Protein AF-A0A378CB52-F1 (afdb_monomer)

Structure (mmCIF, N/CA/C/O backbone):
data_AF-A0A378CB52-F1
#
_entry.id   AF-A0A378CB52-F1
#
loop_
_atom_site.group_PDB
_atom_site.id
_atom_site.type_symbol
_atom_site.label_atom_id
_atom_site.label_alt_id
_atom_site.label_comp_id
_atom_site.label_asym_id
_atom_site.label_entity_id
_atom_site.label_seq_id
_atom_site.pdbx_PDB_ins_code
_atom_site.Cartn_x
_atom_site.Cartn_y
_atom_site.Cartn_z
_atom_site.occupancy
_atom_site.B_iso_or_equiv
_atom_site.auth_seq_id
_atom_site.auth_comp_id
_atom_site.auth_asym_id
_atom_site.auth_atom_id
_atom_site.pdbx_PDB_model_num
ATOM 1 N N . MET A 1 1 ? 10.240 -0.292 2.406 1.00 47.72 1 MET A N 1
ATOM 2 C CA . MET A 1 1 ? 10.877 -1.269 1.489 1.00 47.72 1 MET A CA 1
ATOM 3 C C . MET A 1 1 ? 12.136 -1.738 2.215 1.00 47.72 1 MET A C 1
ATOM 5 O O . MET A 1 1 ? 12.039 -1.888 3.430 1.00 47.72 1 MET A O 1
ATOM 9 N N . ARG A 1 2 ? 13.296 -1.933 1.574 1.00 61.25 2 ARG A N 1
ATOM 10 C CA . ARG A 1 2 ? 14.575 -1.733 2.277 1.00 61.25 2 ARG A CA 1
ATOM 11 C C . ARG A 1 2 ? 15.089 -0.360 1.873 1.00 61.25 2 ARG A C 1
ATOM 13 O O . ARG A 1 2 ? 15.517 -0.188 0.741 1.00 61.25 2 ARG A O 1
ATOM 20 N N . ASP A 1 3 ? 15.018 0.596 2.788 1.00 58.22 3 ASP A N 1
ATOM 21 C CA . ASP A 1 3 ? 15.181 2.008 2.423 1.00 58.22 3 ASP A CA 1
ATOM 22 C C . ASP A 1 3 ? 16.666 2.425 2.326 1.00 58.22 3 ASP A C 1
ATOM 24 O O . ASP A 1 3 ? 16.984 3.457 1.744 1.00 58.22 3 ASP A O 1
ATOM 28 N N . TYR A 1 4 ? 17.590 1.604 2.851 1.00 75.38 4 TYR A N 1
ATOM 29 C CA . TYR A 1 4 ? 19.036 1.743 2.639 1.00 75.38 4 TYR A CA 1
ATOM 30 C C . TYR A 1 4 ? 19.802 0.410 2.763 1.00 75.38 4 TYR A C 1
ATOM 32 O O . TYR A 1 4 ? 19.459 -0.487 3.547 1.00 75.38 4 TYR A O 1
ATOM 40 N N . GLY A 1 5 ? 20.897 0.292 2.009 1.00 76.50 5 GLY A N 1
ATOM 41 C CA . GLY A 1 5 ? 21.925 -0.738 2.192 1.00 76.50 5 GLY A CA 1
ATOM 42 C C . GLY A 1 5 ? 23.061 -0.269 3.101 1.00 76.50 5 GLY A C 1
ATOM 43 O O . GLY A 1 5 ? 23.322 0.927 3.207 1.00 76.50 5 GLY A O 1
ATOM 44 N N . LYS A 1 6 ? 23.767 -1.209 3.741 1.00 79.88 6 LYS A N 1
ATOM 45 C CA . LYS A 1 6 ? 25.009 -0.921 4.476 1.00 79.88 6 LYS A CA 1
ATOM 46 C C . LYS A 1 6 ? 26.202 -1.354 3.625 1.00 79.88 6 LYS A C 1
ATOM 48 O O . LYS A 1 6 ? 26.304 -2.525 3.275 1.00 79.88 6 LYS A O 1
ATOM 53 N N . VAL A 1 7 ? 27.121 -0.430 3.353 1.00 86.94 7 VAL A N 1
ATOM 54 C CA . VAL A 1 7 ? 28.435 -0.717 2.759 1.00 86.94 7 VAL A CA 1
ATOM 55 C C . VAL A 1 7 ? 29.490 -0.241 3.751 1.00 86.94 7 VAL A C 1
ATOM 57 O O . VAL A 1 7 ? 29.526 0.937 4.101 1.00 86.94 7 VAL A O 1
ATOM 60 N N . HIS A 1 8 ? 30.331 -1.151 4.243 1.00 82.44 8 HIS A N 1
ATOM 61 C CA . HIS A 1 8 ? 31.413 -0.782 5.157 1.00 82.44 8 HIS A CA 1
ATOM 62 C C . HIS A 1 8 ? 32.528 -0.049 4.404 1.00 82.44 8 HIS A C 1
ATOM 64 O O . HIS A 1 8 ? 32.861 -0.398 3.273 1.00 82.44 8 HIS A O 1
ATOM 70 N N . THR A 1 9 ? 33.171 0.923 5.054 1.00 81.69 9 THR A N 1
ATOM 71 C CA . THR A 1 9 ? 34.324 1.661 4.500 1.00 81.69 9 THR A CA 1
ATOM 72 C C . THR A 1 9 ? 35.492 0.747 4.113 1.00 81.69 9 THR A C 1
ATOM 74 O O . THR A 1 9 ? 36.250 1.075 3.200 1.00 81.69 9 THR A O 1
ATOM 77 N N . SER A 1 10 ? 35.587 -0.435 4.735 1.00 82.62 10 SER A N 1
ATOM 78 C CA . SER A 1 10 ? 36.520 -1.508 4.378 1.00 82.62 10 SER A CA 1
ATOM 79 C C . SER A 1 10 ? 36.405 -1.973 2.919 1.00 82.62 10 SER A C 1
ATOM 81 O O . SER A 1 10 ? 37.401 -2.425 2.362 1.00 82.62 10 SER A O 1
ATOM 83 N N . PHE A 1 11 ? 35.245 -1.810 2.268 1.00 88.25 11 PHE A N 1
ATOM 84 C CA . PHE A 1 11 ? 35.021 -2.140 0.855 1.00 88.25 11 PHE A CA 1
ATOM 85 C C . PHE A 1 11 ? 36.086 -1.505 -0.058 1.00 88.25 11 PHE A C 1
ATOM 87 O O . PHE A 1 11 ? 36.771 -2.212 -0.798 1.00 88.25 11 PHE A O 1
ATOM 94 N N . TRP A 1 12 ? 36.308 -0.193 0.077 1.00 86.31 12 TRP A N 1
ATOM 95 C CA . TRP A 1 12 ? 37.224 0.607 -0.754 1.00 86.31 12 TRP A CA 1
ATOM 96 C C . TRP A 1 12 ? 38.717 0.325 -0.516 1.00 86.31 12 TRP A C 1
ATOM 98 O O . TRP A 1 12 ? 39.564 0.627 -1.362 1.00 86.31 12 TRP A O 1
ATOM 108 N N . ILE A 1 13 ? 39.053 -0.237 0.647 1.00 84.75 13 ILE A N 1
ATOM 109 C CA . ILE A 1 13 ? 40.426 -0.618 1.008 1.00 84.75 13 ILE A CA 1
ATOM 110 C C . ILE A 1 13 ? 40.688 -2.121 0.862 1.00 84.75 13 ILE A C 1
ATOM 112 O O . ILE A 1 13 ? 41.837 -2.538 0.967 1.00 84.75 13 ILE A O 1
ATOM 116 N N . SER A 1 14 ? 39.658 -2.929 0.591 1.00 85.06 14 SER A N 1
ATOM 117 C CA . SER A 1 14 ? 39.797 -4.377 0.447 1.00 85.06 14 SER A CA 1
ATOM 118 C C . SER A 1 14 ? 40.542 -4.756 -0.834 1.00 85.06 14 SER A C 1
ATOM 120 O O . SER A 1 14 ? 40.199 -4.324 -1.937 1.00 85.06 14 SER A O 1
ATOM 122 N N . ASP A 1 15 ? 41.548 -5.618 -0.693 1.00 82.81 15 ASP A N 1
ATOM 123 C CA . ASP A 1 15 ? 42.374 -6.083 -1.811 1.00 82.81 15 ASP A CA 1
ATOM 124 C C . ASP A 1 15 ? 41.573 -6.839 -2.881 1.00 82.81 15 ASP A C 1
ATOM 126 O O . ASP A 1 15 ? 41.928 -6.784 -4.055 1.00 82.81 15 ASP A O 1
ATOM 130 N N . GLY A 1 16 ? 40.467 -7.490 -2.502 1.00 86.25 16 GLY A N 1
ATOM 131 C CA . GLY A 1 16 ? 39.531 -8.105 -3.445 1.00 86.25 16 GLY A CA 1
ATOM 132 C C . GLY A 1 16 ? 38.896 -7.068 -4.374 1.00 86.25 16 GLY A C 1
ATOM 133 O O . GLY A 1 16 ? 39.087 -7.134 -5.588 1.00 86.25 16 GLY A O 1
ATOM 134 N N . MET A 1 17 ? 38.212 -6.064 -3.812 1.00 90.06 17 MET A N 1
ATOM 135 C CA . MET A 1 17 ? 37.501 -5.043 -4.597 1.00 90.06 17 MET A CA 1
ATOM 136 C C . MET A 1 17 ? 38.441 -4.083 -5.331 1.00 90.06 17 MET A C 1
ATOM 138 O O . MET A 1 17 ? 38.109 -3.614 -6.417 1.00 90.06 17 MET A O 1
ATOM 142 N N . ARG A 1 18 ? 39.642 -3.827 -4.803 1.00 88.88 18 ARG A N 1
ATOM 143 C CA . ARG A 1 18 ? 40.673 -3.030 -5.494 1.00 88.88 18 ARG A CA 1
ATOM 144 C C . ARG A 1 18 ? 41.211 -3.679 -6.770 1.00 88.88 18 ARG A C 1
ATOM 146 O O . ARG A 1 18 ? 41.764 -2.971 -7.605 1.00 88.88 18 ARG A O 1
ATOM 153 N N . ARG A 1 19 ? 41.074 -5.001 -6.915 1.00 90.56 19 ARG A N 1
ATOM 154 C CA . ARG A 1 19 ? 41.586 -5.772 -8.060 1.00 90.56 19 ARG A CA 1
ATOM 155 C C . ARG A 1 19 ? 40.529 -6.076 -9.128 1.00 90.56 19 ARG A C 1
ATOM 157 O O . ARG A 1 19 ? 40.901 -6.617 -10.163 1.00 90.56 19 ARG A O 1
ATOM 164 N N . VAL A 1 20 ? 39.256 -5.740 -8.896 1.00 93.69 20 VAL A N 1
ATOM 165 C CA . VAL A 1 20 ? 38.187 -5.880 -9.904 1.00 93.69 20 VAL A CA 1
ATOM 166 C C . VAL A 1 20 ? 37.892 -4.558 -10.614 1.00 93.69 20 VAL A C 1
ATOM 168 O O . VAL A 1 20 ? 38.163 -3.469 -10.090 1.00 93.69 20 VAL A O 1
ATOM 171 N N . SER A 1 21 ? 37.315 -4.661 -11.808 1.00 96.38 21 SER A N 1
ATOM 172 C CA . SER A 1 21 ? 36.863 -3.549 -12.641 1.00 96.38 21 SER A CA 1
ATOM 173 C C . SER A 1 21 ? 35.875 -2.617 -11.928 1.00 96.38 21 SER A C 1
ATOM 175 O O . SER A 1 21 ? 35.232 -2.984 -10.940 1.00 96.38 21 SER A O 1
ATOM 177 N N . ASP A 1 22 ? 35.735 -1.389 -12.438 1.00 95.56 22 ASP A N 1
ATOM 178 C CA . ASP A 1 22 ? 34.739 -0.438 -11.928 1.00 95.56 22 ASP A CA 1
ATOM 179 C C . ASP A 1 22 ? 33.308 -0.974 -12.107 1.00 95.56 22 ASP A C 1
ATOM 181 O O . ASP A 1 22 ? 32.466 -0.760 -11.238 1.00 95.56 22 ASP A O 1
ATOM 185 N N . ASP A 1 23 ? 33.066 -1.757 -13.168 1.00 96.31 23 ASP A N 1
ATOM 186 C CA . ASP A 1 23 ? 31.822 -2.501 -13.386 1.00 96.31 23 ASP A CA 1
ATOM 187 C C . ASP A 1 23 ? 31.575 -3.487 -12.239 1.00 96.31 23 ASP A C 1
ATOM 189 O O . ASP A 1 23 ? 30.568 -3.387 -11.541 1.00 96.31 23 ASP A O 1
ATOM 193 N N . ALA A 1 24 ? 32.504 -4.409 -11.982 1.00 95.75 24 ALA A N 1
ATOM 194 C CA . ALA A 1 24 ? 32.363 -5.378 -10.899 1.00 95.75 24 ALA A CA 1
ATOM 195 C C . ALA A 1 24 ? 32.203 -4.696 -9.527 1.00 95.75 24 ALA A C 1
ATOM 197 O O . ALA A 1 24 ? 31.367 -5.123 -8.731 1.00 95.75 24 ALA A O 1
ATOM 198 N N . ARG A 1 25 ? 32.910 -3.588 -9.259 1.00 96.31 25 ARG A N 1
ATOM 199 C CA . ARG A 1 25 ? 32.699 -2.779 -8.042 1.00 96.31 25 ARG A CA 1
ATOM 200 C C . ARG A 1 25 ? 31.306 -2.141 -7.984 1.00 96.31 25 ARG A C 1
ATOM 202 O O . ARG A 1 25 ? 30.688 -2.182 -6.922 1.00 9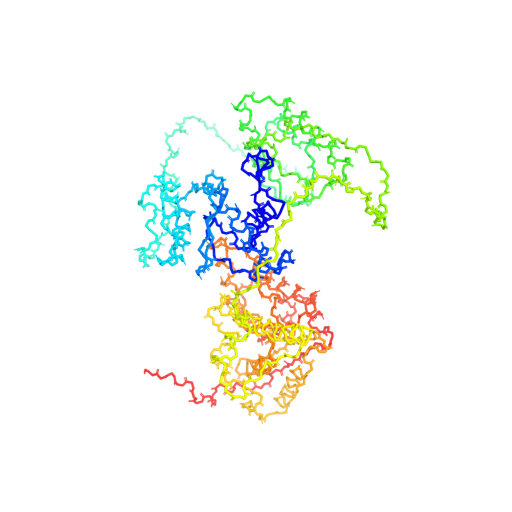6.31 25 ARG A O 1
ATOM 209 N N . LEU A 1 26 ? 30.781 -1.601 -9.085 1.00 97.31 26 LEU A N 1
ATOM 210 C CA . LEU A 1 26 ? 29.424 -1.044 -9.139 1.00 97.31 26 LEU A CA 1
ATOM 211 C C . LEU A 1 26 ? 28.355 -2.130 -8.949 1.00 97.31 26 LEU A C 1
ATOM 213 O O . LEU A 1 26 ? 27.409 -1.931 -8.188 1.00 97.31 26 LEU A O 1
ATOM 217 N N . LEU A 1 27 ? 28.537 -3.305 -9.555 1.00 97.50 27 LEU A N 1
ATOM 218 C CA . LEU A 1 27 ? 27.655 -4.453 -9.352 1.00 97.50 27 LEU A CA 1
ATOM 219 C C . LEU A 1 27 ? 27.722 -4.971 -7.907 1.00 97.50 27 LEU A C 1
ATOM 221 O O . LEU A 1 27 ? 26.690 -5.296 -7.331 1.00 97.50 27 LEU A O 1
ATOM 225 N N . ALA A 1 28 ? 28.902 -4.996 -7.282 1.00 96.38 28 ALA A N 1
ATOM 226 C CA . ALA A 1 28 ? 29.050 -5.363 -5.874 1.00 96.38 28 ALA A CA 1
ATOM 227 C C . ALA A 1 28 ? 28.328 -4.379 -4.937 1.00 96.38 28 ALA A C 1
ATOM 229 O O . ALA A 1 28 ? 27.687 -4.809 -3.979 1.00 96.38 28 ALA A O 1
ATOM 230 N N . LEU A 1 29 ? 28.367 -3.074 -5.236 1.00 95.25 29 LEU A N 1
ATOM 231 C CA . LEU A 1 29 ? 27.571 -2.069 -4.526 1.00 95.25 29 LEU A CA 1
ATOM 232 C C . LEU A 1 29 ? 26.069 -2.308 -4.730 1.00 95.25 29 LEU A C 1
ATOM 234 O O . LEU A 1 29 ? 25.340 -2.381 -3.744 1.00 95.25 29 LEU A O 1
ATOM 238 N N . TYR A 1 30 ? 25.620 -2.515 -5.973 1.00 95.88 30 TYR A N 1
ATOM 239 C CA . TYR A 1 30 ? 24.224 -2.836 -6.295 1.00 95.88 30 TYR A CA 1
ATOM 240 C C . TYR A 1 30 ? 23.732 -4.106 -5.578 1.00 95.88 30 TYR A C 1
ATOM 242 O O . TYR A 1 30 ? 22.613 -4.135 -5.076 1.00 95.88 30 TYR A O 1
ATOM 250 N N . LEU A 1 31 ? 24.572 -5.135 -5.440 1.00 95.38 31 LEU A N 1
ATOM 251 C CA . LEU A 1 31 ? 24.246 -6.333 -4.660 1.00 95.38 31 LEU A CA 1
ATOM 252 C C . LEU A 1 31 ? 24.157 -6.068 -3.147 1.00 95.38 31 LEU A C 1
ATOM 254 O O . LEU A 1 31 ? 23.445 -6.786 -2.459 1.00 95.38 31 LEU A O 1
ATOM 258 N N . LEU A 1 32 ? 24.850 -5.063 -2.603 1.00 92.94 32 LEU A N 1
ATOM 259 C CA . LEU A 1 32 ? 24.780 -4.713 -1.176 1.00 92.94 32 LEU A CA 1
ATOM 260 C C . LEU A 1 32 ? 23.637 -3.739 -0.839 1.00 92.94 32 LEU A C 1
ATOM 262 O O . LEU A 1 32 ? 23.172 -3.715 0.307 1.00 92.94 32 LEU A O 1
ATOM 266 N N . THR A 1 33 ? 23.205 -2.916 -1.800 1.00 91.06 33 THR A N 1
ATOM 267 C CA . THR A 1 33 ? 22.234 -1.827 -1.583 1.00 91.06 33 THR A CA 1
ATOM 268 C C . THR A 1 33 ? 20.918 -1.974 -2.340 1.00 91.06 33 THR A C 1
ATOM 270 O O . THR A 1 33 ? 19.941 -1.333 -1.958 1.00 91.06 33 THR A O 1
ATOM 273 N N . GLY A 1 34 ? 20.864 -2.817 -3.370 1.00 87.31 34 GLY A N 1
ATOM 274 C CA . GLY A 1 34 ? 19.716 -2.961 -4.257 1.00 87.31 34 GLY A CA 1
ATOM 275 C C . GLY A 1 34 ? 18.487 -3.574 -3.586 1.00 87.31 34 GLY A C 1
ATOM 276 O O . GLY A 1 34 ? 18.581 -4.348 -2.629 1.00 87.31 34 GLY A O 1
ATOM 277 N N . GLN A 1 35 ? 17.321 -3.263 -4.151 1.00 85.69 35 GLN A N 1
ATOM 278 C CA . GLN A 1 35 ? 15.984 -3.615 -3.652 1.00 85.69 35 GLN A CA 1
ATOM 279 C C . GLN A 1 35 ? 15.746 -5.112 -3.367 1.00 85.69 35 GLN A C 1
ATOM 281 O O . GLN A 1 35 ? 14.911 -5.455 -2.532 1.00 85.69 35 GLN A O 1
ATOM 286 N N . HIS A 1 36 ? 16.497 -6.007 -4.014 1.00 88.88 36 HIS A N 1
ATOM 287 C CA . HIS A 1 36 ? 16.389 -7.462 -3.846 1.00 88.88 36 HIS A CA 1
ATOM 288 C C . HIS A 1 36 ? 17.135 -8.011 -2.608 1.00 88.88 36 HIS A C 1
ATOM 290 O O . HIS A 1 36 ? 16.965 -9.178 -2.249 1.00 88.88 36 HIS A O 1
ATOM 296 N N . THR A 1 37 ? 17.957 -7.190 -1.946 1.00 90.62 37 THR A N 1
ATOM 297 C CA . THR A 1 37 ? 18.955 -7.626 -0.952 1.00 90.62 37 THR A CA 1
ATOM 298 C C . THR A 1 37 ? 18.348 -7.898 0.428 1.00 90.62 37 THR A C 1
ATOM 300 O O . THR A 1 37 ? 18.246 -7.003 1.278 1.00 90.62 37 THR A O 1
ATOM 303 N N . ASN A 1 38 ? 17.977 -9.158 0.666 1.00 91.56 38 ASN A N 1
ATOM 304 C CA . ASN A 1 38 ? 17.419 -9.637 1.935 1.00 91.56 38 ASN A CA 1
ATOM 305 C C . ASN A 1 38 ? 18.475 -9.827 3.052 1.00 91.56 38 ASN A C 1
ATOM 307 O O . ASN A 1 38 ? 19.677 -9.649 2.854 1.00 91.56 38 ASN A O 1
ATOM 311 N N . MET A 1 39 ? 18.012 -10.205 4.249 1.00 89.94 39 MET A N 1
ATOM 312 C CA . MET A 1 39 ? 18.848 -10.335 5.454 1.00 89.94 39 MET A CA 1
ATOM 313 C C . MET A 1 39 ? 19.836 -11.514 5.458 1.00 89.94 39 MET A C 1
ATOM 315 O O . MET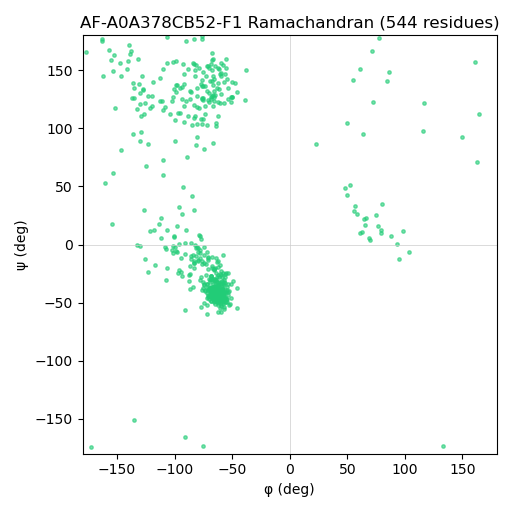 A 1 39 ? 20.706 -11.543 6.320 1.00 89.94 39 MET A O 1
ATOM 319 N N . ILE A 1 40 ? 19.731 -12.469 4.525 1.00 92.56 40 ILE A N 1
ATOM 320 C CA . ILE A 1 40 ? 20.691 -13.583 4.401 1.00 92.56 40 ILE A CA 1
ATOM 321 C C . ILE A 1 40 ? 21.712 -13.373 3.275 1.00 92.56 40 ILE A C 1
ATOM 323 O O . ILE A 1 40 ? 22.578 -14.219 3.069 1.00 92.56 40 ILE A O 1
ATOM 327 N N . GLY A 1 41 ? 21.615 -12.266 2.529 1.00 93.56 41 GLY A N 1
ATOM 328 C CA . GLY A 1 41 ? 22.490 -11.985 1.389 1.00 93.56 41 GLY A CA 1
ATOM 329 C C . GLY A 1 41 ? 22.318 -12.959 0.222 1.00 93.56 41 GLY A C 1
ATOM 330 O O . GLY A 1 41 ? 23.206 -13.040 -0.625 1.00 93.56 41 GLY A O 1
ATOM 331 N N . CYS A 1 42 ? 21.211 -13.711 0.178 1.00 96.00 42 CYS A N 1
ATOM 332 C CA . CYS A 1 42 ? 20.938 -14.690 -0.868 1.00 96.00 42 CYS A CA 1
ATOM 333 C C . CYS A 1 42 ? 19.520 -14.543 -1.416 1.00 96.00 42 CYS A C 1
ATOM 335 O O . CYS A 1 42 ? 18.544 -14.697 -0.683 1.00 96.00 42 CYS A O 1
ATOM 337 N N . PHE A 1 43 ? 19.410 -14.203 -2.698 1.00 96.12 43 PHE A N 1
ATOM 338 C CA . PHE A 1 43 ? 18.165 -13.779 -3.337 1.00 96.12 43 PHE A CA 1
ATOM 339 C C . PHE A 1 43 ? 18.192 -14.046 -4.845 1.00 96.12 43 PHE A C 1
ATOM 341 O O . PHE A 1 43 ? 19.253 -14.175 -5.459 1.00 96.12 43 PHE A O 1
ATOM 348 N N . ARG A 1 44 ? 17.010 -14.118 -5.464 1.00 95.06 44 ARG A N 1
ATOM 349 C CA . ARG A 1 44 ? 16.874 -14.279 -6.913 1.00 95.06 44 ARG A CA 1
ATOM 350 C C . ARG A 1 44 ? 16.978 -12.930 -7.623 1.00 95.06 44 ARG A C 1
ATOM 352 O O . ARG A 1 44 ? 16.137 -12.063 -7.413 1.00 95.06 44 ARG A O 1
ATOM 359 N N . LEU A 1 45 ? 17.964 -12.795 -8.507 1.00 95.12 45 LEU A N 1
ATOM 360 C CA . LEU A 1 45 ? 18.237 -11.592 -9.294 1.00 95.12 45 LEU A CA 1
ATOM 361 C C . LEU A 1 45 ? 18.403 -11.943 -10.788 1.00 95.12 45 LEU A C 1
ATOM 363 O O . LEU A 1 45 ? 19.513 -12.244 -11.246 1.00 95.12 45 LEU A O 1
ATOM 367 N N . PRO A 1 46 ? 17.301 -11.942 -11.564 1.00 93.69 46 PRO A N 1
ATOM 368 C CA . PRO A 1 46 ? 17.337 -12.028 -13.024 1.00 93.69 46 PRO A CA 1
ATOM 369 C C . PRO A 1 46 ? 18.115 -10.869 -13.658 1.00 93.69 46 PRO A C 1
ATOM 371 O O . PRO A 1 46 ? 18.073 -9.748 -13.160 1.00 93.69 46 PRO A O 1
ATOM 374 N N . ASP A 1 47 ? 18.772 -11.129 -14.792 1.00 91.94 47 ASP A N 1
ATOM 375 C CA . ASP A 1 47 ? 19.655 -10.159 -15.464 1.00 91.94 47 ASP A CA 1
ATOM 376 C C . ASP A 1 47 ? 18.958 -8.839 -15.825 1.00 91.94 47 ASP A C 1
ATOM 378 O O . ASP A 1 47 ? 19.563 -7.780 -15.705 1.00 91.94 47 ASP A O 1
ATOM 382 N N . GLY A 1 48 ? 17.670 -8.895 -16.187 1.00 91.25 48 GLY A N 1
ATOM 383 C CA . GLY A 1 48 ? 16.879 -7.727 -16.584 1.00 91.25 48 GLY A CA 1
ATOM 384 C C . GLY A 1 48 ? 16.799 -6.615 -15.532 1.00 91.25 48 GLY A C 1
ATOM 385 O O . GLY A 1 48 ? 16.822 -5.453 -15.911 1.00 91.25 48 GLY A O 1
ATOM 386 N N . TYR A 1 49 ? 16.780 -6.943 -14.234 1.00 93.75 49 TYR A N 1
ATOM 387 C CA . TYR A 1 49 ? 16.783 -5.923 -13.173 1.00 93.75 49 TYR A CA 1
ATOM 388 C C . TYR A 1 49 ? 18.115 -5.170 -13.121 1.00 93.75 49 TYR A C 1
ATOM 390 O O . TYR A 1 49 ? 18.131 -3.954 -13.005 1.00 93.75 49 TYR A O 1
ATOM 398 N N . VAL A 1 50 ? 19.234 -5.882 -13.277 1.00 95.25 50 VAL A N 1
ATOM 399 C CA . VAL A 1 50 ? 20.574 -5.274 -13.311 1.00 95.25 50 VAL A CA 1
ATOM 400 C C . VAL A 1 50 ? 20.774 -4.470 -14.599 1.00 95.25 50 VAL A C 1
ATOM 402 O O . VAL A 1 50 ? 21.390 -3.408 -14.577 1.00 95.25 50 VAL A O 1
ATOM 405 N N . SER A 1 51 ? 20.240 -4.963 -15.721 1.00 95.00 51 SER A N 1
ATOM 406 C CA . SER A 1 51 ? 20.250 -4.257 -17.002 1.00 95.00 51 SER A CA 1
ATOM 407 C C . SER A 1 51 ? 19.469 -2.945 -16.961 1.00 95.00 51 SER A C 1
ATOM 409 O O . SER A 1 51 ? 19.975 -1.953 -17.480 1.00 95.00 51 SER A O 1
ATOM 411 N N . GLU A 1 52 ? 18.290 -2.925 -16.338 1.00 95.19 52 GLU A N 1
ATOM 412 C CA . GLU A 1 52 ? 17.477 -1.713 -16.180 1.00 95.19 52 GLU A CA 1
ATOM 413 C C . GLU A 1 52 ? 18.109 -0.759 -15.151 1.00 95.19 52 GLU A C 1
ATOM 415 O O . GLU A 1 52 ? 18.524 0.342 -15.507 1.00 95.19 52 GLU A O 1
ATOM 420 N N . ASP A 1 53 ? 18.282 -1.210 -13.899 1.00 94.88 53 ASP A N 1
ATOM 421 C CA . ASP A 1 53 ? 18.700 -0.369 -12.766 1.00 94.88 53 ASP A CA 1
ATOM 422 C C . ASP A 1 53 ? 20.102 0.256 -12.954 1.00 94.88 53 ASP A C 1
ATOM 424 O O . ASP A 1 53 ? 20.387 1.309 -12.379 1.00 94.88 53 ASP A O 1
ATOM 428 N N . LEU A 1 54 ? 20.993 -0.373 -13.739 1.00 95.06 54 LEU A N 1
ATOM 429 C CA . LEU A 1 54 ? 22.339 0.145 -14.042 1.00 95.06 54 LEU A CA 1
ATOM 430 C C . LEU A 1 54 ? 22.509 0.654 -15.488 1.00 95.06 54 LEU A C 1
ATOM 432 O O . LEU A 1 54 ? 23.599 1.120 -15.827 1.00 95.06 54 LEU A O 1
ATOM 436 N N . ALA A 1 55 ? 21.484 0.558 -16.345 1.00 95.81 55 ALA A N 1
ATOM 437 C CA . ALA A 1 55 ? 21.569 0.788 -17.796 1.00 95.81 55 ALA A CA 1
ATOM 438 C C . ALA A 1 55 ? 22.683 -0.043 -18.484 1.00 95.81 55 ALA A C 1
ATOM 440 O O . ALA A 1 55 ? 23.555 0.474 -19.191 1.00 95.81 55 ALA A O 1
ATOM 441 N N . TRP A 1 56 ? 22.695 -1.357 -18.241 1.00 97.00 56 TRP A N 1
ATOM 442 C CA . TRP A 1 56 ? 23.729 -2.295 -18.703 1.00 97.00 56 TRP A CA 1
ATOM 443 C C . TRP A 1 56 ? 23.217 -3.299 -19.741 1.00 97.00 56 TRP A C 1
ATOM 445 O O . TRP A 1 56 ? 22.129 -3.854 -19.611 1.00 97.00 56 TRP A O 1
ATOM 455 N N . THR A 1 57 ? 24.047 -3.641 -20.733 1.00 96.75 57 THR A N 1
ATOM 456 C CA . THR A 1 57 ? 23.734 -4.760 -21.639 1.00 96.75 57 THR A CA 1
ATOM 457 C C . THR A 1 57 ? 23.857 -6.110 -20.908 1.00 96.75 57 THR A C 1
ATOM 459 O O . THR A 1 57 ? 24.643 -6.214 -19.957 1.00 96.75 57 THR A O 1
ATOM 462 N N . PRO A 1 58 ? 23.137 -7.168 -21.332 1.00 91.88 58 PRO A N 1
ATOM 463 C CA . PRO A 1 58 ? 23.203 -8.484 -20.687 1.00 91.88 58 PRO A CA 1
ATOM 464 C C . PRO A 1 58 ? 24.619 -9.079 -20.623 1.00 91.88 58 PRO A C 1
ATOM 466 O O . PRO A 1 58 ? 24.957 -9.785 -19.675 1.00 91.88 58 PRO A O 1
ATOM 469 N N . GLU A 1 59 ? 25.474 -8.763 -21.596 1.00 94.12 59 GLU A N 1
ATOM 470 C CA . GLU A 1 59 ? 26.872 -9.203 -21.649 1.00 94.12 59 GLU A CA 1
ATOM 471 C C . GLU A 1 59 ? 27.714 -8.515 -20.565 1.00 94.12 59 GLU A C 1
ATOM 473 O O . GLU A 1 59 ? 28.552 -9.160 -19.932 1.00 94.12 59 GLU A O 1
ATOM 478 N N . ARG A 1 60 ? 27.461 -7.223 -20.305 1.00 97.06 60 ARG A N 1
ATOM 479 C CA . ARG A 1 60 ? 28.094 -6.461 -19.216 1.00 97.06 60 ARG A CA 1
ATOM 480 C C . ARG A 1 60 ? 27.645 -6.986 -17.850 1.00 97.06 60 ARG A C 1
ATOM 482 O O . ARG A 1 60 ? 28.482 -7.184 -16.973 1.00 97.06 60 ARG A O 1
ATOM 489 N N . VAL A 1 61 ? 26.352 -7.300 -17.707 1.00 95.88 61 VAL A N 1
ATOM 490 C CA . VAL A 1 61 ? 25.793 -7.956 -16.510 1.00 95.88 61 VAL A CA 1
ATOM 491 C C . VAL A 1 61 ? 26.451 -9.317 -16.270 1.00 95.88 61 VAL A C 1
ATOM 493 O O . VAL A 1 61 ? 26.932 -9.554 -15.162 1.00 95.88 61 VAL A O 1
ATOM 496 N N . SER A 1 62 ? 26.539 -10.186 -17.288 1.00 94.06 62 SER A N 1
ATOM 497 C CA . SER A 1 62 ? 27.221 -11.486 -17.159 1.00 94.06 62 SER A CA 1
ATOM 498 C C . SER A 1 62 ? 28.667 -11.299 -16.719 1.00 94.06 62 SER A C 1
ATOM 500 O O . SER A 1 62 ? 29.038 -11.788 -15.657 1.00 94.06 62 SER A O 1
ATOM 502 N N . LYS A 1 63 ? 29.446 -10.500 -17.461 1.00 95.94 63 LYS A N 1
ATOM 503 C CA . LYS A 1 63 ? 30.868 -10.267 -17.184 1.00 95.94 63 LYS A CA 1
ATOM 504 C C . LYS A 1 63 ? 31.111 -9.755 -15.759 1.00 95.94 63 LYS A C 1
ATOM 506 O O . LYS A 1 63 ? 32.052 -10.205 -15.111 1.00 95.94 63 LYS A O 1
ATOM 511 N N . GLY A 1 64 ? 30.264 -8.852 -15.257 1.00 97.00 64 GLY A N 1
ATOM 512 C CA . GLY A 1 64 ? 30.340 -8.377 -13.874 1.00 97.00 64 GLY A CA 1
ATOM 513 C C . GLY A 1 64 ? 30.110 -9.494 -12.848 1.00 97.00 64 GLY A C 1
ATOM 514 O O . GLY A 1 64 ? 30.842 -9.584 -11.864 1.00 97.00 64 GLY A O 1
ATOM 515 N N . PHE A 1 65 ? 29.135 -10.379 -13.078 1.00 96.50 65 PHE A N 1
ATOM 516 C CA . PHE A 1 65 ? 28.911 -11.545 -12.215 1.00 96.50 65 PHE A CA 1
ATOM 517 C C . PHE A 1 65 ? 30.026 -12.591 -12.320 1.00 96.50 65 PHE A C 1
ATOM 519 O O . PHE A 1 65 ? 30.397 -13.172 -11.299 1.00 96.50 65 PHE A O 1
ATOM 526 N N . ASP A 1 66 ? 30.575 -12.812 -13.513 1.00 95.19 66 ASP A N 1
ATOM 527 C CA . ASP A 1 66 ? 31.700 -13.719 -13.748 1.00 95.19 66 ASP A CA 1
ATOM 528 C C . ASP A 1 66 ? 32.952 -13.226 -12.990 1.00 95.19 66 ASP A C 1
ATOM 530 O O . ASP A 1 66 ? 33.612 -13.997 -12.291 1.00 95.19 66 ASP A O 1
ATOM 534 N N . GLU A 1 67 ? 33.225 -11.916 -13.025 1.00 97.25 67 GLU A N 1
ATOM 535 C CA . GLU A 1 67 ? 34.335 -11.278 -12.307 1.00 97.25 67 GLU A CA 1
ATOM 536 C C . GLU A 1 67 ? 34.147 -11.298 -10.776 1.00 97.25 67 GLU A C 1
ATOM 538 O O . GLU A 1 67 ? 35.082 -11.636 -10.046 1.00 97.25 67 GLU A O 1
ATOM 543 N N . LEU A 1 68 ? 32.938 -11.026 -10.265 1.00 96.31 68 LEU A N 1
ATOM 544 C CA . LEU A 1 68 ? 32.641 -11.142 -8.827 1.00 96.31 68 LEU A CA 1
ATOM 545 C C . LEU A 1 68 ? 32.649 -12.591 -8.318 1.00 96.31 68 LEU A C 1
ATOM 547 O O . LEU A 1 68 ? 32.975 -12.819 -7.148 1.00 96.31 68 LEU A O 1
ATOM 551 N N . SER A 1 69 ? 32.353 -13.561 -9.188 1.00 93.81 69 SER A N 1
ATOM 552 C CA . SER A 1 69 ? 32.494 -14.991 -8.894 1.00 93.81 69 SER A CA 1
ATOM 553 C C . SER A 1 69 ? 33.965 -15.398 -8.828 1.00 93.81 69 SER A C 1
ATOM 555 O O . SER A 1 69 ? 34.378 -16.047 -7.866 1.00 93.81 69 SER A O 1
ATOM 557 N N . ALA A 1 70 ? 34.783 -14.950 -9.787 1.00 94.06 70 ALA A N 1
ATOM 558 C CA . ALA A 1 70 ? 36.224 -15.201 -9.812 1.00 94.06 70 ALA A CA 1
ATOM 559 C C . ALA A 1 70 ? 36.973 -14.534 -8.641 1.00 94.06 70 ALA A C 1
ATOM 561 O O . ALA A 1 70 ? 37.900 -15.123 -8.089 1.00 94.06 70 ALA A O 1
ATOM 562 N N . ASN A 1 71 ? 36.554 -13.336 -8.218 1.00 93.56 71 ASN A N 1
ATOM 563 C CA . ASN A 1 71 ? 37.098 -12.652 -7.037 1.00 93.56 71 ASN A CA 1
ATOM 564 C C . ASN A 1 71 ? 36.622 -13.273 -5.708 1.00 93.56 71 ASN A C 1
ATOM 566 O O . ASN A 1 71 ? 37.198 -13.003 -4.657 1.00 93.56 71 ASN A O 1
ATOM 570 N N . GLY A 1 72 ? 35.571 -14.102 -5.736 1.00 91.75 72 GLY A N 1
ATOM 571 C CA . GLY A 1 72 ? 34.987 -14.705 -4.540 1.00 91.75 72 GLY A CA 1
ATOM 572 C C . GLY A 1 72 ? 34.142 -13.744 -3.697 1.00 91.75 72 GLY A C 1
ATOM 573 O O . GLY A 1 72 ? 33.976 -13.989 -2.504 1.00 91.75 72 GLY A O 1
ATOM 574 N N . PHE A 1 73 ? 33.584 -12.687 -4.297 1.00 94.19 73 PHE A N 1
ATOM 575 C CA . PHE A 1 73 ? 32.660 -11.760 -3.631 1.00 94.19 73 PHE A CA 1
ATOM 576 C C . PHE A 1 73 ? 31.210 -12.263 -3.641 1.00 94.19 73 PHE A C 1
ATOM 578 O O . PHE A 1 73 ? 30.485 -12.088 -2.663 1.00 94.19 73 PHE A O 1
ATOM 585 N N . ALA A 1 74 ? 30.773 -12.920 -4.717 1.00 95.31 74 ALA A N 1
ATOM 586 C CA . ALA A 1 74 ? 29.434 -13.496 -4.810 1.00 95.31 74 ALA A CA 1
ATOM 587 C C . ALA A 1 74 ? 29.441 -14.789 -5.634 1.00 95.31 74 ALA A C 1
ATOM 589 O O . ALA A 1 74 ? 30.169 -14.887 -6.612 1.00 95.31 74 ALA A O 1
ATOM 590 N N . THR A 1 75 ? 28.607 -15.760 -5.269 1.00 94.44 75 THR A N 1
ATOM 591 C CA . THR A 1 75 ? 28.309 -16.937 -6.101 1.00 94.44 75 THR A CA 1
ATOM 592 C C . THR A 1 75 ? 27.002 -16.688 -6.842 1.00 94.44 75 TH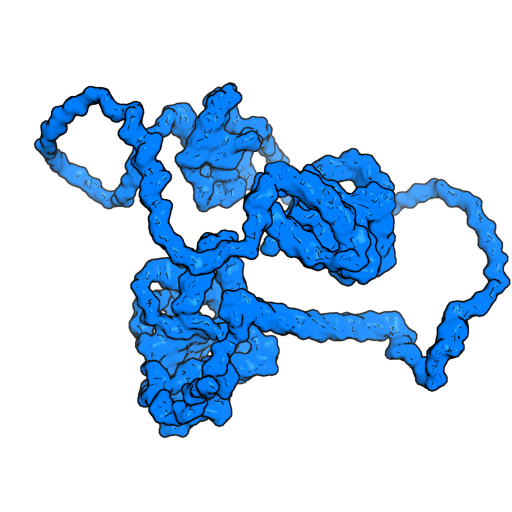R A C 1
ATOM 594 O O . THR A 1 75 ? 26.039 -16.219 -6.232 1.00 94.44 75 THR A O 1
ATOM 597 N N . ARG A 1 76 ? 26.920 -17.036 -8.130 1.00 93.69 76 ARG A N 1
ATOM 598 C CA . ARG A 1 76 ? 25.667 -16.969 -8.894 1.00 93.69 76 ARG A CA 1
ATOM 599 C C . ARG A 1 76 ? 25.350 -18.281 -9.592 1.00 93.69 76 ARG A C 1
ATOM 601 O O . ARG A 1 76 ? 26.181 -18.852 -10.289 1.00 93.69 76 ARG A O 1
ATOM 608 N N . ASP A 1 77 ? 24.103 -18.707 -9.455 1.00 92.00 77 ASP A N 1
ATOM 609 C CA . ASP A 1 77 ? 23.511 -19.756 -10.268 1.00 92.00 77 ASP A CA 1
ATOM 610 C C . ASP A 1 77 ? 23.025 -19.151 -11.592 1.00 92.00 77 ASP A C 1
ATOM 612 O O . ASP A 1 77 ? 22.063 -18.377 -11.637 1.00 92.00 77 ASP A O 1
ATOM 616 N N . SER A 1 78 ? 23.703 -19.495 -12.687 1.00 86.19 78 SER A N 1
ATOM 617 C CA . SER A 1 78 ? 23.385 -18.999 -14.029 1.00 86.19 78 SER A CA 1
ATOM 618 C C . SER A 1 78 ? 22.026 -19.483 -14.552 1.00 86.19 78 SER A C 1
ATOM 620 O O . SER A 1 78 ? 21.461 -18.826 -15.431 1.00 86.19 78 SER A O 1
ATOM 622 N N . SER A 1 79 ? 21.484 -20.576 -13.999 1.00 86.81 79 SER A N 1
ATOM 623 C CA . SER A 1 79 ? 20.233 -21.210 -14.426 1.00 86.81 79 SER A CA 1
ATOM 624 C C . SER A 1 79 ? 19.013 -20.662 -13.677 1.00 86.81 79 SER A C 1
ATOM 626 O O . SER A 1 79 ? 18.097 -20.120 -14.296 1.00 86.81 79 SER A O 1
ATOM 628 N N . SER A 1 80 ? 19.012 -20.720 -12.342 1.00 87.38 80 SER A N 1
ATOM 629 C CA . SER A 1 80 ? 17.888 -20.264 -11.509 1.00 87.38 80 SER A CA 1
ATOM 630 C C . SER A 1 80 ? 17.898 -18.748 -11.249 1.00 87.38 80 SER A C 1
ATOM 632 O O . SER A 1 80 ? 16.869 -18.174 -10.866 1.00 87.38 80 SER A O 1
ATOM 634 N N . LYS A 1 81 ? 19.047 -18.100 -11.507 1.00 92.56 81 LYS A N 1
ATOM 635 C CA . LYS A 1 81 ? 19.357 -16.682 -11.256 1.00 92.56 81 LYS A CA 1
ATOM 636 C C . LYS A 1 81 ? 19.405 -16.300 -9.772 1.00 92.56 81 LYS A C 1
ATOM 638 O O . LYS A 1 81 ? 19.247 -15.126 -9.440 1.00 92.56 81 LYS A O 1
ATOM 643 N N . TRP A 1 82 ? 19.636 -17.258 -8.875 1.00 95.75 82 TRP A N 1
ATOM 644 C CA . TRP A 1 82 ? 19.953 -16.967 -7.474 1.00 95.75 82 TRP A CA 1
ATOM 645 C C . TRP A 1 82 ? 21.404 -16.500 -7.310 1.00 95.75 82 TRP A C 1
ATOM 647 O O . TRP A 1 82 ? 22.323 -17.038 -7.928 1.00 95.75 82 TRP A O 1
ATOM 657 N N . VAL A 1 83 ? 21.594 -15.481 -6.475 1.00 97.06 83 VAL A N 1
ATOM 658 C CA . VAL A 1 83 ? 22.888 -14.895 -6.106 1.00 97.06 83 VAL A CA 1
ATOM 659 C C . VAL A 1 83 ? 23.074 -15.066 -4.602 1.00 97.06 83 VAL A C 1
ATOM 661 O O . VAL A 1 83 ? 22.123 -14.884 -3.846 1.00 97.06 83 VAL A O 1
ATOM 664 N N . LEU A 1 84 ? 24.286 -15.402 -4.169 1.00 97.00 84 LEU A N 1
ATOM 665 C CA . LEU A 1 84 ? 24.725 -15.442 -2.775 1.00 97.00 84 LEU A CA 1
ATOM 666 C C . LEU A 1 84 ? 25.918 -14.499 -2.612 1.00 97.00 84 LEU A C 1
ATOM 668 O O . LEU A 1 84 ? 26.972 -14.739 -3.197 1.00 97.00 84 LEU A O 1
ATOM 672 N N . ILE A 1 85 ? 25.781 -13.456 -1.799 1.00 95.56 85 ILE A N 1
ATOM 673 C CA . ILE A 1 85 ? 26.893 -12.565 -1.453 1.00 95.56 85 ILE A CA 1
ATOM 674 C C . ILE A 1 85 ? 27.740 -13.257 -0.385 1.00 95.56 85 ILE A C 1
ATOM 676 O O . ILE A 1 85 ? 27.275 -13.557 0.719 1.00 95.56 85 ILE A O 1
ATOM 680 N N . ARG A 1 86 ? 28.999 -13.538 -0.717 1.00 89.44 86 ARG A N 1
ATOM 681 C CA . ARG A 1 86 ? 29.916 -14.253 0.171 1.00 89.44 86 ARG A CA 1
ATOM 682 C C . ARG A 1 86 ? 30.277 -13.363 1.355 1.00 89.44 86 ARG A C 1
ATOM 684 O O . ARG A 1 86 ? 30.445 -12.157 1.219 1.00 89.44 86 ARG A O 1
ATOM 691 N N . ASN A 1 87 ? 30.370 -13.976 2.534 1.00 87.94 87 ASN A N 1
ATOM 692 C CA . ASN A 1 87 ? 30.613 -13.306 3.819 1.00 87.94 87 ASN A CA 1
ATOM 693 C C . ASN A 1 87 ? 29.539 -12.275 4.243 1.00 87.94 87 ASN A C 1
ATOM 695 O O . ASN A 1 87 ? 29.726 -11.594 5.248 1.00 87.94 87 ASN A O 1
ATOM 699 N N . PHE A 1 88 ? 28.383 -12.188 3.565 1.00 91.69 88 PHE A N 1
ATOM 700 C CA . PHE A 1 88 ? 27.321 -11.236 3.928 1.00 91.69 88 PHE A CA 1
ATOM 701 C C . PHE A 1 88 ? 26.861 -11.385 5.385 1.00 91.69 88 PHE A C 1
ATOM 703 O O . PHE A 1 88 ? 26.770 -10.391 6.102 1.00 91.69 88 PHE A O 1
ATOM 710 N N . LEU A 1 89 ? 26.642 -12.627 5.833 1.00 89.06 89 LEU A N 1
ATOM 711 C CA . LEU A 1 89 ? 26.278 -12.978 7.214 1.00 89.06 89 LEU A CA 1
ATOM 712 C C . LEU A 1 89 ? 27.434 -12.824 8.225 1.00 89.06 89 LEU A C 1
ATOM 714 O O . LEU A 1 89 ? 27.218 -12.965 9.421 1.00 89.06 89 LEU A O 1
ATOM 718 N N . THR A 1 90 ? 28.654 -12.520 7.768 1.00 86.12 90 THR A N 1
ATOM 719 C CA . THR A 1 90 ? 29.793 -12.130 8.622 1.00 86.12 90 THR A CA 1
ATOM 720 C C . THR A 1 90 ? 29.794 -10.622 8.902 1.00 86.12 90 THR A C 1
ATOM 722 O O . THR A 1 90 ? 30.333 -10.185 9.913 1.00 86.12 90 THR A O 1
ATOM 725 N N . TRP A 1 91 ? 29.187 -9.819 8.020 1.00 84.56 91 TRP A N 1
ATOM 726 C CA . TRP A 1 91 ? 28.994 -8.371 8.207 1.00 84.56 91 TRP A CA 1
ATOM 727 C C . TRP A 1 91 ? 27.597 -8.028 8.751 1.00 84.56 91 TRP A C 1
ATOM 729 O O . TRP A 1 91 ? 27.403 -6.986 9.370 1.00 84.56 91 TRP A O 1
ATOM 739 N N . ASN A 1 92 ? 26.625 -8.910 8.515 1.00 85.69 92 ASN A N 1
ATOM 740 C CA . ASN A 1 92 ? 25.233 -8.808 8.943 1.00 85.69 92 ASN A CA 1
ATOM 741 C C . ASN A 1 92 ? 24.888 -10.074 9.743 1.00 85.69 92 ASN A C 1
ATOM 743 O O . ASN A 1 92 ? 24.154 -10.939 9.265 1.00 85.69 92 ASN A O 1
ATOM 747 N N . SER A 1 93 ? 25.493 -10.218 10.923 1.00 85.38 93 SER A N 1
ATOM 748 C CA . SER A 1 93 ? 25.249 -11.351 11.820 1.00 85.38 93 SER A CA 1
ATOM 749 C C . SER A 1 93 ? 23.767 -11.482 12.172 1.00 85.38 93 SER A C 1
ATOM 751 O O . SER A 1 93 ? 23.064 -10.486 12.327 1.00 85.38 93 SER A O 1
ATOM 753 N N . VAL A 1 94 ? 23.308 -12.719 12.358 1.00 85.81 94 VAL A N 1
ATOM 754 C CA . VAL A 1 94 ? 22.033 -12.989 13.031 1.00 85.81 94 VAL A CA 1
ATOM 755 C C . VAL A 1 94 ? 22.264 -12.790 14.531 1.00 85.81 94 VAL A C 1
ATOM 757 O O . VAL A 1 94 ? 23.191 -13.374 15.075 1.00 85.81 94 VAL A O 1
ATOM 760 N N . GLU A 1 95 ? 21.464 -11.959 15.193 1.00 84.69 95 GLU A N 1
ATOM 761 C CA . GLU A 1 95 ? 21.669 -11.546 16.594 1.00 84.69 95 GLU A CA 1
ATOM 762 C C . GLU A 1 95 ? 20.673 -12.195 17.570 1.00 84.69 95 GLU A C 1
ATOM 764 O O . GLU A 1 95 ? 20.892 -12.194 18.780 1.00 84.69 95 GLU A O 1
ATOM 769 N N . ASN A 1 96 ? 19.533 -12.697 17.079 1.00 84.75 96 ASN A N 1
ATOM 770 C CA . ASN A 1 96 ? 18.455 -13.208 17.931 1.00 84.75 96 ASN A CA 1
ATOM 771 C C . ASN A 1 96 ? 17.597 -14.300 17.249 1.00 84.75 96 ASN A C 1
ATOM 773 O O . ASN A 1 96 ? 17.612 -14.423 16.020 1.00 84.75 96 ASN A O 1
ATOM 777 N N . PRO A 1 97 ? 16.806 -15.083 18.017 1.00 79.06 97 PRO A N 1
ATOM 778 C CA . PRO A 1 97 ? 16.032 -16.200 17.472 1.00 79.06 97 PRO A CA 1
ATOM 779 C C . PRO A 1 97 ? 15.014 -15.814 16.395 1.00 79.06 97 PRO A C 1
ATOM 781 O O . PRO A 1 97 ? 14.834 -16.569 15.444 1.00 79.06 97 PRO A O 1
ATOM 784 N N . ASN A 1 98 ? 14.392 -14.634 16.489 1.00 77.88 98 ASN A N 1
ATOM 785 C CA . ASN A 1 98 ? 13.400 -14.186 15.507 1.00 77.88 98 ASN A CA 1
ATOM 786 C C . ASN A 1 98 ? 14.061 -13.891 14.153 1.00 77.88 98 ASN A C 1
ATOM 788 O O . ASN A 1 98 ? 13.535 -14.285 13.110 1.00 77.88 98 ASN A O 1
ATOM 792 N N . GLN A 1 99 ? 15.251 -13.278 14.164 1.00 85.12 99 GLN A N 1
ATOM 793 C CA . GLN A 1 99 ? 16.078 -13.144 12.965 1.00 85.12 99 GLN A CA 1
ATOM 794 C C . GLN A 1 99 ? 16.517 -14.520 12.425 1.00 85.12 99 GLN A C 1
ATOM 796 O O . GLN A 1 99 ? 16.509 -14.721 11.214 1.00 85.12 99 GLN A O 1
ATOM 801 N N . GLY A 1 100 ? 16.836 -15.487 13.295 1.00 84.19 100 GLY A N 1
ATOM 802 C CA . GLY A 1 100 ? 17.169 -16.862 12.897 1.00 84.19 100 GLY A CA 1
ATOM 803 C C . GLY A 1 100 ? 16.012 -17.591 12.203 1.00 84.19 100 GLY A C 1
ATOM 804 O O . GLY A 1 100 ? 16.200 -18.170 11.135 1.00 84.19 100 GLY A O 1
ATOM 805 N N . ILE A 1 101 ? 14.795 -17.497 12.746 1.00 79.94 101 ILE A N 1
ATOM 806 C CA . ILE A 1 101 ? 13.573 -18.047 12.134 1.00 79.94 101 ILE A CA 1
ATOM 807 C C . ILE A 1 101 ? 13.290 -17.374 10.780 1.00 79.94 101 ILE A C 1
ATOM 809 O O . ILE A 1 101 ? 12.948 -18.053 9.812 1.00 79.94 101 ILE A O 1
ATOM 813 N N . ALA A 1 102 ? 13.463 -16.052 10.677 1.00 82.00 102 ALA A N 1
ATOM 814 C CA . ALA A 1 102 ? 13.315 -15.332 9.412 1.00 82.00 102 ALA A CA 1
ATOM 815 C C . ALA A 1 102 ? 14.376 -15.744 8.372 1.00 82.00 102 ALA A C 1
ATOM 817 O O . ALA A 1 102 ? 14.052 -15.904 7.196 1.00 82.00 102 ALA A O 1
ATOM 818 N N . ALA A 1 103 ? 15.619 -15.981 8.801 1.00 85.94 103 ALA A N 1
ATOM 819 C CA . ALA A 1 103 ? 16.699 -16.451 7.941 1.00 85.94 103 ALA A CA 1
ATOM 820 C C . ALA A 1 103 ? 16.455 -17.876 7.410 1.00 85.94 103 ALA A C 1
ATOM 822 O O . ALA A 1 103 ? 16.676 -18.123 6.225 1.00 85.94 103 ALA A O 1
ATOM 823 N N . LEU A 1 104 ? 15.931 -18.787 8.240 1.00 85.56 104 LEU A N 1
ATOM 824 C CA . LEU A 1 104 ? 15.518 -20.131 7.811 1.00 85.56 104 LEU A CA 1
ATOM 825 C C . LEU A 1 104 ? 14.378 -20.066 6.778 1.00 85.56 104 LEU A C 1
ATOM 827 O O . LEU A 1 104 ? 14.506 -20.622 5.693 1.00 85.56 104 LEU A O 1
ATOM 831 N N . ARG A 1 105 ? 13.336 -19.258 7.025 1.00 85.88 105 ARG A N 1
ATOM 832 C CA . ARG A 1 105 ? 12.239 -19.038 6.056 1.00 85.88 105 ARG A CA 1
ATOM 833 C C . ARG A 1 105 ? 12.696 -18.454 4.712 1.00 85.88 105 ARG A C 1
ATOM 835 O O . ARG A 1 105 ? 11.971 -18.578 3.727 1.00 85.88 105 ARG A O 1
ATOM 842 N N . LEU A 1 106 ? 13.850 -17.783 4.659 1.00 89.88 106 LEU A N 1
ATOM 843 C CA . LEU A 1 106 ? 14.471 -17.300 3.418 1.00 89.88 106 LEU A CA 1
ATOM 844 C C . LEU A 1 106 ? 15.371 -18.362 2.764 1.00 89.88 106 LEU A C 1
ATOM 846 O O . LEU A 1 106 ? 15.440 -18.417 1.540 1.00 89.88 106 LEU A O 1
ATOM 850 N N . PHE A 1 107 ? 16.011 -19.230 3.551 1.00 90.12 107 PHE A N 1
ATOM 851 C CA . PHE A 1 107 ? 16.731 -20.407 3.055 1.00 90.12 107 PHE A CA 1
ATOM 852 C C . PHE A 1 107 ? 15.794 -21.401 2.351 1.00 90.12 107 PHE A C 1
ATOM 854 O O . PHE A 1 107 ? 16.128 -21.909 1.280 1.00 90.12 107 PHE A O 1
ATOM 861 N N . ASP A 1 108 ? 14.598 -21.618 2.901 1.00 87.44 108 ASP A N 1
ATOM 862 C CA . ASP A 1 108 ? 13.587 -22.520 2.332 1.00 87.44 108 ASP A CA 1
ATOM 863 C C . ASP A 1 108 ? 13.070 -22.053 0.957 1.00 87.44 108 ASP A C 1
ATOM 865 O O . ASP A 1 108 ? 12.650 -22.869 0.140 1.00 87.44 108 ASP A O 1
ATOM 869 N N . GLN A 1 109 ? 13.150 -20.749 0.661 1.00 89.69 109 GLN A N 1
ATOM 870 C CA . GLN A 1 109 ? 12.773 -20.179 -0.641 1.00 89.69 109 GLN A CA 1
ATOM 871 C C . GLN A 1 109 ? 13.814 -20.439 -1.741 1.00 89.69 109 GLN A C 1
ATOM 873 O O . GLN A 1 109 ? 13.497 -20.295 -2.924 1.00 89.69 109 GLN A O 1
ATOM 878 N N . VAL A 1 110 ? 15.047 -20.817 -1.383 1.00 89.50 110 VAL A N 1
ATOM 879 C CA . VAL A 1 110 ? 16.082 -21.188 -2.355 1.00 89.50 110 VAL A CA 1
ATOM 880 C C . VAL A 1 110 ? 15.771 -22.593 -2.894 1.00 89.50 110 VAL A C 1
ATOM 882 O O . VAL A 1 110 ? 15.638 -23.520 -2.093 1.00 89.50 110 VAL A O 1
ATOM 885 N N . PRO A 1 111 ? 15.684 -22.813 -4.220 1.00 90.00 111 PRO A N 1
ATOM 886 C CA . PRO A 1 111 ? 15.460 -24.147 -4.777 1.00 90.00 111 PRO A CA 1
ATOM 887 C C . PRO A 1 111 ? 16.599 -25.114 -4.432 1.00 90.00 111 PRO A C 1
ATOM 889 O O . PRO A 1 111 ? 17.768 -24.750 -4.547 1.00 90.00 111 PRO A O 1
ATOM 892 N N . ASP A 1 112 ? 16.282 -26.365 -4.089 1.00 88.12 112 ASP A N 1
ATOM 893 C CA . ASP A 1 112 ? 17.296 -27.401 -3.804 1.00 88.12 112 ASP A CA 1
ATOM 894 C C . ASP A 1 112 ? 18.146 -27.775 -5.026 1.00 88.12 112 ASP A C 1
ATOM 896 O O . ASP A 1 112 ? 19.266 -28.259 -4.892 1.00 88.12 112 ASP A O 1
ATOM 900 N N . THR A 1 113 ? 17.643 -27.488 -6.228 1.00 89.94 113 THR A N 1
ATOM 901 C CA . THR A 1 113 ? 18.389 -27.592 -7.488 1.00 89.94 113 THR A CA 1
ATOM 902 C C . THR A 1 113 ? 19.411 -26.470 -7.691 1.00 89.94 113 THR A C 1
ATOM 904 O O . THR A 1 113 ? 20.187 -26.537 -8.642 1.00 89.94 113 THR A O 1
ATOM 907 N N . SER A 1 114 ? 19.420 -25.431 -6.846 1.00 91.50 114 SER A N 1
ATOM 908 C CA . SER A 1 114 ? 20.279 -24.265 -7.041 1.00 91.50 114 SER A CA 1
ATOM 909 C C . SER A 1 114 ? 21.678 -24.450 -6.462 1.00 91.50 114 SER A C 1
ATOM 911 O O . SER A 1 114 ? 21.857 -24.774 -5.285 1.00 91.50 114 SER A O 1
ATOM 913 N N . THR A 1 115 ? 22.690 -24.139 -7.273 1.00 92.44 115 THR A N 1
ATOM 914 C CA . THR A 1 115 ? 24.109 -24.312 -6.921 1.00 92.44 115 THR A CA 1
ATOM 915 C C . THR A 1 115 ? 24.564 -23.470 -5.724 1.00 92.44 115 THR A C 1
ATOM 917 O O . THR A 1 115 ? 25.561 -23.816 -5.093 1.00 92.44 115 THR A O 1
ATOM 920 N N . VAL A 1 116 ? 23.836 -22.405 -5.363 1.00 93.75 116 VAL A N 1
ATOM 921 C CA . VAL A 1 116 ? 24.157 -21.574 -4.187 1.00 93.75 116 VAL A CA 1
ATOM 922 C C . VAL A 1 116 ? 23.625 -22.140 -2.866 1.00 93.75 116 VAL A C 1
ATOM 924 O O . VAL A 1 116 ? 24.148 -21.775 -1.811 1.00 93.75 116 VAL A O 1
ATOM 927 N N . LYS A 1 117 ? 22.619 -23.034 -2.875 1.00 92.62 117 LYS A N 1
ATOM 928 C CA . LYS A 1 117 ? 21.962 -23.495 -1.636 1.00 92.62 117 LYS A CA 1
ATOM 929 C C . LYS A 1 117 ? 22.907 -24.253 -0.685 1.00 92.62 117 LYS A C 1
ATOM 931 O O . LYS A 1 117 ? 22.864 -23.954 0.508 1.00 92.62 117 LYS A O 1
ATOM 936 N N . PRO A 1 118 ? 23.810 -25.148 -1.144 1.00 91.56 118 PRO A N 1
ATOM 937 C CA . PRO A 1 118 ? 24.769 -25.815 -0.256 1.00 91.56 118 PRO A CA 1
ATOM 938 C C . PRO A 1 118 ? 25.785 -24.853 0.382 1.00 91.56 118 PRO A C 1
ATOM 940 O O . PRO A 1 118 ? 26.149 -25.017 1.548 1.00 91.56 118 PRO A O 1
ATOM 943 N N . GLU A 1 119 ? 26.227 -23.823 -0.351 1.00 90.88 119 GLU A N 1
ATOM 944 C CA . GLU A 1 119 ? 27.142 -22.810 0.188 1.00 90.88 119 GLU A CA 1
ATOM 945 C C . GLU A 1 119 ? 26.433 -21.926 1.226 1.00 90.88 119 GLU A C 1
ATOM 947 O O . GLU A 1 119 ? 26.966 -21.717 2.319 1.00 90.88 119 GLU A O 1
ATOM 952 N N . LEU A 1 120 ? 25.203 -21.491 0.928 1.00 93.00 120 LEU A N 1
ATOM 953 C CA . LEU A 1 120 ? 24.351 -20.764 1.867 1.00 93.00 120 LEU A CA 1
ATOM 954 C C . LEU A 1 120 ? 24.075 -21.587 3.132 1.00 93.00 120 LEU A C 1
ATOM 956 O O . LEU A 1 120 ? 24.211 -21.046 4.224 1.00 93.00 120 LEU A O 1
ATOM 960 N N . ALA A 1 121 ? 23.738 -22.877 3.012 1.00 89.25 121 ALA A N 1
ATOM 961 C CA . ALA A 1 121 ? 23.459 -23.753 4.154 1.00 89.25 121 ALA A CA 1
ATOM 962 C C . ALA A 1 121 ? 24.628 -23.768 5.153 1.00 89.25 121 ALA A C 1
ATOM 964 O O . ALA A 1 121 ? 24.432 -23.571 6.351 1.00 89.25 121 ALA A O 1
ATOM 965 N N . ARG A 1 122 ? 25.860 -23.923 4.648 1.00 87.88 122 ARG A N 1
ATOM 966 C CA . ARG A 1 122 ? 27.090 -23.908 5.454 1.00 87.88 122 ARG A CA 1
ATOM 967 C C . ARG A 1 122 ? 27.307 -22.566 6.163 1.00 87.88 122 ARG A C 1
ATOM 969 O O . ARG A 1 122 ? 27.685 -22.547 7.333 1.00 87.88 122 ARG A O 1
ATOM 976 N N . VAL A 1 123 ? 27.102 -21.446 5.465 1.00 87.69 123 VAL A N 1
ATOM 977 C CA . VAL A 1 123 ? 27.301 -20.101 6.036 1.00 87.69 123 VAL A CA 1
ATOM 978 C C . VAL A 1 123 ? 26.205 -19.768 7.054 1.00 87.69 123 VAL A C 1
ATOM 980 O O . VAL A 1 123 ? 26.515 -19.281 8.139 1.00 87.69 123 VAL A O 1
ATOM 983 N N . LEU A 1 124 ? 24.943 -20.083 6.749 1.00 86.44 124 LEU A N 1
ATOM 984 C CA . LEU A 1 124 ? 23.804 -19.827 7.628 1.00 86.44 124 LEU A CA 1
ATOM 985 C C . LEU A 1 124 ? 23.861 -20.675 8.903 1.00 86.44 124 LEU A C 1
ATOM 987 O O . LEU A 1 124 ? 23.680 -20.128 9.987 1.00 86.44 124 LEU A O 1
ATOM 991 N N . ALA A 1 125 ? 24.183 -21.970 8.799 1.00 84.19 125 ALA A N 1
ATOM 992 C CA . ALA A 1 125 ? 24.354 -22.846 9.961 1.00 84.19 125 ALA A CA 1
ATOM 993 C C . ALA A 1 125 ? 25.457 -22.341 10.910 1.00 84.19 125 ALA A C 1
ATOM 995 O O . ALA A 1 125 ? 25.286 -22.378 12.126 1.00 84.19 125 ALA A O 1
ATOM 996 N N . SER A 1 126 ? 26.555 -21.806 10.361 1.00 83.88 126 SER A N 1
ATOM 997 C CA . SER A 1 126 ? 27.595 -21.136 11.152 1.00 83.88 126 SER A CA 1
ATOM 998 C C . SER A 1 126 ? 27.061 -19.865 11.827 1.00 83.88 126 SER A C 1
ATOM 1000 O O . SER A 1 126 ? 27.210 -19.703 13.038 1.00 83.88 126 SER A O 1
ATOM 1002 N N . ALA A 1 127 ? 26.361 -19.001 11.083 1.00 83.06 127 ALA A N 1
ATOM 1003 C CA . ALA A 1 127 ? 25.828 -17.737 11.595 1.00 83.06 127 ALA A CA 1
ATOM 1004 C C . ALA A 1 127 ? 24.814 -17.918 12.742 1.00 83.06 127 ALA A C 1
ATOM 1006 O O . ALA A 1 127 ? 24.865 -17.174 13.719 1.00 83.06 127 ALA A O 1
ATOM 1007 N N . ILE A 1 128 ? 23.931 -18.922 12.667 1.00 85.00 128 ILE A N 1
ATOM 1008 C CA . ILE A 1 128 ? 22.917 -19.197 13.705 1.00 85.00 128 ILE A CA 1
ATOM 1009 C C . ILE A 1 128 ? 23.387 -20.171 14.797 1.00 85.00 128 ILE A C 1
ATOM 1011 O O . ILE A 1 128 ? 22.614 -20.469 15.700 1.00 85.00 128 ILE A O 1
ATOM 1015 N N . SER A 1 129 ? 24.632 -20.661 14.754 1.00 82.94 129 SER A N 1
ATOM 1016 C CA . SER A 1 129 ? 25.142 -21.704 15.669 1.00 82.94 129 SER A CA 1
ATOM 1017 C C . SER A 1 129 ? 25.079 -21.343 17.162 1.00 82.94 129 SER A C 1
ATOM 1019 O O . SER A 1 129 ? 24.923 -22.222 18.006 1.00 82.94 129 SER A O 1
ATOM 1021 N N . HIS A 1 130 ? 25.149 -20.051 17.492 1.00 80.12 130 HIS A N 1
ATOM 1022 C CA . HIS A 1 130 ? 25.009 -19.526 18.854 1.00 80.12 130 HIS A CA 1
ATOM 1023 C C . HIS A 1 130 ? 23.542 -19.468 19.340 1.00 80.12 130 HIS A C 1
ATOM 1025 O O . HIS A 1 130 ? 23.283 -19.249 20.525 1.00 80.12 130 HIS A O 1
ATOM 1031 N N . ILE A 1 131 ? 22.566 -19.659 18.445 1.00 79.69 131 ILE A N 1
ATOM 1032 C CA . ILE A 1 131 ? 21.136 -19.656 18.755 1.00 79.69 131 ILE A CA 1
ATOM 1033 C C . ILE A 1 131 ? 20.703 -21.092 19.055 1.00 79.69 131 ILE A C 1
ATOM 1035 O O . ILE A 1 131 ? 20.545 -21.916 18.157 1.00 79.69 131 ILE A O 1
ATOM 1039 N N . GLY A 1 132 ? 20.475 -21.393 20.336 1.00 70.31 132 GLY A N 1
ATOM 1040 C CA . GLY A 1 132 ? 20.057 -22.728 20.772 1.00 70.31 132 GLY A CA 1
ATOM 1041 C C . GLY A 1 132 ? 18.818 -23.234 20.020 1.00 70.31 132 GLY A C 1
ATOM 1042 O O . GLY A 1 132 ? 17.778 -22.577 20.027 1.00 70.31 132 GLY A O 1
ATOM 1043 N N . ILE A 1 133 ? 18.928 -24.423 19.416 1.00 64.00 133 ILE A N 1
ATOM 1044 C CA . ILE A 1 133 ? 17.989 -24.999 18.428 1.00 64.00 133 ILE A CA 1
ATOM 1045 C C . ILE A 1 133 ? 16.520 -24.979 18.889 1.00 64.00 133 ILE A C 1
ATOM 1047 O O . ILE A 1 133 ? 15.621 -24.748 18.083 1.00 64.00 133 ILE A O 1
ATOM 1051 N N . ALA A 1 134 ? 16.254 -25.152 20.188 1.00 59.50 134 ALA A N 1
ATOM 1052 C CA . ALA A 1 134 ? 14.903 -25.063 20.749 1.00 59.50 134 ALA A CA 1
ATOM 1053 C C . ALA A 1 134 ? 14.214 -23.707 20.477 1.00 59.50 134 ALA A C 1
ATOM 1055 O O . ALA A 1 134 ? 13.007 -23.672 20.261 1.00 59.50 134 ALA A O 1
ATOM 1056 N N . LYS A 1 135 ? 14.977 -22.605 20.412 1.00 63.94 135 LYS A N 1
ATOM 1057 C CA . LYS A 1 135 ? 14.481 -21.252 20.105 1.00 63.94 135 LYS A CA 1
ATOM 1058 C C . LYS A 1 135 ? 14.224 -21.020 18.606 1.00 63.94 135 LYS A C 1
ATOM 1060 O O . LYS A 1 135 ? 13.692 -19.976 18.250 1.00 63.94 135 LYS A O 1
ATOM 1065 N N . LEU A 1 136 ? 14.593 -21.968 17.738 1.00 57.97 136 LEU A N 1
ATOM 1066 C CA . LEU A 1 136 ? 14.380 -21.913 16.284 1.00 57.97 136 LEU A CA 1
ATOM 1067 C C . LEU A 1 136 ? 13.195 -22.785 15.811 1.00 57.97 136 LEU A C 1
ATOM 1069 O O . LEU A 1 136 ? 12.833 -22.735 14.636 1.00 57.97 136 LEU A O 1
ATOM 1073 N N . LYS A 1 137 ? 12.553 -23.559 16.702 1.00 55.22 137 LYS A N 1
ATOM 1074 C CA . LYS A 1 137 ? 11.362 -24.374 16.387 1.00 55.22 137 LYS A CA 1
ATOM 1075 C C . LYS A 1 137 ? 10.096 -23.511 16.241 1.00 55.22 137 LYS A C 1
ATOM 1077 O O . LYS A 1 137 ? 9.302 -23.381 17.166 1.00 55.22 137 LYS A O 1
ATOM 1082 N N . GLY A 1 138 ? 9.913 -22.921 15.062 1.00 50.66 138 GLY A N 1
ATOM 1083 C CA . GLY A 1 138 ? 8.870 -21.928 14.775 1.00 50.66 138 GLY A CA 1
ATOM 1084 C C . GLY A 1 138 ? 7.568 -22.430 14.130 1.00 50.66 138 GLY A C 1
ATOM 1085 O O . GLY A 1 138 ? 7.010 -21.676 13.331 1.00 50.66 138 GLY A O 1
ATOM 1086 N N . SER A 1 139 ? 7.095 -23.656 14.408 1.00 42.34 139 SER A N 1
ATOM 1087 C CA . SER A 1 139 ? 5.876 -24.200 13.765 1.00 42.34 139 SER A CA 1
ATOM 1088 C C . SER A 1 139 ? 5.182 -25.380 14.483 1.00 42.34 139 SER A C 1
ATOM 1090 O O . SER A 1 139 ? 4.938 -26.403 13.850 1.00 42.34 139 SER A O 1
ATOM 1092 N N . GLU A 1 140 ? 4.844 -25.280 15.777 1.00 36.47 140 GLU A N 1
ATOM 1093 C CA . GLU A 1 140 ? 3.931 -26.276 16.401 1.00 36.47 140 GLU A CA 1
ATOM 1094 C C . GLU A 1 140 ? 3.128 -25.778 17.626 1.00 36.47 140 GLU A C 1
ATOM 1096 O O . GLU A 1 140 ? 2.591 -26.575 18.391 1.00 36.47 140 GLU A O 1
ATOM 1101 N N . ARG A 1 141 ? 3.003 -24.455 17.838 1.00 33.53 141 ARG A N 1
ATOM 1102 C CA . ARG A 1 141 ? 2.098 -23.931 18.878 1.00 33.53 141 ARG A CA 1
ATOM 1103 C C . ARG A 1 141 ? 0.657 -23.916 18.368 1.00 33.53 141 ARG A C 1
ATOM 1105 O O . ARG A 1 141 ? 0.284 -23.061 17.568 1.00 33.53 141 ARG A O 1
ATOM 1112 N N . VAL A 1 142 ? -0.116 -24.892 18.842 1.00 28.34 142 VAL A N 1
ATOM 1113 C CA . VAL A 1 142 ? -1.577 -24.976 18.709 1.00 28.34 142 VAL A CA 1
ATOM 1114 C C . VAL A 1 142 ? -2.241 -23.735 19.324 1.00 28.34 142 VAL A C 1
ATOM 1116 O O . VAL A 1 142 ? -1.684 -23.092 20.213 1.00 28.34 142 VAL A O 1
ATOM 1119 N N . LEU A 1 143 ? -3.438 -23.400 18.836 1.00 33.66 143 LEU A N 1
ATOM 1120 C CA . LEU A 1 143 ? -4.311 -22.374 19.407 1.00 33.66 143 LEU A CA 1
ATOM 1121 C C . LEU A 1 143 ? -4.827 -22.801 20.792 1.00 33.66 143 LEU A C 1
ATOM 1123 O O . LEU A 1 143 ? -5.916 -23.360 20.904 1.00 33.66 143 LEU A O 1
ATOM 1127 N N . GLU A 1 144 ? -4.066 -22.500 21.839 1.00 27.30 144 GLU A N 1
ATOM 1128 C CA . GLU A 1 144 ? -4.581 -22.438 23.209 1.00 27.30 144 GLU A CA 1
ATOM 1129 C C . GLU A 1 144 ? -4.864 -20.973 23.589 1.00 27.30 144 GLU A C 1
ATOM 1131 O O . GLU A 1 144 ? -4.072 -20.085 23.250 1.00 27.30 144 GLU A O 1
ATOM 1136 N N . PRO A 1 145 ? -5.998 -20.677 24.252 1.00 28.33 145 PRO A N 1
ATOM 1137 C CA . PRO A 1 145 ? -6.320 -19.322 24.675 1.00 28.33 145 PRO A CA 1
ATOM 1138 C C . PRO A 1 145 ? -5.433 -18.935 25.861 1.00 28.33 145 PRO A C 1
ATOM 1140 O O . PRO A 1 145 ? -5.584 -19.471 26.958 1.00 28.33 145 PRO A O 1
ATOM 1143 N N . PHE A 1 146 ? -4.521 -17.985 25.652 1.00 28.78 146 PHE A N 1
ATOM 1144 C CA . PHE A 1 146 ? -3.710 -17.432 26.734 1.00 28.78 146 PHE A CA 1
ATOM 1145 C C . PHE A 1 146 ? -4.609 -16.740 27.767 1.00 28.78 146 PHE A C 1
ATOM 1147 O O . PHE A 1 146 ? -5.188 -15.689 27.492 1.00 28.78 146 PHE A O 1
ATOM 1154 N N . LEU A 1 147 ? -4.708 -17.334 28.960 1.00 30.61 147 LEU A N 1
ATOM 1155 C CA . LEU A 1 147 ? -5.131 -16.613 30.158 1.00 30.61 147 LEU A CA 1
ATOM 1156 C C . LEU A 1 147 ? -4.085 -15.541 30.503 1.00 30.61 147 LEU A C 1
ATOM 1158 O O . LEU A 1 147 ? -2.906 -15.677 30.173 1.00 30.61 147 LEU A O 1
ATOM 1162 N N . ASN A 1 148 ? -4.539 -14.486 31.178 1.00 34.88 148 ASN A N 1
ATOM 1163 C CA . ASN A 1 148 ? -3.732 -13.330 31.560 1.00 34.88 148 ASN A CA 1
ATOM 1164 C C . ASN A 1 148 ? -2.434 -13.745 32.280 1.00 34.88 148 ASN A C 1
ATOM 1166 O O . ASN A 1 148 ? -2.492 -14.358 33.343 1.00 34.88 148 ASN A O 1
ATOM 1170 N N . GLN A 1 149 ? -1.280 -13.331 31.751 1.00 32.47 149 GLN A N 1
ATOM 1171 C CA . GLN A 1 149 ? 0.014 -13.398 32.443 1.00 32.47 149 GLN A CA 1
ATOM 1172 C C . GLN A 1 149 ? 0.500 -11.986 32.806 1.00 32.47 149 GLN A C 1
ATOM 1174 O O . GLN A 1 149 ? 1.554 -11.541 32.365 1.00 32.47 149 GLN A O 1
ATOM 1179 N N . GLU A 1 150 ? -0.299 -11.283 33.612 1.00 35.03 150 GLU A N 1
ATOM 1180 C CA . GLU A 1 150 ? 0.037 -9.976 34.209 1.00 35.03 150 GLU A CA 1
ATOM 1181 C C . GLU A 1 150 ? 0.224 -10.070 35.741 1.00 35.03 150 GLU A C 1
ATOM 1183 O O . GLU A 1 150 ? 0.047 -9.081 36.439 1.00 35.03 150 GLU A O 1
ATOM 1188 N N . GLN A 1 151 ? 0.539 -11.256 36.291 1.00 33.31 151 GLN A N 1
ATOM 1189 C CA . GLN A 1 151 ? 0.696 -11.454 37.750 1.00 33.31 151 GLN A CA 1
ATOM 1190 C C . GLN A 1 151 ? 2.032 -12.081 38.200 1.00 33.31 151 GLN A C 1
ATOM 1192 O O . GLN A 1 151 ? 2.370 -11.988 39.376 1.00 33.31 151 GLN A O 1
ATOM 1197 N N . ASP A 1 152 ? 2.845 -12.630 37.289 1.00 32.88 152 ASP A N 1
ATOM 1198 C CA . ASP A 1 152 ? 4.088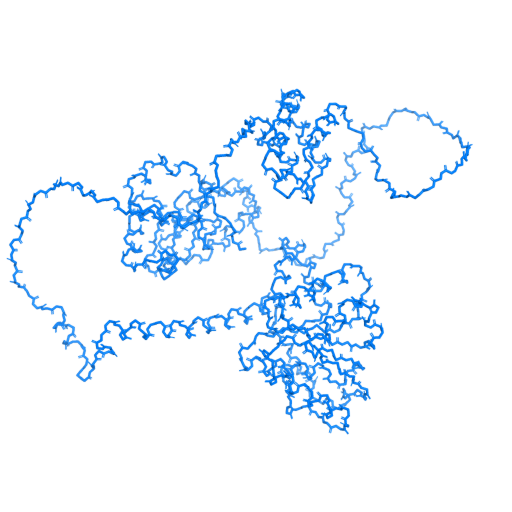 -13.351 37.634 1.00 32.88 152 ASP A CA 1
ATOM 1199 C C . ASP A 1 152 ? 5.363 -12.465 37.607 1.00 32.88 152 ASP A C 1
ATOM 1201 O O . ASP A 1 152 ? 6.461 -12.962 37.355 1.00 32.88 152 ASP A O 1
ATOM 1205 N N . GLN A 1 153 ? 5.248 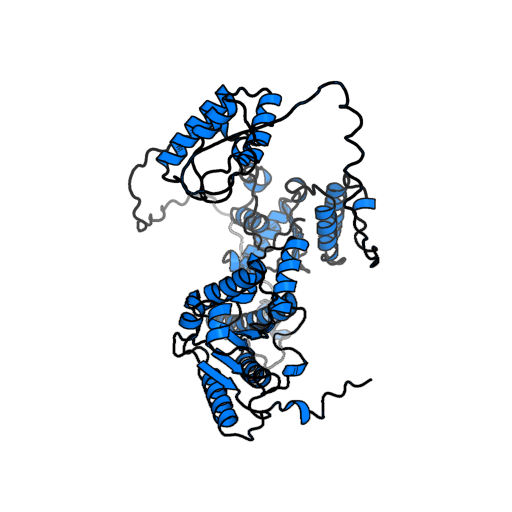-11.144 37.820 1.00 33.78 153 GLN A N 1
ATOM 1206 C CA . GLN A 1 153 ? 6.408 -10.229 37.944 1.00 33.78 153 GLN A CA 1
ATOM 1207 C C . GLN A 1 153 ? 6.384 -9.295 39.169 1.00 33.78 153 GLN A C 1
ATOM 1209 O O . GLN A 1 153 ? 7.358 -8.579 39.385 1.00 33.78 153 GLN A O 1
ATOM 1214 N N . GLU A 1 154 ? 5.345 -9.332 40.009 1.00 32.78 154 GLU A N 1
ATOM 1215 C CA . GLU A 1 154 ? 5.241 -8.478 41.211 1.00 32.78 154 GLU A CA 1
ATOM 1216 C C . GLU A 1 154 ? 5.601 -9.204 42.529 1.00 32.78 154 GLU A C 1
ATOM 1218 O O . GLU A 1 154 ? 5.437 -8.637 43.600 1.00 32.78 154 GLU A O 1
ATOM 1223 N N . GLN A 1 155 ? 6.113 -10.447 42.492 1.00 32.97 155 GLN A N 1
ATOM 1224 C CA . GLN A 1 155 ? 6.422 -11.238 43.707 1.00 32.97 155 GLN A CA 1
ATOM 1225 C C . GLN A 1 155 ? 7.918 -11.498 43.988 1.00 32.97 155 GLN A C 1
ATOM 1227 O O . GLN A 1 155 ? 8.232 -12.197 44.947 1.00 32.97 155 GLN A O 1
ATOM 1232 N N . GLU A 1 156 ? 8.849 -10.916 43.220 1.00 35.50 156 GLU A N 1
ATOM 1233 C CA . GLU A 1 156 ? 10.308 -11.037 43.460 1.00 35.50 156 GLU A CA 1
ATOM 1234 C C . GLU A 1 156 ? 10.998 -9.712 43.872 1.00 35.50 156 GLU A C 1
ATOM 1236 O O . GLU A 1 156 ? 12.221 -9.613 43.797 1.00 35.50 156 GLU A O 1
ATOM 1241 N N . GLN A 1 157 ? 10.253 -8.687 44.319 1.00 34.88 157 GLN A N 1
ATOM 1242 C CA . GLN A 1 157 ? 10.843 -7.446 44.876 1.00 34.88 157 GLN A CA 1
ATOM 1243 C C . GLN A 1 157 ? 10.397 -7.099 46.313 1.00 34.88 157 GLN A C 1
ATOM 1245 O O . GLN A 1 157 ? 11.176 -6.492 47.047 1.00 34.88 157 GLN A O 1
ATOM 1250 N N . ASP A 1 158 ? 9.243 -7.580 46.782 1.00 31.22 158 ASP A N 1
ATOM 1251 C CA . ASP A 1 158 ? 8.688 -7.244 48.109 1.00 31.22 158 ASP A CA 1
ATOM 1252 C C . ASP A 1 158 ? 9.239 -8.112 49.274 1.00 31.22 158 ASP A C 1
ATOM 1254 O O . ASP A 1 158 ? 8.491 -8.548 50.150 1.00 31.22 158 ASP A O 1
ATOM 1258 N N . GLN A 1 159 ? 10.552 -8.396 49.306 1.00 33.03 159 GLN A N 1
ATOM 1259 C CA . GLN A 1 159 ? 11.207 -9.074 50.450 1.00 33.03 159 GLN A CA 1
ATOM 1260 C C . GLN A 1 159 ? 12.522 -8.442 50.954 1.00 33.03 159 GLN A C 1
ATOM 1262 O O . GLN A 1 159 ? 13.063 -8.931 51.945 1.00 33.03 159 GLN A O 1
ATOM 1267 N N . GLU A 1 160 ? 13.016 -7.344 50.366 1.00 35.22 160 GLU A N 1
ATOM 1268 C CA . GLU A 1 160 ? 14.260 -6.681 50.818 1.00 35.22 160 GLU A CA 1
ATOM 1269 C C . GLU A 1 160 ? 14.132 -5.168 51.121 1.00 35.22 160 GLU A C 1
ATOM 1271 O O . GLU A 1 160 ? 15.122 -4.450 51.027 1.00 35.22 160 GLU A O 1
ATOM 1276 N N . GLU A 1 161 ? 12.967 -4.654 51.555 1.00 32.59 161 GLU A N 1
ATOM 1277 C CA . GLU A 1 161 ? 12.913 -3.292 52.141 1.00 32.59 161 GLU A CA 1
ATOM 1278 C C . GLU A 1 161 ? 11.757 -3.044 53.145 1.00 32.59 161 GLU A C 1
ATOM 1280 O O . GLU A 1 161 ? 10.919 -2.168 52.956 1.00 32.59 161 GLU A O 1
ATOM 1285 N N . ASP A 1 162 ? 11.725 -3.781 54.268 1.00 27.28 162 ASP A N 1
ATOM 1286 C CA . ASP A 1 162 ? 10.841 -3.467 55.413 1.00 27.28 162 ASP A CA 1
ATOM 1287 C C . ASP A 1 162 ? 11.632 -3.270 56.723 1.00 27.28 162 ASP A C 1
ATOM 1289 O O . ASP A 1 162 ? 11.836 -4.193 57.516 1.00 27.28 162 ASP A O 1
ATOM 1293 N N . SER A 1 163 ? 12.110 -2.037 56.955 1.00 25.67 163 SER A N 1
ATOM 1294 C CA . SER A 1 163 ? 12.506 -1.599 58.301 1.00 25.67 163 SER A CA 1
ATOM 1295 C C . SER A 1 163 ? 12.360 -0.081 58.535 1.00 25.67 163 SER A C 1
ATOM 1297 O O . SER A 1 163 ? 13.082 0.741 57.978 1.00 25.67 163 SER A O 1
ATOM 1299 N N . SER A 1 164 ? 11.486 0.263 59.489 1.00 29.08 164 SER A N 1
ATOM 1300 C CA . SER A 1 164 ? 11.364 1.542 60.226 1.00 29.08 164 SER A CA 1
ATOM 1301 C C . SER A 1 164 ? 10.821 2.805 59.516 1.00 29.08 164 SER A C 1
ATOM 1303 O O . SER A 1 164 ? 11.433 3.346 58.604 1.00 29.08 164 SER A O 1
ATOM 1305 N N . GLY A 1 165 ? 9.736 3.381 60.074 1.00 27.78 165 GLY A N 1
ATOM 1306 C CA . GLY A 1 165 ? 9.398 4.810 59.896 1.00 27.78 165 GLY A CA 1
ATOM 1307 C C . GLY A 1 165 ? 7.910 5.222 59.930 1.00 27.78 165 GLY A C 1
ATOM 1308 O O . GLY A 1 165 ? 7.269 5.299 58.889 1.00 27.78 165 GLY A O 1
ATOM 1309 N N . HIS A 1 166 ? 7.362 5.606 61.094 1.00 27.72 166 HIS A N 1
ATOM 1310 C CA . HIS A 1 166 ? 6.127 6.426 61.165 1.00 27.72 166 HIS A CA 1
ATOM 1311 C C . HIS A 1 166 ? 6.434 7.882 60.712 1.00 27.72 166 HIS A C 1
ATOM 1313 O O . HIS A 1 166 ? 7.565 8.324 60.891 1.00 27.72 166 HIS A O 1
ATOM 1319 N N . GLY A 1 167 ? 5.544 8.733 60.173 1.00 25.03 167 GLY A N 1
ATOM 1320 C CA . GLY A 1 167 ? 4.091 8.662 59.925 1.00 25.03 167 GLY A CA 1
ATOM 1321 C C . GLY A 1 167 ? 3.306 9.730 60.725 1.00 25.03 167 GLY A C 1
ATOM 1322 O O . GLY A 1 167 ? 3.427 9.709 61.940 1.00 25.03 167 GLY A O 1
ATOM 1323 N N . PHE A 1 168 ? 2.525 10.635 60.090 1.00 23.81 168 PHE A N 1
ATOM 1324 C CA . PHE A 1 168 ? 1.425 11.461 60.681 1.00 23.81 168 PHE A CA 1
ATOM 1325 C C . PHE A 1 168 ? 0.699 12.346 59.617 1.00 23.81 168 PHE A C 1
ATOM 1327 O O . PHE A 1 168 ? 1.212 12.524 58.516 1.00 23.81 168 PHE A O 1
ATOM 1334 N N . ALA A 1 169 ? -0.484 12.905 59.942 1.00 23.75 169 ALA A N 1
ATOM 1335 C CA . ALA A 1 169 ? -1.274 13.880 59.140 1.00 23.75 169 ALA A CA 1
ATOM 1336 C C . ALA A 1 169 ? -1.208 15.317 59.759 1.00 23.75 169 ALA A C 1
ATOM 1338 O O . ALA A 1 169 ? -0.554 15.466 60.787 1.00 23.75 169 ALA A O 1
ATOM 1339 N N . THR A 1 170 ? -1.787 16.437 59.271 1.00 26.48 170 THR A N 1
ATOM 1340 C CA . THR A 1 170 ? -3.004 16.752 58.453 1.00 26.48 170 THR A CA 1
ATOM 1341 C C . THR A 1 170 ? -2.887 18.215 57.861 1.00 26.48 170 THR A C 1
ATOM 1343 O O . THR A 1 170 ? -1.908 18.880 58.193 1.00 26.48 170 THR A O 1
ATOM 1346 N N . PRO A 1 171 ? -3.808 18.739 57.000 1.00 36.75 171 PRO A N 1
ATOM 1347 C CA . PRO A 1 171 ? -3.721 20.047 56.268 1.00 36.75 171 PRO A CA 1
ATOM 1348 C C . PRO A 1 171 ? -4.365 21.239 57.056 1.00 36.75 171 PRO A C 1
ATOM 1350 O O . PRO A 1 171 ? -4.639 21.000 58.237 1.00 36.75 171 PRO A O 1
ATOM 1353 N N . PRO A 1 172 ? -4.682 22.468 56.522 1.00 40.94 172 PRO A N 1
ATOM 1354 C CA . PRO A 1 172 ? -4.697 23.047 55.140 1.00 40.94 172 PRO A CA 1
ATOM 1355 C C . PRO A 1 172 ? -4.068 24.494 55.064 1.00 40.94 172 PRO A C 1
ATOM 1357 O O . PRO A 1 172 ? -3.178 24.748 55.866 1.00 40.94 172 PRO A O 1
ATOM 1360 N N . ASP A 1 173 ? -4.356 25.502 54.198 1.00 25.69 173 ASP A N 1
ATOM 1361 C CA . ASP A 1 173 ? -5.263 25.759 53.036 1.00 25.69 173 ASP A CA 1
ATOM 1362 C C . ASP A 1 173 ? -4.813 27.009 52.196 1.00 25.69 173 ASP A C 1
ATOM 1364 O O . ASP A 1 173 ? -3.920 27.724 52.636 1.00 25.69 173 ASP A O 1
ATOM 1368 N N . HIS A 1 174 ? -5.522 27.304 51.082 1.00 26.38 174 HIS A N 1
ATOM 1369 C CA . HIS A 1 174 ? -5.772 28.597 50.369 1.00 26.38 174 HIS A CA 1
ATOM 1370 C C . HIS A 1 174 ? -4.575 29.495 49.909 1.00 26.38 174 HIS A C 1
ATOM 1372 O O . HIS A 1 174 ? -3.615 29.692 50.637 1.00 26.38 174 HIS A O 1
ATOM 1378 N N . GLN A 1 175 ? -4.564 30.172 48.737 1.00 24.27 175 GLN A N 1
ATOM 1379 C CA . GLN A 1 175 ? -5.608 30.485 47.729 1.00 24.27 175 GLN A CA 1
ATOM 1380 C C . GLN A 1 175 ? -4.996 30.915 46.353 1.00 24.27 175 GLN A C 1
ATOM 1382 O O . GLN A 1 175 ? -4.033 31.675 46.355 1.00 24.27 175 GLN A O 1
ATOM 1387 N N . THR A 1 176 ? -5.632 30.567 45.208 1.00 24.45 176 THR A N 1
ATOM 1388 C CA . THR A 1 176 ? -5.437 31.110 43.810 1.00 24.45 176 THR A CA 1
ATOM 1389 C C . THR A 1 176 ? -4.042 30.951 43.130 1.00 24.45 176 THR A C 1
ATOM 1391 O O . THR A 1 176 ? -3.039 30.884 43.823 1.00 24.45 176 THR A O 1
ATOM 1394 N N . GLN A 1 177 ? -3.858 30.854 41.793 1.00 24.73 177 GLN A N 1
ATOM 1395 C CA . GLN A 1 177 ? -4.713 31.107 40.604 1.00 24.73 177 GLN A CA 1
ATOM 1396 C C . GLN A 1 177 ? -4.235 30.317 39.334 1.00 24.73 177 GLN A C 1
ATOM 1398 O O . GLN A 1 177 ? -3.098 29.857 39.311 1.00 24.73 177 GLN A O 1
ATOM 1403 N N . ASP A 1 178 ? -5.074 30.271 38.281 1.00 24.69 178 ASP A N 1
ATOM 1404 C CA . ASP A 1 178 ? -4.806 29.950 36.845 1.00 24.69 178 ASP A CA 1
ATOM 1405 C C . ASP A 1 178 ? -4.464 28.519 36.332 1.00 24.69 178 ASP A C 1
ATOM 1407 O O . ASP A 1 178 ? -4.286 27.564 37.085 1.00 24.69 178 ASP A O 1
ATOM 1411 N N . GLU A 1 179 ? -4.541 28.372 34.994 1.00 34.06 179 GLU A N 1
ATOM 1412 C CA . GLU A 1 179 ? -4.653 27.120 34.212 1.00 34.06 179 GLU A CA 1
ATOM 1413 C C . GLU A 1 179 ? -3.324 26.392 33.901 1.00 34.06 179 GLU A C 1
ATOM 1415 O O . GLU A 1 179 ? -2.269 27.010 33.756 1.00 34.06 179 GLU A O 1
ATOM 1420 N N . GLY A 1 180 ? -3.392 25.073 33.653 1.00 28.28 180 GLY A N 1
ATOM 1421 C CA . GLY A 1 180 ? -2.305 24.309 33.018 1.00 28.28 180 GLY A CA 1
ATOM 1422 C C . GLY A 1 180 ? -2.364 22.790 33.240 1.00 28.28 180 GLY A C 1
ATOM 1423 O O . GLY A 1 180 ? -2.973 22.318 34.198 1.00 28.28 180 GLY A O 1
ATOM 1424 N N . ASP A 1 181 ? -1.726 22.024 32.345 1.00 32.03 181 ASP A N 1
ATOM 1425 C CA . ASP A 1 181 ? -1.621 20.554 32.395 1.00 32.03 181 ASP A CA 1
ATOM 1426 C C . ASP A 1 181 ? -1.213 20.004 33.775 1.00 32.03 181 ASP A C 1
ATOM 1428 O O . ASP A 1 181 ? -0.269 20.488 34.403 1.00 32.03 181 ASP A O 1
ATOM 1432 N N . LYS A 1 182 ? -1.848 18.902 34.203 1.00 27.50 182 LYS A N 1
ATOM 1433 C CA . LYS A 1 182 ? -1.368 18.113 35.350 1.00 27.50 182 LYS A CA 1
ATOM 1434 C C . LYS A 1 182 ? -0.022 17.460 34.997 1.00 27.50 182 LYS A C 1
ATOM 1436 O O . LYS A 1 182 ? 0.003 16.640 34.078 1.00 27.50 182 LYS A O 1
ATOM 1441 N N . PRO A 1 183 ? 1.078 17.752 35.714 1.00 33.75 183 PRO A N 1
ATOM 1442 C CA . PRO A 1 183 ? 2.368 17.149 35.417 1.00 33.75 183 PRO A CA 1
ATOM 1443 C C . PRO A 1 183 ? 2.449 15.694 35.903 1.00 33.75 183 PRO A C 1
ATOM 1445 O O . PRO A 1 183 ? 2.000 15.356 36.998 1.00 33.75 183 PRO A O 1
ATOM 1448 N N . ASP A 1 184 ? 3.101 14.862 35.093 1.00 37.22 184 ASP A N 1
ATOM 1449 C CA . ASP A 1 184 ? 3.655 13.556 35.478 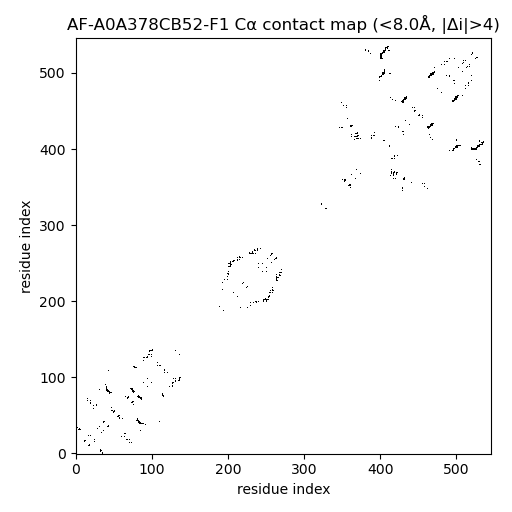1.00 37.22 184 ASP A CA 1
ATOM 1450 C C . ASP A 1 184 ? 4.599 13.745 36.695 1.00 37.22 184 ASP A C 1
ATOM 1452 O O . ASP A 1 184 ? 5.298 14.769 36.747 1.00 37.22 184 ASP A O 1
ATOM 1456 N N . PRO A 1 185 ? 4.650 12.833 37.692 1.00 40.84 185 PRO A N 1
ATOM 1457 C CA . PRO A 1 185 ? 5.439 13.041 38.907 1.00 40.84 185 PRO A CA 1
ATOM 1458 C C . PRO A 1 185 ? 6.910 13.299 38.569 1.00 40.84 185 PRO A C 1
ATOM 1460 O O . PRO A 1 185 ? 7.572 12.493 37.905 1.00 40.84 185 PRO A O 1
ATOM 1463 N N . GLN A 1 186 ? 7.415 14.455 39.010 1.00 46.38 186 GLN A N 1
ATOM 1464 C CA . GLN A 1 186 ? 8.714 14.974 38.594 1.00 46.38 186 GLN A CA 1
ATOM 1465 C C . GLN A 1 186 ? 9.852 14.053 39.045 1.00 46.38 186 GLN A C 1
ATOM 1467 O O . GLN A 1 186 ? 10.299 14.085 40.189 1.00 46.38 186 GLN A O 1
ATOM 1472 N N . LYS A 1 187 ? 10.362 13.254 38.104 1.00 63.22 187 LYS A N 1
ATOM 1473 C CA . LYS A 1 187 ? 11.609 12.501 38.267 1.00 63.22 187 LYS A CA 1
ATOM 1474 C C . LYS A 1 187 ? 12.750 13.502 38.414 1.00 63.22 187 LYS A C 1
ATOM 1476 O O . LYS A 1 187 ? 13.139 14.138 37.438 1.00 63.22 187 LYS A O 1
ATOM 1481 N N . ILE A 1 188 ? 13.237 13.653 39.642 1.00 82.31 188 ILE A N 1
ATOM 1482 C CA . ILE A 1 188 ? 14.381 14.500 39.979 1.00 82.31 188 ILE A CA 1
ATOM 1483 C C . ILE A 1 188 ? 15.631 13.862 39.365 1.00 82.31 188 ILE A C 1
ATOM 1485 O O . ILE A 1 188 ? 15.914 12.687 39.605 1.00 82.31 188 ILE A O 1
ATOM 1489 N N . TYR A 1 189 ? 16.373 14.628 38.567 1.00 89.75 189 TYR A N 1
ATOM 1490 C CA . TYR A 1 189 ? 17.655 14.208 38.003 1.00 89.75 189 TYR A CA 1
ATOM 1491 C C . TYR A 1 189 ? 18.814 14.929 38.718 1.00 89.75 189 TYR A C 1
ATOM 1493 O O . TYR A 1 189 ? 18.606 16.015 39.261 1.00 89.75 189 TYR A O 1
ATOM 1501 N N . PRO A 1 190 ? 20.042 14.375 38.714 1.00 90.38 190 PRO A N 1
ATOM 1502 C CA . PRO A 1 190 ? 21.216 15.059 39.256 1.00 90.38 190 PRO A CA 1
ATOM 1503 C C . PRO A 1 190 ? 21.495 16.390 38.545 1.00 90.38 190 PRO A C 1
ATOM 1505 O O . PRO A 1 190 ? 21.350 16.475 37.324 1.00 90.38 190 PRO A O 1
ATOM 1508 N N . ASN A 1 191 ? 21.977 17.394 39.287 1.00 88.69 191 ASN A N 1
ATOM 1509 C CA . ASN A 1 191 ? 22.313 18.722 38.749 1.00 88.69 191 ASN A CA 1
ATOM 1510 C C . ASN A 1 191 ? 23.275 18.649 37.548 1.00 88.69 191 ASN A C 1
ATOM 1512 O O . ASN A 1 191 ? 23.053 19.332 36.553 1.00 88.69 191 ASN A O 1
ATOM 1516 N N . ASP A 1 192 ? 24.281 17.770 37.601 1.00 90.06 192 ASP A N 1
ATOM 1517 C CA . ASP A 1 192 ? 25.186 17.440 36.491 1.00 90.06 192 ASP A CA 1
ATOM 1518 C C . ASP A 1 192 ? 24.448 17.088 35.189 1.00 90.06 192 ASP A C 1
ATOM 1520 O O . ASP A 1 192 ? 24.787 17.580 34.110 1.00 90.06 192 ASP A O 1
ATOM 1524 N N . PHE A 1 193 ? 23.411 16.248 35.280 1.00 94.75 193 PHE A N 1
ATOM 1525 C CA . PHE A 1 193 ? 22.611 15.867 34.121 1.00 94.75 193 PHE A CA 1
ATOM 1526 C C . PHE A 1 193 ? 21.672 16.994 33.688 1.00 94.75 193 PHE A C 1
ATOM 1528 O O . PHE A 1 193 ? 21.503 17.196 32.490 1.00 94.75 193 PHE A O 1
ATOM 1535 N N . GLU A 1 194 ? 21.089 17.752 34.620 1.00 93.56 194 GLU A N 1
ATOM 1536 C CA . GLU A 1 194 ? 20.268 18.923 34.281 1.00 93.56 194 GLU A CA 1
ATOM 1537 C C . GLU A 1 194 ? 21.079 20.001 33.548 1.00 93.56 194 GLU A C 1
ATOM 1539 O O . GLU A 1 194 ? 20.608 20.554 32.553 1.00 93.56 194 GLU A O 1
ATOM 1544 N N . GLN A 1 195 ? 22.329 20.236 33.956 1.00 92.00 195 GLN A N 1
ATOM 1545 C CA . GLN A 1 195 ? 23.257 21.120 33.254 1.00 92.00 195 GLN A CA 1
ATOM 1546 C C . GLN A 1 195 ? 23.517 20.615 31.827 1.00 92.00 195 GLN A C 1
ATOM 1548 O O . GLN A 1 195 ? 23.262 21.345 30.867 1.00 92.00 195 GLN A O 1
ATOM 1553 N N . VAL A 1 196 ? 23.937 19.353 31.668 1.00 94.56 196 VAL A N 1
ATOM 1554 C CA . VAL A 1 196 ? 24.184 18.722 30.353 1.00 94.56 196 VAL A CA 1
ATOM 1555 C C . VAL A 1 196 ? 22.925 18.716 29.471 1.00 94.56 196 VAL A C 1
ATOM 1557 O O . VAL A 1 196 ? 23.011 18.928 28.261 1.00 94.56 196 VAL A O 1
ATOM 1560 N N . TRP A 1 197 ? 21.746 18.517 30.063 1.00 95.31 197 TRP A N 1
ATOM 1561 C CA . TRP A 1 197 ? 20.456 18.541 29.374 1.00 95.31 197 TRP A CA 1
ATOM 1562 C C . TRP A 1 197 ? 20.056 19.955 28.935 1.00 95.31 197 TRP A C 1
ATOM 1564 O O . TRP A 1 197 ? 19.548 20.121 27.827 1.00 95.31 197 TRP A O 1
ATOM 1574 N N . SER A 1 198 ? 20.321 20.981 29.752 1.00 92.50 198 SER A N 1
ATOM 1575 C CA . SER A 1 198 ? 19.987 22.379 29.436 1.00 92.50 198 SER A CA 1
ATOM 1576 C C . SER A 1 198 ? 20.738 22.931 28.215 1.00 92.50 198 SER A C 1
ATOM 1578 O O . SER A 1 198 ? 20.189 23.748 27.476 1.00 92.50 198 SER A O 1
ATOM 1580 N N . VAL A 1 199 ? 21.962 22.445 27.971 1.00 94.12 199 VAL A N 1
ATOM 1581 C CA . VAL A 1 199 ? 22.794 22.812 26.808 1.00 94.12 199 VAL A CA 1
ATOM 1582 C C . VAL A 1 199 ? 22.431 21.989 25.561 1.00 94.12 199 VAL A C 1
ATOM 1584 O O . VAL A 1 199 ? 22.788 22.364 24.442 1.00 94.12 199 VAL A O 1
ATOM 1587 N N . TYR A 1 200 ? 21.695 20.880 25.709 1.00 95.81 200 TYR A N 1
ATOM 1588 C CA . TYR A 1 200 ? 21.393 19.990 24.590 1.00 95.81 200 TYR A CA 1
ATOM 1589 C C . TYR A 1 200 ? 20.473 20.658 23.548 1.00 95.81 200 TYR A C 1
ATOM 1591 O O . TYR A 1 200 ? 19.402 21.165 23.899 1.00 95.81 200 TYR A O 1
ATOM 1599 N N . PRO A 1 201 ? 20.831 20.653 22.247 1.00 93.81 201 PRO A N 1
ATOM 1600 C CA . PRO A 1 201 ? 20.046 21.338 21.228 1.00 93.81 201 PRO A CA 1
ATOM 1601 C C . PRO A 1 201 ? 18.631 20.757 21.089 1.00 93.81 201 PRO A C 1
ATOM 1603 O O . PRO A 1 201 ? 18.425 19.544 21.011 1.00 93.81 201 PRO A O 1
ATOM 1606 N N . LYS A 1 202 ? 17.635 21.648 21.015 1.00 89.94 202 LYS A N 1
ATOM 1607 C CA . LYS A 1 202 ? 16.223 21.284 20.836 1.00 89.94 202 LYS A CA 1
ATOM 1608 C C . LYS A 1 202 ? 15.977 20.633 19.467 1.00 89.94 202 LYS A C 1
ATOM 1610 O O . LYS A 1 202 ? 16.541 21.047 18.455 1.00 89.94 202 LYS A O 1
ATOM 1615 N N . ARG A 1 203 ? 15.097 19.627 19.452 1.00 90.12 203 ARG A N 1
ATOM 1616 C CA . ARG A 1 203 ? 14.781 18.735 18.322 1.00 90.12 203 ARG A CA 1
ATOM 1617 C C . ARG A 1 203 ? 13.268 18.691 18.077 1.00 90.12 203 ARG A C 1
ATOM 1619 O O . ARG A 1 203 ? 12.511 18.679 19.044 1.00 90.12 203 ARG A O 1
ATOM 1626 N N . ALA A 1 204 ? 12.829 18.582 16.820 1.00 78.00 204 ALA A N 1
ATOM 1627 C CA . ALA A 1 204 ? 11.432 18.268 16.496 1.00 78.00 204 ALA A CA 1
ATOM 1628 C C . ALA A 1 204 ? 11.131 16.762 16.616 1.00 78.00 204 ALA A C 1
ATOM 1630 O O . ALA A 1 204 ? 11.866 15.913 16.104 1.00 78.00 204 ALA A O 1
ATOM 1631 N N . GLY A 1 205 ? 10.002 16.434 17.249 1.00 76.56 205 GLY A N 1
ATOM 1632 C CA . GLY A 1 205 ? 9.590 15.057 17.531 1.00 76.56 205 GLY A CA 1
ATOM 1633 C C . GLY A 1 205 ? 10.334 14.428 18.717 1.00 76.56 205 GLY A C 1
ATOM 1634 O O . GLY A 1 205 ? 11.213 15.038 19.322 1.00 76.56 205 GLY A O 1
ATOM 1635 N N . GLY A 1 206 ? 9.976 13.185 19.055 1.00 77.50 206 GLY A N 1
ATOM 1636 C CA . GLY A 1 206 ? 10.358 12.536 20.316 1.00 77.50 206 GLY A CA 1
ATOM 1637 C C . GLY A 1 206 ? 11.853 12.593 20.666 1.00 77.50 206 GLY A C 1
ATOM 1638 O O . GLY A 1 206 ? 12.708 12.174 19.879 1.00 77.50 206 GLY A O 1
ATOM 1639 N N . ASN A 1 207 ? 12.148 13.079 21.876 1.00 85.12 207 ASN A N 1
ATOM 1640 C CA . ASN A 1 207 ? 13.476 13.112 22.493 1.00 85.12 207 ASN A CA 1
ATOM 1641 C C . ASN A 1 207 ? 13.339 12.921 24.019 1.00 85.12 207 ASN A C 1
ATOM 1643 O O . ASN A 1 207 ? 13.276 13.889 24.772 1.00 85.12 207 ASN A O 1
ATOM 1647 N N . SER A 1 208 ? 13.202 11.671 24.475 1.00 91.88 208 SER A N 1
ATOM 1648 C CA . SER A 1 208 ? 12.882 11.363 25.880 1.00 91.88 208 SER A CA 1
ATOM 1649 C C . SER A 1 208 ? 14.042 11.668 26.839 1.00 91.88 208 SER A C 1
ATOM 1651 O O . SER A 1 208 ? 15.126 11.092 26.716 1.00 91.88 208 SER A O 1
ATOM 1653 N N . LYS A 1 209 ? 13.781 12.524 27.838 1.00 92.56 209 LYS A N 1
ATOM 1654 C CA . LYS A 1 209 ? 14.733 12.884 28.903 1.00 92.56 209 LYS A CA 1
ATOM 1655 C C . LYS A 1 209 ? 15.107 11.693 29.790 1.00 92.56 209 LYS A C 1
ATOM 1657 O O . LYS A 1 209 ? 16.275 11.532 30.125 1.00 92.56 209 LYS A O 1
ATOM 1662 N N . SER A 1 210 ? 14.148 10.826 30.121 1.00 89.94 210 SER A N 1
ATOM 1663 C CA . SER A 1 210 ? 14.388 9.664 30.989 1.00 89.94 210 SER A CA 1
ATOM 1664 C C . SER A 1 210 ? 15.262 8.604 30.314 1.00 89.94 210 SER A C 1
ATOM 1666 O O . SER A 1 210 ? 16.134 8.018 30.951 1.00 89.94 210 SER A O 1
ATOM 1668 N N . ASP A 1 211 ? 15.100 8.400 29.007 1.00 90.00 211 ASP A N 1
ATOM 1669 C CA . ASP A 1 211 ? 15.966 7.509 28.231 1.00 90.00 211 ASP A CA 1
ATOM 1670 C C . ASP A 1 211 ? 17.344 8.125 27.941 1.00 90.00 211 ASP A C 1
ATOM 1672 O O . ASP A 1 211 ? 18.342 7.404 27.906 1.00 90.00 211 ASP A O 1
ATOM 1676 N N . ALA A 1 212 ? 17.422 9.449 27.780 1.00 93.94 212 ALA A N 1
ATOM 16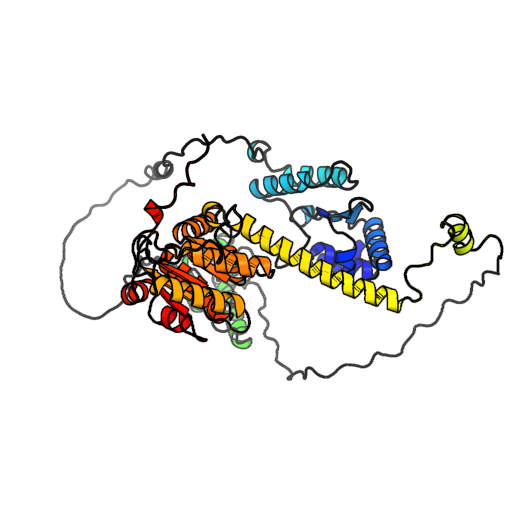77 C CA . ALA A 1 212 ? 18.695 10.160 27.713 1.00 93.94 212 ALA A CA 1
ATOM 1678 C C . ALA A 1 212 ? 19.473 10.061 29.036 1.00 93.94 212 ALA A C 1
ATOM 1680 O O . ALA A 1 212 ? 20.676 9.817 29.003 1.00 93.94 212 ALA A O 1
ATOM 1681 N N . PHE A 1 213 ? 18.791 10.155 30.183 1.00 95.12 213 PHE A N 1
ATOM 1682 C CA . PHE A 1 213 ? 19.396 9.953 31.500 1.00 95.12 213 PHE A CA 1
ATOM 1683 C C . PHE A 1 213 ? 19.922 8.525 31.685 1.00 95.12 213 PHE A C 1
ATOM 1685 O O . PHE A 1 213 ? 21.055 8.352 32.124 1.00 95.12 213 PHE A O 1
ATOM 1692 N N . LYS A 1 214 ? 19.159 7.493 31.287 1.00 93.00 214 LYS A N 1
ATOM 1693 C CA . LYS A 1 214 ? 19.637 6.094 31.306 1.00 93.00 214 LYS A CA 1
ATOM 1694 C C . LYS A 1 214 ? 20.918 5.906 30.484 1.00 93.00 214 LYS A C 1
ATOM 1696 O O . LYS A 1 214 ? 21.819 5.196 30.922 1.00 93.00 214 LYS A O 1
ATOM 1701 N N . ALA A 1 215 ? 21.001 6.535 29.308 1.00 91.69 215 ALA A N 1
ATOM 1702 C CA . ALA A 1 215 ? 22.188 6.483 28.456 1.00 91.69 215 ALA A CA 1
ATOM 1703 C C . ALA A 1 215 ? 23.376 7.238 29.084 1.00 91.69 215 ALA A C 1
ATOM 1705 O O . ALA A 1 215 ? 24.456 6.671 29.230 1.00 91.69 215 ALA A O 1
ATOM 1706 N N . TRP A 1 216 ? 23.158 8.472 29.549 1.00 95.81 216 TRP A N 1
ATOM 1707 C CA . TRP A 1 216 ? 24.157 9.283 30.254 1.00 95.81 216 TRP A CA 1
ATOM 1708 C C . TRP A 1 216 ? 24.720 8.564 31.490 1.00 95.81 216 TRP A C 1
ATOM 1710 O O . TRP A 1 216 ? 25.930 8.386 31.605 1.00 95.81 216 TRP A O 1
ATOM 1720 N N . ASN A 1 217 ? 23.851 8.034 32.355 1.00 94.50 217 ASN A N 1
ATOM 1721 C CA . ASN A 1 217 ? 24.234 7.306 33.567 1.00 94.50 217 ASN A CA 1
ATOM 1722 C C . ASN A 1 217 ? 24.857 5.920 33.279 1.00 94.50 217 ASN A C 1
ATOM 1724 O O . ASN A 1 217 ? 25.410 5.280 34.170 1.00 94.50 217 ASN A O 1
ATOM 1728 N N . ALA A 1 218 ? 24.795 5.413 32.042 1.00 91.56 218 ALA A N 1
ATOM 1729 C CA . ALA A 1 218 ? 25.678 4.323 31.630 1.00 91.56 218 ALA A CA 1
ATOM 1730 C C . ALA A 1 218 ? 27.110 4.845 31.459 1.00 91.56 218 ALA A C 1
ATOM 1732 O O . ALA A 1 218 ? 28.010 4.343 32.117 1.00 91.56 218 ALA A O 1
ATOM 1733 N N . ARG A 1 219 ? 27.308 5.923 30.686 1.00 94.75 219 ARG A N 1
ATOM 1734 C CA . ARG A 1 219 ? 28.637 6.511 30.428 1.00 94.75 219 ARG A CA 1
ATOM 1735 C C . ARG A 1 219 ? 29.369 6.950 31.699 1.00 94.75 219 ARG A C 1
ATOM 1737 O O . ARG A 1 219 ? 30.569 6.713 31.791 1.00 94.75 219 ARG A O 1
ATOM 1744 N N . ILE A 1 220 ? 28.657 7.511 32.682 1.00 94.50 220 ILE A N 1
ATOM 1745 C CA . ILE A 1 220 ? 29.239 7.853 33.994 1.00 94.50 220 ILE A CA 1
ATOM 1746 C C . ILE A 1 220 ? 29.757 6.599 34.723 1.00 94.50 220 ILE A C 1
ATOM 1748 O O . ILE A 1 220 ? 30.880 6.597 35.222 1.00 94.50 220 ILE A O 1
ATOM 1752 N N . ARG A 1 221 ? 28.989 5.499 34.734 1.00 91.38 221 ARG A N 1
ATOM 1753 C CA . ARG A 1 221 ? 29.428 4.213 35.319 1.00 91.38 221 ARG A CA 1
ATOM 1754 C C . ARG A 1 221 ? 30.554 3.546 34.528 1.00 91.38 221 ARG A C 1
ATOM 1756 O O . ARG A 1 221 ? 31.383 2.870 35.124 1.00 91.38 221 ARG A O 1
ATOM 1763 N N . ASP A 1 222 ? 30.610 3.779 33.219 1.00 88.88 222 ASP A N 1
ATOM 1764 C CA . ASP A 1 222 ? 31.698 3.339 32.339 1.00 88.88 222 ASP A CA 1
ATOM 1765 C C . ASP A 1 222 ? 32.958 4.236 32.445 1.00 88.88 222 ASP A C 1
ATOM 1767 O O . ASP A 1 222 ? 33.894 4.083 31.662 1.00 88.88 222 ASP A O 1
ATOM 1771 N N . GLY A 1 223 ? 32.997 5.182 33.395 1.00 89.25 223 GLY A N 1
ATOM 1772 C CA . GLY A 1 223 ? 34.166 6.015 33.702 1.00 89.25 223 GLY A CA 1
ATOM 1773 C C . GLY A 1 223 ? 34.303 7.307 32.888 1.00 89.25 223 GLY A C 1
ATOM 1774 O O . GLY A 1 223 ? 35.316 7.988 33.019 1.00 89.25 223 GLY A O 1
ATOM 1775 N N . THR A 1 224 ? 33.310 7.673 32.070 1.00 92.44 224 THR A N 1
ATOM 1776 C CA . THR A 1 224 ? 33.281 8.986 31.394 1.00 92.44 224 THR A CA 1
ATOM 1777 C C . THR A 1 224 ? 32.886 10.076 32.393 1.00 92.44 224 THR A C 1
ATOM 1779 O O . THR A 1 224 ? 31.927 9.901 33.141 1.00 92.44 224 THR A O 1
ATOM 1782 N N . THR A 1 225 ? 33.558 11.227 32.395 1.00 92.62 225 THR A N 1
ATOM 1783 C CA . THR A 1 225 ? 33.213 12.338 33.300 1.00 92.62 225 THR A CA 1
ATOM 1784 C C . THR A 1 225 ? 32.042 13.185 32.782 1.00 92.62 225 THR A C 1
ATOM 1786 O O . THR A 1 225 ? 31.835 13.321 31.573 1.00 92.62 225 THR A O 1
ATOM 1789 N N . THR A 1 226 ? 31.308 13.848 33.690 1.00 92.38 226 THR A N 1
ATOM 1790 C CA . THR A 1 226 ? 30.299 14.865 33.322 1.00 92.38 226 THR A CA 1
ATOM 1791 C C . THR A 1 226 ? 30.895 15.941 32.407 1.00 92.38 226 THR A C 1
ATOM 1793 O O . THR A 1 226 ? 30.252 16.349 31.441 1.00 92.38 226 THR A O 1
ATOM 1796 N N . ALA A 1 227 ? 32.132 16.374 32.681 1.00 91.38 227 ALA A N 1
ATOM 1797 C CA . ALA A 1 227 ? 32.814 17.435 31.943 1.00 91.38 227 ALA A CA 1
ATOM 1798 C C . ALA A 1 227 ? 33.057 17.070 30.468 1.00 91.38 227 ALA A C 1
ATOM 1800 O O . ALA A 1 227 ? 32.727 17.856 29.583 1.00 91.38 227 ALA A O 1
ATOM 1801 N N . GLU A 1 228 ? 33.559 15.865 30.181 1.00 90.19 228 GLU A N 1
ATOM 1802 C CA . GLU A 1 228 ? 33.782 15.400 28.802 1.00 90.19 228 GLU A CA 1
ATOM 1803 C C . GLU A 1 228 ? 32.477 15.333 27.998 1.00 90.19 228 GLU A C 1
ATOM 1805 O O . GLU A 1 228 ? 32.438 15.724 26.827 1.00 90.19 228 GLU A O 1
ATOM 1810 N N . ILE A 1 229 ? 31.392 14.877 28.636 1.00 94.31 229 ILE A N 1
ATOM 1811 C CA . ILE A 1 229 ? 30.066 14.830 28.013 1.00 94.31 229 ILE A CA 1
ATOM 1812 C C . ILE A 1 229 ? 29.540 16.251 27.770 1.00 94.31 229 ILE A C 1
ATOM 1814 O O . ILE A 1 229 ? 29.046 16.523 26.674 1.00 94.31 229 ILE A O 1
ATOM 1818 N N . LEU A 1 230 ? 29.674 17.160 28.743 1.00 94.19 230 LEU A N 1
ATOM 1819 C CA . LEU A 1 230 ? 29.244 18.556 28.628 1.00 94.19 230 LEU A CA 1
ATOM 1820 C C . LEU A 1 230 ? 29.956 19.262 27.469 1.00 94.19 230 LEU A C 1
ATOM 1822 O O . LEU A 1 230 ? 29.288 19.758 26.565 1.00 94.19 230 LEU A O 1
ATOM 1826 N N . THR A 1 231 ? 31.290 19.212 27.414 1.00 93.00 231 THR A N 1
ATOM 1827 C CA . THR A 1 231 ? 32.064 19.809 26.312 1.00 93.00 231 THR A CA 1
ATOM 1828 C C . THR A 1 231 ? 31.747 19.150 24.964 1.00 93.00 231 THR A C 1
ATOM 1830 O O . THR A 1 231 ? 31.820 19.793 23.915 1.00 93.00 231 THR A O 1
ATOM 1833 N N . GLY A 1 232 ? 31.348 17.875 24.953 1.00 93.88 232 GLY A N 1
ATOM 1834 C CA . GLY A 1 232 ? 30.799 17.209 23.771 1.00 93.88 232 GLY A CA 1
ATOM 1835 C C . GLY A 1 232 ? 29.446 17.757 23.311 1.00 93.88 232 GLY A C 1
ATOM 1836 O O . GLY A 1 232 ? 29.246 17.975 22.114 1.00 93.88 232 GLY A O 1
ATOM 1837 N N . VAL A 1 233 ? 28.529 18.021 24.248 1.00 96.75 233 VAL A N 1
ATOM 1838 C CA . VAL A 1 233 ? 27.236 18.668 23.970 1.00 96.75 233 VAL A CA 1
ATOM 1839 C C . VAL A 1 233 ? 27.430 20.111 23.506 1.00 96.75 233 VAL A C 1
ATOM 1841 O O . VAL A 1 233 ? 26.777 20.513 22.549 1.00 96.75 233 VAL A O 1
ATOM 1844 N N . GLU A 1 234 ? 28.356 20.868 24.098 1.00 95.38 234 GLU A N 1
ATOM 1845 C CA . GLU A 1 234 ? 28.677 22.246 23.696 1.00 95.38 234 GLU A CA 1
ATOM 1846 C C . GLU A 1 234 ? 29.159 22.325 22.239 1.00 95.38 234 GLU A C 1
ATOM 1848 O O . GLU A 1 234 ? 28.622 23.114 21.454 1.00 95.38 234 GLU A O 1
ATOM 1853 N N . ARG A 1 235 ? 30.103 21.456 21.833 1.00 96.06 235 ARG A N 1
ATOM 1854 C CA . ARG A 1 235 ? 30.533 21.364 20.423 1.00 96.06 235 ARG A CA 1
ATOM 1855 C C . ARG A 1 235 ? 29.366 20.999 19.501 1.00 96.06 235 ARG A C 1
ATOM 1857 O O . ARG A 1 235 ? 29.210 21.605 18.442 1.00 96.06 235 ARG A O 1
ATOM 1864 N N . TYR A 1 236 ? 28.516 20.053 19.908 1.00 96.38 236 TYR A N 1
ATOM 1865 C CA . TYR A 1 236 ? 27.364 19.650 19.100 1.00 96.38 236 TYR A CA 1
ATOM 1866 C C . TYR A 1 236 ? 26.295 20.749 18.980 1.00 96.38 236 TYR A C 1
ATOM 1868 O O . TYR A 1 236 ? 25.746 20.956 17.899 1.00 96.38 236 TYR A O 1
ATOM 1876 N N . ALA A 1 237 ? 26.030 21.500 20.050 1.00 94.50 237 ALA A N 1
ATOM 1877 C CA . ALA A 1 237 ? 25.113 22.636 20.043 1.00 94.50 237 ALA A CA 1
ATOM 1878 C C . ALA A 1 237 ? 25.618 23.767 19.129 1.00 94.50 237 ALA A C 1
ATOM 1880 O O . ALA A 1 237 ? 24.830 24.348 18.378 1.00 94.50 237 ALA A O 1
ATOM 1881 N N . ALA A 1 238 ? 26.929 24.040 19.132 1.00 91.12 238 ALA A N 1
ATOM 1882 C CA . ALA A 1 238 ? 27.554 24.991 18.214 1.00 91.12 238 ALA A CA 1
ATOM 1883 C C . ALA A 1 238 ? 27.409 24.552 16.744 1.00 91.12 238 ALA A C 1
ATOM 1885 O O . ALA A 1 238 ? 26.982 25.351 15.910 1.00 91.12 238 ALA A O 1
ATOM 1886 N N . PHE A 1 239 ? 27.672 23.276 16.442 1.00 92.56 239 PHE A N 1
ATOM 1887 C CA . PHE A 1 239 ? 27.477 22.690 15.111 1.00 92.56 239 PHE A CA 1
ATOM 1888 C C . PHE A 1 239 ? 26.015 22.775 14.641 1.00 92.56 239 PHE A C 1
ATOM 1890 O O . PHE A 1 239 ? 25.736 23.324 13.579 1.00 92.56 239 PHE A O 1
ATOM 1897 N N . VAL A 1 240 ? 25.059 22.333 15.466 1.00 92.38 240 VAL A N 1
ATOM 1898 C CA . VAL A 1 240 ? 23.613 22.388 15.165 1.00 92.38 240 VAL A CA 1
ATOM 1899 C C . VAL A 1 240 ? 23.113 23.816 14.912 1.00 92.38 240 VAL A C 1
ATOM 1901 O O . VAL A 1 240 ? 22.187 24.016 14.120 1.00 92.38 240 VAL A O 1
ATOM 1904 N N . LYS A 1 241 ? 23.718 24.814 15.568 1.00 91.00 241 LYS A N 1
ATOM 1905 C CA . LYS A 1 241 ? 23.420 26.234 15.354 1.00 91.00 241 LYS A CA 1
ATOM 1906 C C . LYS A 1 241 ? 24.038 26.773 14.059 1.00 91.00 241 LYS A C 1
ATOM 1908 O O . LYS A 1 241 ? 23.384 27.565 13.387 1.00 91.00 241 LYS A O 1
ATOM 1913 N N . ALA A 1 242 ? 25.258 26.361 13.711 1.00 85.56 242 ALA A N 1
ATOM 1914 C CA . ALA A 1 242 ? 25.952 26.811 12.502 1.00 85.56 242 ALA A CA 1
ATOM 1915 C C . ALA A 1 242 ? 25.348 26.223 11.215 1.00 85.56 242 ALA A C 1
ATOM 1917 O O . ALA A 1 242 ? 25.117 26.959 10.262 1.00 85.56 242 ALA A O 1
ATOM 1918 N N . GLU A 1 243 ? 24.999 24.934 11.223 1.00 84.50 243 GLU A N 1
ATOM 1919 C CA . GLU A 1 243 ? 24.327 24.244 10.108 1.00 84.50 243 GLU A CA 1
ATOM 1920 C C . GLU A 1 243 ? 22.833 24.622 9.972 1.00 84.50 243 GLU A C 1
ATOM 1922 O O . GLU A 1 243 ? 22.128 24.112 9.104 1.00 84.50 243 GLU A O 1
ATOM 1927 N N . GLY A 1 244 ? 22.297 25.465 10.864 1.00 86.62 244 GLY A N 1
ATOM 1928 C CA . GLY A 1 244 ? 20.892 25.893 10.853 1.00 86.62 244 GLY A CA 1
ATOM 1929 C C . GLY A 1 244 ? 19.863 24.814 11.228 1.00 86.62 244 GLY A C 1
ATOM 1930 O O . GLY A 1 244 ? 18.665 25.086 11.204 1.00 86.62 244 GLY A O 1
ATOM 1931 N N . ILE A 1 245 ? 20.292 23.604 11.614 1.00 86.12 245 ILE A N 1
ATOM 1932 C CA . ILE A 1 245 ? 19.402 22.453 11.868 1.00 86.12 245 ILE A CA 1
ATOM 1933 C C . ILE A 1 245 ? 18.697 22.468 13.243 1.00 86.12 245 ILE A C 1
ATOM 1935 O O . ILE A 1 245 ? 17.851 21.611 13.504 1.00 86.12 245 ILE A O 1
ATOM 1939 N N . LEU A 1 246 ? 18.983 23.455 14.100 1.00 89.12 246 LEU A N 1
ATOM 1940 C CA . LEU A 1 246 ? 17.966 24.309 14.745 1.00 89.12 246 LEU A CA 1
ATOM 1941 C C . LEU A 1 246 ? 16.509 23.779 14.877 1.00 89.12 246 LEU A C 1
ATOM 1943 O O . LEU A 1 246 ? 15.697 24.106 14.019 1.00 89.12 246 LEU A O 1
ATOM 1947 N N . ASN A 1 247 ? 16.120 23.016 15.910 1.00 83.50 247 ASN A N 1
ATOM 1948 C CA . ASN A 1 247 ? 14.741 22.515 16.113 1.00 83.50 247 ASN A CA 1
ATOM 1949 C C . ASN A 1 247 ? 14.206 21.565 15.019 1.00 83.50 247 ASN A C 1
ATOM 1951 O O . ASN A 1 247 ? 13.020 21.252 15.024 1.00 83.50 247 ASN A O 1
ATOM 1955 N N . THR A 1 248 ? 15.030 21.067 14.095 1.00 87.31 248 THR A N 1
ATOM 1956 C CA . THR A 1 248 ? 14.584 20.105 13.070 1.00 87.31 248 THR A CA 1
ATOM 1957 C C . THR A 1 248 ? 14.575 18.663 13.596 1.00 87.31 248 THR A C 1
ATOM 1959 O O . THR A 1 248 ? 15.003 18.373 14.716 1.00 87.31 248 THR A O 1
ATOM 1962 N N . GLN A 1 249 ? 14.122 17.723 12.761 1.00 83.38 249 GLN A N 1
ATOM 1963 C CA . GLN A 1 249 ? 14.266 16.284 13.010 1.00 83.38 249 GLN A CA 1
ATOM 1964 C C . GLN A 1 249 ? 15.715 15.768 12.868 1.00 83.38 249 GLN A C 1
ATOM 1966 O O . GLN A 1 249 ? 15.990 14.639 13.278 1.00 83.38 249 GLN A O 1
ATOM 1971 N N . TYR A 1 250 ? 16.627 16.564 12.295 1.00 82.38 250 TYR A N 1
ATOM 1972 C CA . TYR A 1 250 ? 18.016 16.173 12.010 1.00 82.38 250 TYR A CA 1
ATOM 1973 C C . TYR A 1 250 ? 18.965 16.370 13.197 1.00 82.38 250 TYR A C 1
ATOM 1975 O O . TYR A 1 250 ? 20.065 15.818 13.208 1.00 82.38 250 TYR A O 1
ATOM 1983 N N . VAL A 1 251 ? 18.528 17.090 14.234 1.00 90.00 251 VAL A N 1
ATOM 1984 C CA . VAL A 1 251 ? 19.187 17.047 15.544 1.00 90.00 251 VAL A CA 1
ATOM 1985 C C . VAL A 1 251 ? 19.101 15.608 16.074 1.00 90.00 251 VAL A C 1
ATOM 1987 O O . VAL A 1 251 ? 18.046 14.971 15.995 1.00 90.00 251 VAL A O 1
ATOM 1990 N N . LYS A 1 252 ? 20.209 15.065 16.589 1.00 91.81 252 LYS A N 1
ATOM 1991 C CA . LYS A 1 252 ? 20.275 13.711 17.158 1.00 91.81 252 LYS A CA 1
ATOM 1992 C C . LYS A 1 252 ? 19.336 13.598 18.364 1.00 91.81 252 LYS A C 1
ATOM 1994 O O . LYS A 1 252 ? 19.083 14.563 19.080 1.00 91.81 252 LYS A O 1
ATOM 1999 N N . GLN A 1 253 ? 18.829 12.392 18.610 1.00 94.69 253 GLN A N 1
ATOM 2000 C CA . GLN A 1 253 ? 18.173 12.083 19.879 1.00 94.69 253 GLN A CA 1
ATOM 2001 C C . GLN A 1 253 ? 19.233 11.955 20.977 1.00 94.69 253 GLN A C 1
ATOM 2003 O O . GLN A 1 253 ? 20.256 11.293 20.786 1.00 94.69 253 GLN A O 1
ATOM 2008 N N . ALA A 1 254 ? 18.970 12.531 22.148 1.00 94.31 254 ALA A N 1
ATOM 2009 C CA . ALA A 1 254 ? 19.908 12.547 23.267 1.00 94.31 254 ALA A CA 1
ATOM 2010 C C . ALA A 1 254 ? 20.234 11.128 23.779 1.00 94.31 254 ALA A C 1
ATOM 2012 O O . ALA A 1 254 ? 21.389 10.837 24.080 1.00 94.31 254 ALA A O 1
ATOM 2013 N N . LYS A 1 255 ? 19.260 10.201 23.750 1.00 95.06 255 LYS A N 1
ATOM 2014 C CA . LYS A 1 255 ? 19.467 8.756 23.997 1.00 95.06 255 LYS A CA 1
ATOM 2015 C C . LYS A 1 255 ? 20.553 8.154 23.095 1.00 95.06 255 LYS A C 1
ATOM 2017 O O . LYS A 1 255 ? 21.378 7.374 23.557 1.00 95.06 255 LYS A O 1
ATOM 2022 N N . THR A 1 256 ? 20.556 8.509 21.810 1.00 92.31 256 THR A N 1
ATOM 2023 C CA . THR A 1 256 ? 21.573 8.063 20.845 1.00 92.31 256 THR A CA 1
ATOM 2024 C C . THR A 1 256 ? 22.900 8.775 21.090 1.00 92.31 256 THR A C 1
ATOM 2026 O O . THR A 1 256 ? 23.953 8.154 21.005 1.00 92.31 256 THR A O 1
ATOM 2029 N N . PHE A 1 257 ? 22.858 10.070 21.416 1.00 95.38 257 PHE A N 1
ATOM 2030 C CA . PHE A 1 257 ? 24.043 10.905 21.612 1.00 95.38 257 PHE A CA 1
ATOM 2031 C C . PHE A 1 257 ? 24.885 10.489 22.825 1.00 95.38 257 PHE A C 1
ATOM 2033 O O . PHE A 1 257 ? 26.097 10.329 22.697 1.00 95.38 257 PHE A O 1
ATOM 2040 N N . PHE A 1 258 ? 24.236 10.239 23.966 1.00 93.88 258 PHE A N 1
ATOM 2041 C CA . PHE A 1 258 ? 24.859 9.678 25.171 1.00 93.88 258 PHE A CA 1
ATOM 2042 C C . PHE A 1 258 ? 24.982 8.144 25.133 1.00 93.88 258 PHE A C 1
ATOM 2044 O O . PHE A 1 258 ? 25.444 7.541 26.096 1.00 93.88 258 PHE A O 1
ATOM 2051 N N . GLY A 1 259 ? 24.528 7.495 24.058 1.00 89.31 259 GLY A N 1
ATOM 2052 C CA . GLY A 1 259 ? 24.490 6.039 23.942 1.00 89.31 259 GLY A CA 1
ATOM 2053 C C . GLY A 1 259 ? 25.861 5.392 23.689 1.00 89.31 259 GLY A C 1
ATOM 2054 O O . GLY A 1 259 ? 26.888 6.075 23.667 1.00 89.31 259 GLY A O 1
ATOM 2055 N N . PRO A 1 260 ? 25.894 4.070 23.426 1.00 86.56 260 PRO A N 1
ATOM 2056 C CA . PRO A 1 260 ? 27.133 3.310 23.235 1.00 86.56 260 PRO A CA 1
ATOM 2057 C C . PRO A 1 260 ? 28.086 3.841 22.155 1.00 86.56 260 PRO A C 1
ATOM 2059 O O . PRO A 1 260 ? 29.283 3.596 22.244 1.00 86.56 260 PRO A O 1
ATOM 2062 N N . GLY A 1 261 ? 27.577 4.583 21.163 1.00 85.06 261 GLY A N 1
ATOM 2063 C CA . GLY A 1 261 ? 28.382 5.219 20.112 1.00 85.06 261 GLY A CA 1
ATOM 2064 C C . GLY A 1 261 ? 29.112 6.505 20.524 1.00 85.06 261 GLY A C 1
ATOM 2065 O O . GLY A 1 261 ? 29.856 7.035 19.709 1.00 85.06 261 GLY A O 1
ATOM 2066 N N . MET A 1 262 ? 28.897 7.014 21.746 1.00 91.44 262 MET A N 1
ATOM 2067 C CA . MET A 1 262 ? 29.631 8.142 22.348 1.00 91.44 262 MET A CA 1
ATOM 2068 C C . MET A 1 262 ? 29.773 9.371 21.428 1.00 91.44 262 MET A C 1
ATOM 2070 O O . MET A 1 262 ? 30.848 9.948 21.290 1.00 91.44 262 MET A O 1
ATOM 2074 N N . HIS A 1 263 ? 28.672 9.821 20.813 1.00 89.38 263 HIS A N 1
ATOM 2075 C CA . HIS A 1 263 ? 28.687 10.953 19.870 1.00 89.38 263 HIS A CA 1
ATOM 2076 C C . HIS A 1 263 ? 29.128 12.293 20.504 1.00 89.38 263 HIS A C 1
ATOM 2078 O O . HIS A 1 263 ? 29.459 13.232 19.782 1.00 89.38 263 HIS A O 1
ATOM 2084 N N . PHE A 1 264 ? 29.179 12.398 21.836 1.00 93.12 264 PHE A N 1
ATOM 2085 C CA . PHE A 1 264 ? 29.807 13.520 22.548 1.00 93.12 264 PHE A CA 1
ATOM 2086 C C . PHE A 1 264 ? 31.340 13.571 22.377 1.00 93.12 264 PHE A C 1
ATOM 2088 O O . PHE A 1 264 ? 31.938 14.632 22.541 1.00 93.12 264 PHE A O 1
ATOM 2095 N N . SER A 1 265 ? 31.988 12.468 21.995 1.00 91.31 265 SER A N 1
ATOM 2096 C CA . SER A 1 265 ? 33.423 12.412 21.682 1.00 91.31 265 SER A CA 1
ATOM 2097 C C . SER A 1 265 ? 33.750 12.830 20.239 1.00 91.31 265 SER A C 1
ATOM 2099 O O . SER A 1 265 ? 34.919 13.017 19.913 1.00 91.31 265 SER A O 1
ATOM 2101 N N . GLU A 1 266 ? 32.754 13.018 19.364 1.00 91.31 266 GLU A N 1
ATOM 2102 C CA . GLU A 1 266 ? 32.973 13.467 17.979 1.00 91.31 266 GLU A CA 1
ATOM 2103 C C . GLU A 1 266 ? 33.430 14.944 17.911 1.00 91.31 266 GLU A C 1
ATOM 2105 O O . GLU A 1 266 ? 33.102 15.749 18.792 1.00 91.31 266 GLU A O 1
ATOM 2110 N N . PRO A 1 267 ? 34.200 15.346 16.879 1.00 87.12 267 PRO A N 1
ATOM 2111 C CA . PRO A 1 267 ? 34.790 16.685 16.817 1.00 87.12 267 PRO A CA 1
ATOM 2112 C C . PRO A 1 267 ? 33.779 17.804 16.524 1.00 87.12 267 PRO A C 1
ATOM 2114 O O . PRO A 1 267 ? 34.028 18.936 16.927 1.00 87.12 267 PRO A O 1
ATOM 2117 N N . TRP A 1 268 ? 32.659 17.505 15.849 1.00 89.56 268 TRP A N 1
ATOM 2118 C CA . TRP A 1 268 ? 31.600 18.469 15.490 1.00 89.56 268 TRP A CA 1
ATOM 2119 C C . TRP A 1 268 ? 32.114 19.754 14.810 1.00 89.56 268 TRP A C 1
ATOM 2121 O O . TRP A 1 268 ? 31.682 20.865 15.109 1.00 89.56 268 TRP A O 1
ATOM 2131 N N . ALA A 1 269 ? 33.065 19.593 13.886 1.00 83.12 269 ALA A N 1
ATOM 2132 C CA . ALA A 1 269 ? 33.703 20.703 13.186 1.00 83.12 269 ALA A CA 1
ATOM 2133 C C . ALA A 1 269 ? 32.732 21.418 12.227 1.00 83.12 269 ALA A C 1
ATOM 2135 O O . ALA A 1 269 ? 32.141 20.796 11.346 1.00 83.12 269 ALA A O 1
ATOM 2136 N N . ILE A 1 270 ? 32.622 22.738 12.382 1.00 81.00 270 ILE A N 1
ATOM 2137 C CA . ILE A 1 270 ? 31.839 23.627 11.514 1.00 81.00 270 ILE A CA 1
ATOM 2138 C C . ILE A 1 270 ? 32.658 23.930 10.254 1.00 81.00 270 ILE A C 1
ATOM 2140 O O . ILE A 1 270 ? 33.801 24.381 10.360 1.00 81.00 270 ILE A O 1
ATOM 2144 N N . GLN A 1 271 ? 32.090 23.720 9.064 1.00 65.12 271 GLN A N 1
ATOM 2145 C CA . GLN A 1 271 ? 32.748 24.099 7.809 1.00 65.12 271 GLN A CA 1
ATOM 2146 C C . GLN A 1 271 ? 32.441 25.562 7.464 1.00 65.12 271 GLN A C 1
ATOM 2148 O O . GLN A 1 271 ? 31.291 25.991 7.497 1.00 65.12 271 GLN A O 1
ATOM 2153 N N . GLN A 1 272 ? 33.463 26.350 7.114 1.00 49.22 272 GLN A N 1
ATOM 2154 C CA . GLN A 1 272 ? 33.246 27.721 6.643 1.00 49.22 272 GLN A CA 1
ATOM 2155 C C . GLN A 1 272 ? 32.684 27.706 5.214 1.00 49.22 272 GLN A C 1
ATOM 2157 O O . GLN A 1 272 ? 33.324 27.212 4.288 1.00 49.22 272 GLN A O 1
ATOM 2162 N N . THR A 1 273 ? 31.485 28.262 5.033 1.00 40.22 273 THR A N 1
ATOM 2163 C CA . THR A 1 273 ? 30.744 28.251 3.765 1.00 40.22 273 THR A CA 1
ATOM 2164 C C . THR A 1 273 ? 31.367 29.181 2.718 1.00 40.22 273 THR A C 1
ATOM 2166 O O . THR A 1 273 ? 31.155 30.395 2.749 1.00 40.22 273 THR A O 1
ATOM 2169 N N . SER A 1 274 ? 32.095 28.620 1.750 1.00 31.80 274 SER A N 1
ATOM 2170 C CA . SER A 1 274 ? 32.679 29.357 0.623 1.00 31.80 274 SER A CA 1
ATOM 2171 C C . SER A 1 274 ? 31.844 29.238 -0.661 1.00 31.80 274 SER A C 1
ATOM 2173 O O . SER A 1 274 ? 32.091 28.398 -1.521 1.00 31.80 274 SER A O 1
ATOM 2175 N N . GLY A 1 275 ? 30.895 30.167 -0.820 1.00 35.06 275 GLY A N 1
ATOM 2176 C CA . GLY A 1 275 ? 30.240 30.467 -2.099 1.00 35.06 275 GLY A CA 1
ATOM 2177 C C . GLY A 1 275 ? 29.048 29.579 -2.478 1.00 35.06 275 GLY A C 1
ATOM 2178 O O . GLY A 1 275 ? 29.049 28.363 -2.302 1.00 35.06 275 GLY A O 1
ATOM 2179 N N . SER A 1 276 ? 28.025 30.210 -3.061 1.00 38.19 276 SER A N 1
ATOM 2180 C CA . SER A 1 276 ? 26.937 29.500 -3.741 1.00 38.19 276 SER A CA 1
ATOM 2181 C C . SER A 1 276 ? 27.479 28.778 -4.978 1.00 38.19 276 SER A C 1
ATOM 2183 O O . SER A 1 276 ? 28.189 29.389 -5.779 1.00 38.19 276 SER A O 1
ATOM 2185 N N . ARG A 1 277 ? 27.138 27.497 -5.156 1.00 34.50 277 ARG A N 1
ATOM 2186 C CA . ARG A 1 277 ? 27.416 26.758 -6.395 1.00 34.50 277 ARG A CA 1
ATOM 2187 C C . ARG A 1 277 ? 26.223 26.864 -7.339 1.00 34.50 277 ARG A C 1
ATOM 2189 O O . ARG A 1 277 ? 25.138 26.393 -7.011 1.00 34.50 277 ARG A O 1
ATOM 2196 N N . ASP A 1 278 ? 26.453 27.442 -8.512 1.00 38.53 278 ASP A N 1
ATOM 2197 C CA . ASP A 1 278 ? 25.505 27.417 -9.628 1.00 38.53 278 ASP A CA 1
ATOM 2198 C C . ASP A 1 278 ? 25.341 25.966 -10.139 1.00 38.53 278 ASP A C 1
ATOM 2200 O O . ASP A 1 278 ? 26.354 25.324 -10.441 1.00 38.53 278 ASP A O 1
ATOM 2204 N N . PRO A 1 279 ? 24.112 25.420 -10.240 1.00 37.53 279 PRO A N 1
ATOM 2205 C CA . PRO A 1 279 ? 23.886 24.058 -10.728 1.00 37.53 279 PRO A CA 1
ATOM 2206 C C . PRO A 1 279 ? 24.293 23.791 -12.189 1.00 37.53 279 PRO A C 1
ATOM 2208 O O . PRO A 1 279 ? 24.366 22.625 -12.570 1.00 37.53 279 PRO A O 1
ATOM 2211 N N . ASN A 1 280 ? 24.524 24.819 -13.017 1.00 32.94 280 ASN A N 1
ATOM 2212 C CA . ASN A 1 280 ? 24.605 24.672 -14.478 1.00 32.94 280 ASN A CA 1
ATOM 2213 C C . ASN A 1 280 ? 26.024 24.630 -15.087 1.00 32.94 280 ASN A C 1
ATOM 2215 O O . ASN A 1 280 ? 26.148 24.603 -16.313 1.00 32.94 280 ASN A O 1
ATOM 2219 N N . GLN A 1 281 ? 27.104 24.592 -14.296 1.00 30.77 281 GLN A N 1
ATOM 2220 C CA . GLN A 1 281 ? 28.451 24.373 -14.853 1.00 30.77 281 GLN A CA 1
ATOM 2221 C C . GLN A 1 281 ? 28.777 22.882 -15.027 1.00 30.77 281 GLN A C 1
ATOM 2223 O O . GLN A 1 281 ? 29.155 22.189 -14.083 1.00 30.77 281 GLN A O 1
ATOM 2228 N N . ILE A 1 282 ? 28.690 22.411 -16.273 1.00 31.83 282 ILE A N 1
ATOM 2229 C CA . ILE A 1 282 ? 29.220 21.114 -16.715 1.00 31.83 282 ILE A CA 1
ATOM 2230 C C . ILE A 1 282 ? 30.669 21.312 -17.182 1.00 31.83 282 ILE A C 1
ATOM 2232 O O . ILE A 1 282 ? 30.924 22.099 -18.091 1.00 31.83 282 ILE A O 1
ATOM 2236 N N . SER A 1 283 ? 31.615 20.580 -16.592 1.00 28.05 283 SER A N 1
ATOM 2237 C CA . SER A 1 283 ? 33.014 20.560 -17.045 1.00 28.05 283 SER A CA 1
ATOM 2238 C C . SER A 1 283 ? 33.186 19.716 -18.312 1.00 28.05 283 SER A C 1
ATOM 2240 O O . SER A 1 283 ? 32.672 18.599 -18.387 1.00 28.05 283 SER A O 1
ATOM 2242 N N . GLU A 1 284 ? 33.957 20.205 -19.286 1.00 31.16 284 GLU A N 1
ATOM 2243 C CA . GLU A 1 284 ? 34.309 19.433 -20.487 1.00 31.16 284 GLU A CA 1
ATOM 2244 C C . GLU A 1 284 ? 35.234 18.231 -20.173 1.00 31.16 284 GLU A C 1
ATOM 2246 O O . GLU A 1 284 ? 36.041 18.296 -19.241 1.00 31.16 284 GLU A O 1
ATOM 2251 N N . PRO A 1 285 ? 35.166 17.128 -20.949 1.00 30.91 285 PRO A N 1
ATOM 2252 C CA . PRO A 1 285 ? 36.013 15.951 -20.741 1.00 30.91 285 PRO A CA 1
ATOM 2253 C C . PRO A 1 285 ? 37.465 16.170 -21.219 1.00 30.91 285 PRO A C 1
ATOM 2255 O O . PRO A 1 285 ? 37.707 16.461 -22.393 1.00 30.91 285 PRO A O 1
ATOM 2258 N N . ASP A 1 286 ? 38.445 15.972 -20.325 1.00 29.39 286 ASP A N 1
ATOM 2259 C CA . ASP A 1 286 ? 39.879 16.178 -20.612 1.00 29.39 286 ASP A CA 1
ATOM 2260 C C . ASP A 1 286 ? 40.431 15.146 -21.622 1.00 29.39 286 ASP A C 1
ATOM 2262 O O . ASP A 1 286 ? 40.302 13.929 -21.462 1.00 29.39 286 ASP A O 1
ATOM 2266 N N . LYS A 1 287 ? 41.079 15.636 -22.684 1.00 37.44 287 LYS A N 1
ATOM 2267 C CA . LYS A 1 287 ? 41.544 14.840 -23.831 1.00 37.44 287 LYS A CA 1
ATOM 2268 C C . LYS A 1 287 ? 42.961 14.296 -23.620 1.00 37.44 287 LYS A C 1
ATOM 2270 O O . LYS A 1 287 ? 43.904 14.778 -24.250 1.00 37.44 287 LYS A O 1
ATOM 2275 N N . LYS A 1 288 ? 43.129 13.263 -22.785 1.00 31.78 288 LYS A N 1
ATOM 2276 C CA . LYS A 1 288 ? 44.429 12.572 -22.616 1.00 31.78 288 LYS A CA 1
ATOM 2277 C C . LYS A 1 288 ? 44.319 11.043 -22.594 1.00 31.78 288 LYS A C 1
ATOM 2279 O O . LYS A 1 288 ? 44.156 10.437 -21.541 1.00 31.78 288 LYS A O 1
ATOM 2284 N N . ASN A 1 289 ? 44.519 10.418 -23.757 1.00 28.03 289 ASN A N 1
ATOM 2285 C CA . ASN A 1 289 ? 44.879 8.998 -23.834 1.00 28.03 289 ASN A CA 1
ATOM 2286 C C . ASN A 1 289 ? 46.329 8.791 -23.355 1.00 28.03 289 ASN A C 1
ATOM 2288 O O . ASN A 1 289 ? 47.227 9.453 -23.883 1.00 28.03 289 ASN A O 1
ATOM 2292 N N . PRO A 1 290 ? 46.604 7.815 -22.474 1.00 28.91 290 PRO A N 1
ATOM 2293 C CA . PRO A 1 290 ? 47.926 7.210 -22.362 1.00 28.91 290 PRO A CA 1
ATOM 2294 C C . PRO A 1 290 ? 48.245 6.406 -23.633 1.00 28.91 290 PRO A C 1
ATOM 2296 O O . PRO A 1 290 ? 47.379 5.727 -24.185 1.00 28.91 290 PRO A O 1
ATOM 2299 N N . ILE A 1 291 ? 49.492 6.466 -24.098 1.00 29.42 291 ILE A N 1
ATOM 2300 C CA . ILE A 1 291 ? 49.955 5.753 -25.296 1.00 29.42 291 ILE A CA 1
ATOM 2301 C C . ILE A 1 291 ? 50.711 4.485 -24.886 1.00 29.42 291 ILE A C 1
ATOM 2303 O O . ILE A 1 291 ? 51.641 4.562 -24.090 1.00 29.42 291 ILE A O 1
ATOM 2307 N N . GLY A 1 292 ? 50.398 3.359 -25.537 1.00 26.09 292 GLY A N 1
ATOM 2308 C CA . GLY A 1 292 ? 51.394 2.317 -25.815 1.00 26.09 292 GLY A CA 1
ATOM 2309 C C . GLY A 1 292 ? 51.202 0.945 -25.162 1.00 26.09 292 GLY A C 1
ATOM 2310 O O . GLY A 1 292 ? 51.739 0.682 -24.095 1.00 26.09 292 GLY A O 1
ATOM 2311 N N . ILE A 1 293 ? 50.627 0.012 -25.927 1.00 27.84 293 ILE A N 1
ATOM 2312 C CA . ILE A 1 293 ? 51.261 -1.296 -26.175 1.00 27.84 293 ILE A CA 1
ATOM 2313 C C . ILE A 1 293 ? 51.224 -1.517 -27.693 1.00 27.84 293 ILE A C 1
ATOM 2315 O O . ILE A 1 293 ? 50.182 -1.324 -28.320 1.00 27.84 293 ILE A O 1
ATOM 2319 N N . GLN A 1 294 ? 52.354 -1.884 -28.302 1.00 27.77 294 GLN A N 1
ATOM 2320 C CA . GLN A 1 294 ? 52.430 -2.186 -29.733 1.00 27.77 294 GLN A CA 1
ATOM 2321 C C . GLN A 1 294 ? 52.241 -3.684 -30.009 1.00 27.77 294 GLN A C 1
ATOM 2323 O O . GLN A 1 294 ? 52.883 -4.520 -29.387 1.00 27.77 294 GLN A O 1
ATOM 2328 N N . GLY A 1 295 ? 51.435 -3.986 -31.030 1.00 25.03 295 GLY A N 1
ATOM 2329 C CA . GLY A 1 295 ? 51.724 -5.028 -32.019 1.00 25.03 295 GLY A CA 1
ATOM 2330 C C . GLY A 1 295 ? 51.812 -6.494 -31.575 1.00 25.03 295 GLY A C 1
ATOM 2331 O O . GLY A 1 295 ? 52.902 -7.020 -31.376 1.00 25.03 295 GLY A O 1
ATOM 2332 N N . VAL A 1 296 ? 50.696 -7.218 -31.707 1.00 24.56 296 VAL A N 1
ATOM 2333 C CA . VAL A 1 296 ? 50.727 -8.587 -32.254 1.00 24.56 296 VAL A CA 1
ATOM 2334 C C . VAL A 1 296 ? 49.735 -8.659 -33.412 1.00 24.56 296 VAL A C 1
ATOM 2336 O O . VAL A 1 296 ? 48.528 -8.559 -33.213 1.00 24.56 296 VAL A O 1
ATOM 2339 N N . ALA A 1 297 ? 50.238 -8.825 -34.635 1.00 29.62 297 ALA A N 1
ATOM 2340 C CA . ALA A 1 297 ? 49.400 -9.036 -35.811 1.00 29.62 297 ALA A CA 1
ATOM 2341 C C . ALA A 1 297 ? 49.116 -10.536 -35.986 1.00 29.62 297 ALA A C 1
ATOM 2343 O O . ALA A 1 297 ? 50.017 -11.296 -36.347 1.00 29.62 297 ALA A O 1
ATOM 2344 N N . MET A 1 298 ? 47.870 -10.971 -35.772 1.00 26.03 298 MET A N 1
ATOM 2345 C CA . MET A 1 298 ? 47.451 -12.328 -36.134 1.00 26.03 298 MET A CA 1
ATOM 2346 C C . MET A 1 298 ? 46.781 -12.366 -37.509 1.00 26.03 298 MET A C 1
ATOM 2348 O O . MET A 1 298 ? 45.708 -11.816 -37.732 1.00 26.03 298 MET A O 1
ATOM 2352 N N . LYS A 1 299 ? 47.488 -13.045 -38.419 1.00 29.73 299 LYS A N 1
ATOM 2353 C CA . LYS A 1 299 ? 47.103 -13.444 -39.777 1.00 29.73 299 LYS A CA 1
ATOM 2354 C C . LYS A 1 299 ? 45.642 -13.886 -39.923 1.00 29.73 299 LYS A C 1
ATOM 2356 O O . LYS A 1 299 ? 45.101 -14.583 -39.070 1.00 29.73 299 LYS A O 1
ATOM 2361 N N . ASN A 1 300 ? 45.109 -13.644 -41.121 1.00 31.00 300 ASN A N 1
ATOM 2362 C CA . ASN A 1 300 ? 43.940 -14.337 -41.659 1.00 31.00 300 ASN A CA 1
ATOM 2363 C C . ASN A 1 300 ? 44.033 -15.862 -41.456 1.00 31.00 300 ASN A C 1
ATOM 2365 O O . ASN A 1 300 ? 45.002 -16.485 -41.893 1.00 31.00 300 ASN A O 1
ATOM 2369 N N . MET A 1 301 ? 42.962 -16.466 -40.942 1.00 26.09 301 MET A N 1
ATOM 2370 C CA . MET A 1 301 ? 42.594 -17.847 -41.257 1.00 26.09 301 MET A CA 1
ATOM 2371 C C . MET A 1 301 ? 41.125 -17.876 -41.679 1.00 26.09 301 MET A C 1
ATOM 2373 O O . MET A 1 301 ? 40.226 -17.649 -40.875 1.00 26.09 301 MET A O 1
ATOM 2377 N N . ILE A 1 302 ? 40.892 -18.136 -42.965 1.00 37.31 302 ILE A N 1
ATOM 2378 C CA . ILE A 1 302 ? 39.562 -18.391 -43.526 1.00 37.31 302 ILE A CA 1
ATOM 2379 C C . ILE A 1 302 ? 39.369 -19.906 -43.529 1.00 37.31 302 ILE A C 1
ATOM 2381 O O . ILE A 1 302 ? 40.192 -20.609 -44.113 1.00 37.31 302 ILE A O 1
ATOM 2385 N N . GLY A 1 303 ? 38.289 -20.418 -42.928 1.00 35.09 303 GLY A N 1
ATOM 2386 C CA . GLY A 1 303 ? 37.986 -21.846 -43.054 1.00 35.09 303 GLY A CA 1
ATOM 2387 C C . GLY A 1 303 ? 37.010 -22.452 -42.048 1.00 35.09 303 GLY A C 1
ATOM 2388 O O . GLY A 1 303 ? 37.434 -23.258 -41.230 1.00 35.09 303 GLY A O 1
ATOM 2389 N N . THR A 1 304 ? 35.714 -22.122 -42.132 1.00 33.78 304 THR A N 1
ATOM 2390 C CA . THR A 1 304 ? 34.583 -23.089 -42.249 1.00 33.78 304 THR A CA 1
ATOM 2391 C C . THR A 1 304 ? 33.228 -22.436 -41.937 1.00 33.78 304 THR A C 1
ATOM 2393 O O . THR A 1 304 ? 32.946 -22.126 -40.789 1.00 33.78 304 THR A O 1
ATOM 2396 N N . GLY A 1 305 ? 32.366 -22.307 -42.958 1.00 41.75 305 GLY A N 1
ATOM 2397 C CA . GLY A 1 305 ? 30.903 -22.120 -42.861 1.00 41.75 305 GLY A CA 1
ATOM 2398 C C . GLY A 1 305 ? 30.386 -21.029 -41.911 1.00 41.75 305 GLY A C 1
ATOM 2399 O O . GLY A 1 305 ? 30.289 -21.247 -40.702 1.00 41.75 305 GLY A O 1
ATOM 2400 N N . ASN A 1 306 ? 29.937 -19.899 -42.465 1.00 53.75 306 ASN A N 1
ATOM 2401 C CA . ASN A 1 306 ? 29.404 -18.773 -41.694 1.00 53.75 306 ASN A CA 1
ATOM 2402 C C . ASN A 1 306 ? 28.273 -19.255 -40.760 1.00 53.75 306 ASN A C 1
ATOM 2404 O O . ASN A 1 306 ? 27.387 -19.994 -41.194 1.00 53.75 306 ASN A O 1
ATOM 2408 N N . ALA A 1 307 ? 28.254 -18.844 -39.486 1.00 60.00 307 ALA A N 1
ATOM 2409 C CA . ALA A 1 307 ? 27.278 -19.366 -38.511 1.00 60.00 307 ALA A CA 1
ATOM 2410 C C . ALA A 1 307 ? 25.816 -19.173 -38.974 1.00 60.00 307 ALA A C 1
ATOM 2412 O O . ALA A 1 307 ? 24.967 -20.046 -38.782 1.00 60.00 307 ALA A O 1
ATOM 2413 N N . LEU A 1 308 ? 25.562 -18.076 -39.693 1.00 58.12 308 LEU A N 1
ATOM 2414 C CA . LEU A 1 308 ? 24.295 -17.751 -40.347 1.00 58.12 308 LEU A CA 1
ATOM 2415 C C . LEU A 1 308 ? 23.856 -18.791 -41.401 1.00 58.12 308 LEU A C 1
ATOM 2417 O O . LEU A 1 308 ? 22.667 -19.048 -41.557 1.00 58.12 308 LEU A O 1
ATOM 2421 N N . GLU A 1 309 ? 24.793 -19.419 -42.117 1.00 64.00 309 GLU A N 1
ATOM 2422 C CA . GLU A 1 309 ? 24.517 -20.472 -43.109 1.00 64.00 309 GLU A CA 1
ATOM 2423 C C . GLU A 1 309 ? 24.144 -21.794 -42.436 1.00 64.00 309 GLU A C 1
ATOM 2425 O O . GLU A 1 309 ? 23.288 -22.527 -42.930 1.00 64.00 309 GLU A O 1
ATOM 2430 N N . ARG A 1 310 ? 24.759 -22.088 -41.283 1.00 71.62 310 ARG A N 1
ATOM 2431 C CA . ARG A 1 310 ? 24.411 -23.252 -40.454 1.00 71.62 310 ARG A CA 1
ATOM 2432 C C . ARG A 1 310 ? 23.004 -23.079 -39.873 1.00 71.62 310 ARG A C 1
ATOM 2434 O O . ARG A 1 310 ? 22.215 -24.015 -39.929 1.00 71.62 310 ARG A O 1
ATOM 2441 N N . LEU A 1 311 ? 22.662 -21.865 -39.431 1.00 62.97 311 LEU A N 1
ATOM 2442 C CA . LEU A 1 311 ? 21.319 -21.501 -38.969 1.00 62.97 311 LEU A CA 1
ATOM 2443 C C . LEU A 1 311 ? 20.261 -21.644 -40.083 1.00 62.97 311 LEU A C 1
ATOM 2445 O O . LEU A 1 311 ? 19.224 -22.270 -39.876 1.00 62.97 311 LEU A O 1
ATOM 2449 N N . LYS A 1 312 ? 20.550 -21.148 -41.297 1.00 65.06 312 LYS A N 1
ATOM 2450 C CA . LYS A 1 312 ? 19.662 -21.251 -42.475 1.00 65.06 312 LYS A CA 1
ATOM 2451 C C . LYS A 1 312 ? 19.348 -22.686 -42.924 1.00 65.06 312 LYS A C 1
ATOM 2453 O O . LYS A 1 312 ? 18.385 -22.870 -43.656 1.00 65.06 312 LYS A O 1
ATOM 2458 N N . LYS A 1 313 ? 20.122 -23.695 -42.501 1.00 73.06 313 LYS A N 1
ATOM 2459 C CA . LYS A 1 313 ? 19.829 -25.122 -42.753 1.00 73.06 313 LYS A CA 1
ATOM 2460 C C . LYS A 1 313 ? 18.894 -25.760 -41.715 1.00 73.06 313 LYS A C 1
ATOM 2462 O O . LYS A 1 313 ? 18.468 -26.891 -41.917 1.00 73.06 313 LYS A O 1
ATOM 2467 N N . ILE A 1 314 ? 18.615 -25.064 -40.611 1.00 77.69 314 ILE A N 1
ATOM 2468 C CA . ILE A 1 314 ? 17.774 -25.533 -39.494 1.00 77.69 314 ILE A CA 1
ATOM 2469 C C . ILE A 1 314 ? 16.418 -24.806 -39.494 1.00 77.69 314 ILE A C 1
ATOM 2471 O O . ILE A 1 314 ? 15.404 -25.375 -39.098 1.00 77.69 314 ILE A O 1
ATOM 2475 N N . ILE A 1 315 ? 16.390 -23.553 -39.959 1.00 71.06 315 ILE A N 1
ATOM 2476 C CA . ILE A 1 315 ? 15.168 -22.754 -40.114 1.00 71.06 315 ILE A CA 1
ATOM 2477 C C . ILE A 1 315 ? 14.251 -23.389 -41.188 1.00 71.06 315 ILE A C 1
ATOM 2479 O O . ILE A 1 315 ? 14.724 -23.636 -42.300 1.00 71.06 315 ILE A O 1
ATOM 2483 N N . PRO A 1 316 ? 12.952 -23.632 -40.907 1.00 83.56 316 PRO A N 1
ATOM 2484 C CA . PRO A 1 316 ? 12.020 -24.184 -41.892 1.00 83.56 316 PRO A CA 1
ATOM 2485 C C . PRO A 1 316 ? 11.849 -23.291 -43.136 1.00 83.56 316 PRO A C 1
ATOM 2487 O O . PRO A 1 316 ? 11.869 -22.060 -43.019 1.00 83.56 316 PRO A O 1
ATOM 2490 N N . PRO A 1 317 ? 11.632 -23.873 -44.332 1.00 76.88 317 PRO A N 1
ATOM 2491 C CA . PRO A 1 317 ? 11.463 -23.102 -45.561 1.00 76.88 317 PRO A CA 1
ATOM 2492 C C . PRO A 1 317 ? 10.266 -22.145 -45.458 1.00 76.88 317 PRO A C 1
ATOM 2494 O O . PRO A 1 317 ? 9.166 -22.544 -45.085 1.00 76.88 317 PRO A O 1
ATOM 2497 N N . GLY A 1 318 ? 10.495 -20.874 -45.797 1.00 77.69 318 GLY A N 1
ATOM 2498 C CA . GLY A 1 318 ? 9.501 -19.796 -45.714 1.00 77.69 318 GLY A CA 1
ATOM 2499 C C . GLY A 1 318 ? 9.546 -18.959 -44.428 1.00 77.69 318 GLY A C 1
ATOM 2500 O O . GLY A 1 318 ? 8.963 -17.878 -44.403 1.00 77.69 318 GLY A O 1
ATOM 2501 N N . VAL A 1 319 ? 10.267 -19.386 -43.383 1.00 76.00 319 VAL A N 1
ATOM 2502 C CA . VAL A 1 319 ? 10.399 -18.605 -42.140 1.00 76.00 319 VAL A CA 1
ATOM 2503 C C . VAL A 1 319 ? 11.388 -17.447 -42.333 1.00 76.00 319 VAL A C 1
ATOM 2505 O O . VAL A 1 319 ? 12.600 -17.641 -42.413 1.00 76.00 319 VAL A O 1
ATOM 2508 N N . GLN A 1 320 ? 10.850 -16.228 -42.397 1.00 75.56 320 GLN A N 1
ATOM 2509 C CA . GLN A 1 320 ? 11.603 -14.967 -42.413 1.00 75.56 320 GLN A CA 1
ATOM 2510 C C . GLN A 1 320 ? 11.989 -14.529 -40.983 1.00 75.56 320 GLN A C 1
ATOM 2512 O O . GLN A 1 320 ? 11.284 -14.872 -40.027 1.00 75.56 320 GLN A O 1
ATOM 2517 N N . PRO A 1 321 ? 13.056 -13.726 -40.799 1.00 74.62 321 PRO A N 1
ATOM 2518 C CA . PRO A 1 321 ? 13.274 -12.983 -39.558 1.00 74.62 321 PRO A CA 1
ATOM 2519 C C . PRO A 1 321 ? 12.075 -12.073 -39.250 1.00 74.62 321 PRO A C 1
ATOM 2521 O O . PRO A 1 321 ? 11.539 -11.436 -40.152 1.00 74.62 321 PRO A O 1
ATOM 2524 N N . LYS A 1 322 ? 11.670 -11.978 -37.976 1.00 73.00 322 LYS A N 1
ATOM 2525 C CA . LYS A 1 322 ? 10.516 -11.154 -37.561 1.00 73.00 322 LYS A CA 1
ATOM 2526 C C . LYS A 1 322 ? 10.735 -9.642 -37.759 1.00 73.00 322 LYS A C 1
ATOM 2528 O O . LYS A 1 322 ? 9.758 -8.909 -37.834 1.00 73.00 322 LYS A O 1
ATOM 2533 N N . PHE A 1 323 ? 11.990 -9.200 -37.831 1.00 85.44 323 PHE A N 1
ATOM 2534 C CA . PHE A 1 323 ? 12.386 -7.798 -37.968 1.00 85.44 323 PHE A CA 1
ATOM 2535 C C . PHE A 1 323 ? 13.496 -7.688 -39.017 1.00 85.44 323 PHE A C 1
ATOM 2537 O O . PHE A 1 323 ? 14.405 -8.523 -39.043 1.00 85.44 323 PHE A O 1
ATOM 2544 N N . GLY A 1 324 ? 13.429 -6.664 -39.865 1.00 80.56 324 GLY A N 1
ATOM 2545 C CA . GLY A 1 324 ? 14.442 -6.336 -40.867 1.00 80.56 324 GLY A CA 1
ATOM 2546 C C . GLY A 1 324 ? 15.571 -5.447 -40.335 1.00 80.56 324 GLY A C 1
ATOM 2547 O O . GLY A 1 324 ? 16.642 -5.409 -40.941 1.00 80.56 324 GLY A O 1
ATOM 2548 N N . SER A 1 325 ? 15.370 -4.753 -39.208 1.00 82.69 325 SER A N 1
ATOM 2549 C CA . SER A 1 325 ? 16.387 -3.891 -38.588 1.00 82.69 325 SER A CA 1
ATOM 2550 C C . SER A 1 325 ? 16.441 -4.006 -37.059 1.00 82.69 325 SER A C 1
ATOM 2552 O O . SER A 1 325 ? 15.519 -4.496 -36.404 1.00 82.69 325 SER A O 1
ATOM 2554 N N . VAL A 1 326 ? 17.545 -3.523 -36.478 1.00 66.56 326 VAL A N 1
ATOM 2555 C CA . VAL A 1 326 ? 17.716 -3.429 -35.017 1.00 66.56 326 VAL A CA 1
ATOM 2556 C C . VAL A 1 326 ? 16.738 -2.419 -34.412 1.00 66.56 326 VAL A C 1
ATOM 2558 O O . VAL A 1 326 ? 16.230 -2.648 -33.318 1.00 66.56 326 VAL A O 1
ATOM 2561 N N . ASP A 1 327 ? 16.440 -1.325 -35.111 1.00 82.38 327 ASP A N 1
ATOM 2562 C CA . ASP A 1 327 ? 15.567 -0.266 -34.594 1.00 82.38 327 ASP A CA 1
ATOM 2563 C C . ASP A 1 327 ? 14.088 -0.673 -34.606 1.00 82.38 327 ASP A C 1
ATOM 2565 O O . ASP A 1 327 ? 13.362 -0.365 -33.664 1.00 82.38 327 ASP A O 1
ATOM 2569 N N . GLU A 1 328 ? 13.662 -1.461 -35.598 1.00 82.69 328 GLU A N 1
ATOM 2570 C CA . GLU A 1 328 ? 12.342 -2.102 -35.622 1.00 82.69 328 GLU A CA 1
ATOM 2571 C C . GLU A 1 328 ? 12.173 -3.072 -34.436 1.00 82.69 328 GLU A C 1
ATOM 2573 O O . GLU A 1 328 ? 11.161 -3.046 -33.732 1.00 82.69 328 GLU A O 1
ATOM 2578 N N . TRP A 1 329 ? 13.205 -3.878 -34.155 1.00 83.50 329 TRP A N 1
ATOM 2579 C CA . TRP A 1 329 ? 13.238 -4.775 -32.998 1.00 83.50 329 TRP A CA 1
ATOM 2580 C C . TRP A 1 329 ? 13.208 -4.017 -31.660 1.00 83.50 329 TRP A C 1
ATOM 2582 O O . TRP A 1 329 ? 12.443 -4.398 -30.772 1.00 83.50 329 TRP A O 1
ATOM 2592 N N . ARG A 1 330 ? 13.973 -2.922 -31.516 1.00 69.62 330 ARG A N 1
ATOM 2593 C CA . ARG A 1 330 ? 13.941 -2.056 -30.319 1.00 69.62 330 ARG A CA 1
ATOM 2594 C C . ARG A 1 330 ? 12.568 -1.421 -30.112 1.00 69.62 330 ARG A C 1
ATOM 2596 O O . ARG A 1 330 ? 12.061 -1.444 -28.994 1.00 69.62 330 ARG A O 1
ATOM 2603 N N . ALA A 1 331 ? 11.962 -0.878 -31.170 1.00 83.25 331 ALA A N 1
ATOM 2604 C CA . ALA A 1 331 ? 10.634 -0.274 -31.104 1.00 83.25 331 ALA A CA 1
ATOM 2605 C C . ALA A 1 331 ? 9.581 -1.299 -30.655 1.00 83.25 331 ALA A C 1
ATOM 2607 O O . ALA A 1 331 ? 8.785 -1.017 -29.760 1.00 83.25 331 ALA A O 1
ATOM 2608 N N . TRP A 1 332 ? 9.634 -2.521 -31.199 1.00 89.06 332 TRP A N 1
ATOM 2609 C CA . TRP A 1 332 ? 8.769 -3.615 -30.758 1.00 89.06 332 TRP A CA 1
ATOM 2610 C C . TRP A 1 332 ? 9.031 -4.027 -29.300 1.00 89.06 332 TRP A C 1
ATOM 2612 O O . TRP A 1 332 ? 8.075 -4.220 -28.551 1.00 89.06 332 TRP A O 1
ATOM 2622 N N . GLN A 1 333 ? 10.291 -4.119 -28.855 1.00 77.00 333 GLN A N 1
ATOM 2623 C CA . GLN A 1 333 ? 10.596 -4.438 -27.454 1.00 77.00 333 GLN A CA 1
ATOM 2624 C C . GLN A 1 333 ? 10.115 -3.362 -26.472 1.00 77.00 333 GLN A C 1
ATOM 2626 O O . GLN A 1 333 ? 9.567 -3.715 -25.431 1.00 77.00 333 GLN A O 1
ATOM 2631 N N . ALA A 1 334 ? 10.269 -2.075 -26.793 1.00 78.56 334 ALA A N 1
ATOM 2632 C CA . ALA A 1 334 ? 9.778 -0.986 -25.948 1.00 78.56 334 ALA A CA 1
ATOM 2633 C C . ALA A 1 334 ? 8.242 -0.999 -25.826 1.00 78.56 334 ALA A C 1
ATOM 2635 O O . ALA A 1 334 ? 7.692 -0.769 -24.749 1.00 78.56 334 ALA A O 1
ATOM 2636 N N . GLU A 1 335 ? 7.549 -1.313 -26.922 1.00 83.56 335 GLU A N 1
ATOM 2637 C CA . GLU A 1 335 ? 6.089 -1.393 -26.980 1.00 83.56 335 GLU A CA 1
ATOM 2638 C C . GLU A 1 335 ? 5.533 -2.597 -26.196 1.00 83.56 335 GLU A C 1
ATOM 2640 O O . GLU A 1 335 ? 4.628 -2.445 -25.375 1.00 83.56 335 GLU A O 1
ATOM 2645 N N . GLU A 1 336 ? 6.102 -3.792 -26.376 1.00 81.75 336 GLU A N 1
ATOM 2646 C CA . GLU A 1 336 ? 5.714 -4.974 -25.589 1.00 81.75 336 GLU A CA 1
ATOM 2647 C C . GLU A 1 336 ? 6.138 -4.859 -24.119 1.00 81.75 336 GLU A C 1
ATOM 2649 O O . GLU A 1 336 ? 5.433 -5.347 -23.235 1.00 81.75 336 GLU A O 1
ATOM 2654 N N . GLY A 1 337 ? 7.261 -4.186 -23.848 1.00 73.12 337 GLY A N 1
ATOM 2655 C CA . GLY A 1 337 ? 7.705 -3.835 -22.503 1.00 73.12 337 GLY A CA 1
ATOM 2656 C C . GLY A 1 337 ? 6.662 -2.989 -21.779 1.00 73.12 337 GLY A C 1
ATOM 2657 O O . GLY A 1 337 ? 6.236 -3.364 -20.689 1.00 73.12 337 GLY A O 1
ATOM 2658 N N . ARG A 1 338 ? 6.161 -1.919 -22.417 1.00 75.44 338 ARG A N 1
ATOM 2659 C CA . ARG A 1 338 ? 5.115 -1.054 -21.843 1.00 75.44 338 ARG A CA 1
ATOM 2660 C C . ARG A 1 338 ? 3.846 -1.840 -21.501 1.00 75.44 338 ARG A C 1
ATOM 2662 O O . ARG A 1 338 ? 3.420 -1.819 -20.348 1.00 75.44 338 ARG A O 1
ATOM 2669 N N . LYS A 1 339 ? 3.317 -2.624 -22.450 1.00 73.62 339 LYS A N 1
ATOM 2670 C CA . LYS A 1 339 ? 2.143 -3.498 -22.230 1.00 73.62 339 LYS A CA 1
ATOM 2671 C C . LYS A 1 339 ? 2.355 -4.476 -21.074 1.00 73.62 339 LYS A C 1
ATOM 2673 O O . LYS A 1 339 ? 1.447 -4.713 -20.281 1.00 73.62 339 LYS A O 1
ATOM 2678 N N . ARG A 1 340 ? 3.556 -5.055 -20.969 1.00 69.75 340 ARG A N 1
ATOM 2679 C CA . ARG A 1 340 ? 3.891 -6.010 -19.908 1.00 69.75 340 ARG A CA 1
ATOM 2680 C C . ARG A 1 340 ? 4.044 -5.334 -18.545 1.00 69.75 340 ARG A C 1
ATOM 2682 O O . ARG A 1 340 ? 3.669 -5.948 -17.552 1.00 69.75 340 ARG A O 1
ATOM 2689 N N . CYS A 1 341 ? 4.538 -4.099 -18.490 1.00 66.12 341 CYS A N 1
ATOM 2690 C CA . CYS A 1 341 ? 4.563 -3.299 -17.267 1.00 66.12 341 CYS A CA 1
ATOM 2691 C C . CYS A 1 341 ? 3.147 -2.938 -16.802 1.00 66.12 341 CYS A C 1
ATOM 2693 O O . CYS A 1 341 ? 2.837 -3.171 -15.640 1.00 66.12 341 CYS A O 1
ATOM 2695 N N . GLU A 1 342 ? 2.266 -2.475 -17.696 1.00 68.81 342 GLU A N 1
ATOM 2696 C CA . GLU A 1 342 ? 0.858 -2.187 -17.366 1.00 68.81 342 GLU A CA 1
ATOM 2697 C C . GLU A 1 342 ? 0.114 -3.419 -16.822 1.00 68.81 342 GLU A C 1
ATOM 2699 O O . GLU A 1 342 ? -0.652 -3.322 -15.863 1.00 68.81 342 GLU A O 1
ATOM 2704 N N . GLU A 1 343 ? 0.336 -4.592 -17.421 1.00 70.12 343 GLU A N 1
ATOM 2705 C CA . GLU A 1 343 ? -0.251 -5.854 -16.956 1.00 70.12 343 GLU A CA 1
ATOM 2706 C C . GLU A 1 343 ? 0.334 -6.296 -15.604 1.00 70.12 343 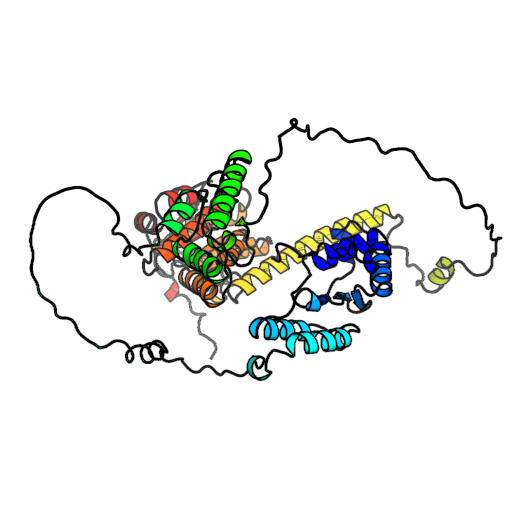GLU A C 1
ATOM 2708 O O . GLU A 1 343 ? -0.411 -6.664 -14.695 1.00 70.12 343 GLU A O 1
ATOM 2713 N N . LEU A 1 344 ? 1.657 -6.201 -15.424 1.00 71.69 344 LEU A N 1
ATOM 2714 C CA . LEU A 1 344 ? 2.306 -6.499 -14.145 1.00 71.69 344 LEU A CA 1
ATOM 2715 C C . LEU A 1 344 ? 1.836 -5.540 -13.040 1.00 71.69 344 LEU A C 1
ATOM 2717 O O . LEU A 1 344 ? 1.672 -5.954 -11.894 1.00 71.69 344 LEU A O 1
ATOM 2721 N N . GLU A 1 345 ? 1.593 -4.268 -13.359 1.00 67.50 345 GLU A N 1
ATOM 2722 C CA . GLU A 1 345 ? 1.084 -3.293 -12.400 1.00 67.50 345 GLU A CA 1
ATOM 2723 C C . GLU A 1 345 ? -0.351 -3.627 -11.974 1.00 67.50 345 GLU A C 1
ATOM 2725 O O . GLU A 1 345 ? -0.612 -3.702 -10.774 1.00 67.50 345 GLU A O 1
ATOM 2730 N N . LYS A 1 346 ? -1.250 -3.953 -12.913 1.00 65.12 346 LYS A N 1
ATOM 2731 C CA . LYS A 1 346 ? -2.615 -4.433 -12.609 1.00 65.12 346 LYS A CA 1
ATOM 2732 C C . LYS A 1 346 ? -2.597 -5.693 -11.736 1.00 65.12 346 LYS A C 1
ATOM 2734 O O . LYS A 1 346 ? -3.341 -5.778 -10.756 1.00 65.12 346 LYS A O 1
ATOM 2739 N N . GLN A 1 347 ? -1.718 -6.651 -12.039 1.00 66.50 347 GLN A N 1
ATOM 2740 C CA . GLN A 1 347 ? -1.535 -7.860 -11.228 1.00 66.50 347 GLN A CA 1
ATOM 2741 C C . GLN A 1 347 ? -1.025 -7.527 -9.816 1.00 66.50 347 GLN A C 1
ATOM 2743 O O . GLN A 1 347 ? -1.579 -8.023 -8.834 1.00 66.50 347 GLN A O 1
ATOM 2748 N N . ASN A 1 348 ? -0.040 -6.633 -9.692 1.00 65.81 348 ASN A N 1
ATOM 2749 C CA . ASN A 1 348 ? 0.468 -6.161 -8.403 1.00 65.81 348 ASN A CA 1
ATOM 2750 C C . ASN A 1 348 ? -0.601 -5.406 -7.593 1.00 65.81 348 ASN A C 1
ATOM 2752 O O . ASN A 1 348 ? -0.719 -5.636 -6.393 1.00 65.81 348 ASN A O 1
ATOM 2756 N N . GLN A 1 349 ? -1.399 -4.535 -8.217 1.00 63.75 349 GLN A N 1
ATOM 2757 C CA . GLN A 1 349 ? -2.490 -3.803 -7.562 1.00 63.75 349 GLN A CA 1
ATOM 2758 C C . GLN A 1 349 ? -3.575 -4.760 -7.038 1.00 63.75 349 GLN A C 1
ATOM 2760 O O . GLN A 1 349 ? -4.018 -4.631 -5.894 1.00 63.75 349 GLN A O 1
ATOM 2765 N N . ARG A 1 350 ? -3.953 -5.777 -7.825 1.00 62.75 350 ARG A N 1
ATOM 2766 C CA . ARG A 1 350 ? -4.881 -6.830 -7.386 1.00 62.75 350 ARG A CA 1
ATOM 2767 C C . ARG A 1 350 ? -4.314 -7.647 -6.221 1.00 62.75 350 ARG A C 1
ATOM 2769 O O . ARG A 1 350 ? -5.001 -7.828 -5.216 1.00 62.75 350 ARG A O 1
ATOM 2776 N N . ALA A 1 351 ? -3.057 -8.079 -6.327 1.00 65.25 351 ALA A N 1
ATOM 2777 C CA . ALA A 1 351 ? -2.373 -8.820 -5.272 1.00 65.25 351 ALA A CA 1
ATOM 2778 C C . ALA A 1 351 ? -2.210 -7.992 -3.983 1.00 65.25 351 ALA A C 1
ATOM 2780 O O . ALA A 1 351 ? -2.278 -8.556 -2.893 1.00 65.25 351 ALA A O 1
ATOM 2781 N N . ARG A 1 352 ? -2.056 -6.659 -4.071 1.00 65.12 352 ARG A N 1
ATOM 2782 C CA . ARG A 1 352 ? -2.096 -5.768 -2.897 1.00 65.12 352 ARG A CA 1
ATOM 2783 C C . ARG A 1 352 ? -3.456 -5.827 -2.207 1.00 65.12 352 ARG A C 1
ATOM 2785 O O . ARG A 1 352 ? -3.483 -6.109 -1.017 1.00 65.12 352 ARG A O 1
ATOM 2792 N N . ALA A 1 353 ? -4.571 -5.645 -2.921 1.00 62.94 353 ALA A N 1
ATOM 2793 C CA . ALA A 1 353 ? -5.909 -5.720 -2.315 1.00 62.94 353 ALA A CA 1
ATOM 2794 C C . ALA A 1 353 ? -6.137 -7.053 -1.571 1.00 62.94 353 ALA A C 1
ATOM 2796 O O . ALA A 1 353 ? -6.528 -7.056 -0.401 1.00 62.94 353 ALA A O 1
ATOM 2797 N N . GLU A 1 354 ? -5.790 -8.169 -2.221 1.00 64.12 354 GLU A N 1
ATOM 2798 C CA . GLU A 1 354 ? -5.876 -9.520 -1.651 1.00 64.12 354 GLU A CA 1
ATOM 2799 C C . GLU A 1 354 ? -4.925 -9.706 -0.441 1.00 64.12 354 GLU A C 1
ATOM 2801 O O . GLU A 1 354 ? -5.313 -10.319 0.552 1.00 64.12 354 GLU A O 1
ATOM 2806 N N . LYS A 1 355 ? -3.725 -9.104 -0.447 1.00 66.00 355 LYS A N 1
ATOM 2807 C CA . LYS A 1 355 ? -2.761 -9.114 0.676 1.00 66.00 355 LYS A CA 1
ATOM 2808 C C . LYS A 1 355 ? -3.187 -8.243 1.869 1.00 66.00 355 LYS A C 1
ATOM 2810 O O . LYS A 1 355 ? -2.916 -8.610 3.014 1.00 66.00 355 LYS A O 1
ATOM 2815 N N . ILE A 1 356 ? -3.808 -7.083 1.636 1.00 64.19 356 ILE A N 1
ATOM 2816 C CA . ILE A 1 356 ? -4.150 -6.146 2.719 1.00 64.19 356 ILE A CA 1
ATOM 2817 C C . ILE A 1 356 ? -5.301 -6.711 3.560 1.00 64.19 356 ILE A C 1
ATOM 2819 O O . ILE A 1 356 ? -5.180 -6.714 4.780 1.00 64.19 356 ILE A O 1
ATOM 2823 N N . PHE A 1 357 ? -6.367 -7.232 2.937 1.00 63.31 357 PHE A N 1
ATOM 2824 C CA . PHE A 1 357 ? -7.595 -7.661 3.635 1.00 63.31 357 PHE A CA 1
ATOM 2825 C C . PHE A 1 357 ? -7.977 -9.142 3.440 1.00 63.31 357 PHE A C 1
ATOM 2827 O O . PHE A 1 357 ? -9.092 -9.535 3.778 1.00 63.31 357 PHE A O 1
ATOM 2834 N N . GLY A 1 358 ? -7.094 -9.975 2.878 1.00 57.34 358 GLY A N 1
ATOM 2835 C CA . GLY A 1 358 ? -7.331 -11.416 2.683 1.00 57.34 358 GLY A CA 1
ATOM 2836 C C . GLY A 1 358 ? -8.397 -11.762 1.633 1.00 57.34 358 GLY A C 1
ATOM 2837 O O . GLY A 1 358 ? -8.761 -12.926 1.485 1.00 57.34 358 GLY A O 1
ATOM 2838 N N . ARG A 1 359 ? -8.922 -10.762 0.916 1.00 63.34 359 ARG A N 1
ATOM 2839 C CA . ARG A 1 359 ? -10.017 -10.880 -0.056 1.00 63.34 359 ARG A CA 1
ATOM 2840 C C . ARG A 1 359 ? -9.836 -9.878 -1.193 1.00 63.34 359 ARG A C 1
ATOM 2842 O O . ARG A 1 359 ? -9.212 -8.836 -1.009 1.00 63.34 359 ARG A O 1
ATOM 2849 N N . ALA A 1 360 ? -10.418 -10.163 -2.356 1.00 58.25 360 ALA A N 1
ATOM 2850 C CA . ALA A 1 360 ? -10.446 -9.208 -3.463 1.00 58.25 360 ALA A CA 1
ATOM 2851 C C . ALA A 1 360 ? -11.162 -7.901 -3.062 1.00 58.25 360 ALA A C 1
ATOM 2853 O O . ALA A 1 360 ? -12.025 -7.900 -2.183 1.00 58.25 360 ALA A O 1
ATOM 2854 N N . GLY A 1 361 ? -10.847 -6.798 -3.750 1.00 62.00 361 GLY A N 1
ATOM 2855 C CA . GLY A 1 361 ? -11.283 -5.439 -3.390 1.00 62.00 361 GLY A CA 1
ATOM 2856 C C . GLY A 1 361 ? -12.798 -5.192 -3.305 1.00 62.00 361 GLY A C 1
ATOM 2857 O O . GLY A 1 361 ? -13.203 -4.152 -2.800 1.00 62.00 361 GLY A O 1
ATOM 2858 N N . ILE A 1 362 ? -13.643 -6.136 -3.736 1.00 73.94 362 ILE A N 1
ATOM 2859 C CA . ILE A 1 362 ? -15.088 -6.155 -3.471 1.00 73.94 362 ILE A CA 1
ATOM 2860 C C . ILE A 1 362 ? -15.440 -7.485 -2.785 1.00 73.94 362 ILE A C 1
ATOM 2862 O O . ILE A 1 362 ? -15.121 -8.566 -3.300 1.00 73.94 362 ILE A O 1
ATOM 2866 N N . GLN A 1 363 ? -16.129 -7.384 -1.640 1.00 72.44 363 GLN A N 1
ATOM 2867 C CA . GLN A 1 363 ? -16.676 -8.509 -0.868 1.00 72.44 363 GLN A CA 1
ATOM 2868 C C . GLN A 1 363 ? -17.478 -9.466 -1.764 1.00 72.44 363 GLN A C 1
ATOM 2870 O O . GLN A 1 363 ? -18.268 -9.015 -2.594 1.00 72.44 363 GLN A O 1
ATOM 2875 N N . ASP A 1 364 ? -17.349 -10.779 -1.561 1.00 72.56 364 ASP A N 1
ATOM 2876 C CA . ASP A 1 364 ? -17.984 -11.805 -2.406 1.00 72.56 364 ASP A CA 1
ATOM 2877 C C . ASP A 1 364 ? -19.506 -11.630 -2.535 1.00 72.56 364 ASP A C 1
ATOM 2879 O O . ASP A 1 364 ? -20.041 -11.723 -3.639 1.00 72.56 364 ASP A O 1
ATOM 2883 N N . LEU A 1 365 ? -20.178 -11.254 -1.437 1.00 73.56 365 LEU A N 1
ATOM 2884 C CA . LEU A 1 365 ? -21.610 -10.920 -1.383 1.00 73.56 365 LEU A CA 1
ATOM 2885 C C . LEU A 1 365 ? -22.029 -9.849 -2.408 1.00 73.56 365 LEU A C 1
ATOM 2887 O O . LEU A 1 365 ? -23.143 -9.884 -2.925 1.00 73.56 365 LEU A O 1
ATOM 2891 N N . HIS A 1 366 ? -21.137 -8.901 -2.699 1.00 79.69 366 HIS A N 1
ATOM 2892 C CA . HIS A 1 366 ? -21.385 -7.752 -3.566 1.00 79.69 366 HIS A CA 1
ATOM 2893 C C . HIS A 1 366 ? -20.673 -7.859 -4.926 1.00 79.69 366 HIS A C 1
ATOM 2895 O O . HIS A 1 366 ? -20.893 -7.016 -5.795 1.00 79.69 366 HIS A O 1
ATOM 2901 N N . ARG A 1 367 ? -19.865 -8.903 -5.173 1.00 79.56 367 ARG A N 1
ATOM 2902 C CA . ARG A 1 367 ? -19.119 -9.071 -6.437 1.00 79.56 367 ARG A CA 1
ATOM 2903 C C . ARG A 1 367 ? -20.039 -9.146 -7.661 1.00 79.56 367 ARG A C 1
ATOM 2905 O O . ARG A 1 367 ? -19.669 -8.664 -8.725 1.00 79.56 367 ARG A O 1
ATOM 2912 N N . GLY A 1 368 ? -21.247 -9.691 -7.505 1.00 83.56 368 GLY A N 1
ATOM 2913 C CA . GLY A 1 368 ? -22.271 -9.747 -8.558 1.00 83.56 368 GLY A CA 1
ATOM 2914 C C . GLY A 1 368 ? -23.095 -8.464 -8.759 1.00 83.56 368 GLY A C 1
ATOM 2915 O O . GLY A 1 368 ? -23.954 -8.438 -9.642 1.00 83.56 368 GLY A O 1
ATOM 2916 N N . CYS A 1 369 ? -22.893 -7.408 -7.964 1.00 89.81 369 CYS A N 1
ATOM 2917 C CA . CYS A 1 369 ? -23.655 -6.162 -8.076 1.00 89.81 369 CYS A CA 1
ATOM 2918 C C . CYS A 1 369 ? -23.189 -5.326 -9.278 1.00 89.81 369 CYS A C 1
ATOM 2920 O O . CYS A 1 369 ? -22.017 -4.977 -9.408 1.00 89.81 369 CYS A O 1
ATOM 2922 N N . THR A 1 370 ? -24.125 -4.972 -10.157 1.00 93.50 370 THR A N 1
ATOM 2923 C CA . THR A 1 370 ? -23.880 -4.163 -11.359 1.00 93.50 370 THR A CA 1
ATOM 2924 C C . THR A 1 370 ? -24.988 -3.129 -11.554 1.00 93.50 370 THR A C 1
ATOM 2926 O O . THR A 1 370 ? -26.074 -3.228 -10.978 1.00 93.50 370 THR A O 1
ATOM 2929 N N . PHE A 1 371 ? -24.759 -2.159 -12.440 1.00 96.06 371 PHE A N 1
ATOM 2930 C CA . PHE A 1 371 ? -25.786 -1.194 -12.840 1.00 96.06 371 PHE A CA 1
ATOM 2931 C C . PHE A 1 371 ? -26.950 -1.804 -13.644 1.00 96.06 371 PHE A C 1
ATOM 2933 O O . PHE A 1 371 ? -27.934 -1.106 -13.890 1.00 96.06 371 PHE A O 1
ATOM 2940 N N . ALA A 1 372 ? -26.831 -3.061 -14.090 1.00 94.31 372 ALA A N 1
ATOM 2941 C CA . ALA A 1 372 ? -27.847 -3.759 -14.880 1.00 94.31 372 ALA A CA 1
ATOM 2942 C C . ALA A 1 372 ? -28.811 -4.592 -14.018 1.00 94.31 372 ALA A C 1
ATOM 2944 O O . ALA A 1 372 ? -29.958 -4.784 -14.408 1.00 94.31 372 ALA A O 1
ATOM 2945 N N . ASN A 1 373 ? -28.371 -5.060 -12.843 1.00 92.88 373 ASN A N 1
ATOM 2946 C CA . ASN A 1 373 ? -29.198 -5.816 -11.893 1.00 92.88 373 ASN A CA 1
ATOM 2947 C C . ASN A 1 373 ? -29.605 -5.009 -10.643 1.00 92.88 373 ASN A C 1
ATOM 2949 O O . ASN A 1 373 ? -30.118 -5.583 -9.683 1.00 92.88 373 ASN A O 1
ATOM 2953 N N . TYR A 1 374 ? -29.408 -3.687 -10.658 1.00 94.56 374 TYR A N 1
ATOM 2954 C CA . TYR A 1 374 ? -30.001 -2.774 -9.680 1.00 94.56 374 TYR A CA 1
ATOM 2955 C C . TYR A 1 374 ? -31.458 -2.478 -10.063 1.00 94.56 374 TYR A C 1
ATOM 2957 O O . TYR A 1 374 ? -31.714 -1.946 -11.144 1.00 94.56 374 TYR A O 1
ATOM 2965 N N . GLN A 1 375 ? -32.410 -2.833 -9.199 1.00 92.75 375 GLN A N 1
ATOM 2966 C CA . GLN A 1 375 ? -33.837 -2.615 -9.458 1.00 92.75 375 GLN A CA 1
ATOM 2967 C C . GLN A 1 375 ? -34.254 -1.179 -9.113 1.00 92.75 375 GLN A C 1
ATOM 2969 O O . GLN A 1 375 ? -33.715 -0.570 -8.190 1.00 92.75 375 GLN A O 1
ATOM 2974 N N . VAL A 1 376 ? -35.194 -0.634 -9.890 1.00 94.38 376 VAL A N 1
ATOM 2975 C CA . VAL A 1 376 ? -35.668 0.753 -9.780 1.00 94.38 376 VAL A CA 1
ATOM 2976 C C . VAL A 1 376 ? -37.192 0.757 -9.710 1.00 94.38 376 VAL A C 1
ATOM 2978 O O . VAL A 1 376 ? -37.884 0.702 -10.723 1.00 94.38 376 VAL A O 1
ATOM 2981 N N . GLU A 1 377 ? -37.686 0.828 -8.483 1.00 92.94 377 GLU A N 1
ATOM 2982 C CA . GLU A 1 377 ? -39.088 0.911 -8.076 1.00 92.94 377 GLU A CA 1
ATOM 2983 C C . GLU A 1 377 ? -39.509 2.376 -7.820 1.00 92.94 377 GLU A C 1
ATOM 2985 O O . GLU A 1 377 ? -40.692 2.697 -7.901 1.00 92.94 377 GLU A O 1
ATOM 2990 N N . SER A 1 378 ? -38.557 3.286 -7.551 1.00 93.50 378 SER A N 1
ATOM 2991 C CA . SER A 1 378 ? -38.825 4.704 -7.247 1.00 93.50 378 SER A CA 1
ATOM 2992 C C . SER A 1 378 ? -37.968 5.705 -8.035 1.00 93.50 378 SER A C 1
ATOM 2994 O O . SER A 1 378 ? -36.876 5.404 -8.523 1.00 93.50 378 SER A O 1
ATOM 2996 N N . ASP A 1 379 ? -38.435 6.953 -8.116 1.00 94.62 379 ASP A N 1
ATOM 2997 C CA . ASP A 1 379 ? -37.689 8.052 -8.743 1.00 94.62 379 ASP A CA 1
ATOM 2998 C C . ASP A 1 379 ? -36.396 8.399 -7.986 1.00 94.62 379 ASP A C 1
ATOM 3000 O O . ASP A 1 379 ? -35.413 8.806 -8.605 1.00 94.62 379 ASP A O 1
ATOM 3004 N N . GLY A 1 380 ? -36.364 8.190 -6.664 1.00 94.50 380 GLY A N 1
ATOM 3005 C CA . GLY A 1 380 ? -35.149 8.323 -5.852 1.00 94.50 380 GLY A CA 1
ATOM 3006 C C . GLY A 1 380 ? -34.078 7.314 -6.270 1.00 94.50 380 GLY A C 1
ATOM 3007 O O . GLY A 1 380 ? -32.946 7.702 -6.559 1.00 94.50 380 GLY A O 1
ATOM 3008 N N . GLN A 1 381 ? -34.462 6.043 -6.422 1.00 96.12 381 GLN A N 1
ATOM 3009 C CA . GLN A 1 381 ? -33.587 4.988 -6.945 1.00 96.12 381 GLN A CA 1
ATOM 3010 C C . GLN A 1 381 ? -33.142 5.281 -8.386 1.00 96.12 381 GLN A C 1
ATOM 3012 O O . GLN A 1 381 ? -31.982 5.049 -8.727 1.00 96.12 381 GLN A O 1
ATOM 3017 N N . ARG A 1 382 ? -34.023 5.844 -9.231 1.00 96.94 382 ARG A N 1
ATOM 3018 C CA . ARG A 1 382 ? -33.673 6.230 -10.611 1.00 96.94 382 ARG A CA 1
ATOM 3019 C C . ARG A 1 382 ? -32.619 7.339 -10.641 1.00 96.94 382 ARG A C 1
ATOM 3021 O O . ARG A 1 382 ? -31.659 7.228 -11.402 1.00 96.94 382 ARG A O 1
ATOM 3028 N N . ARG A 1 383 ? -32.760 8.369 -9.795 1.00 96.50 383 ARG A N 1
ATOM 3029 C CA . ARG A 1 383 ? -31.754 9.435 -9.634 1.00 96.50 383 ARG A CA 1
ATOM 3030 C C . ARG A 1 383 ? -30.428 8.869 -9.125 1.00 96.50 383 ARG A C 1
ATOM 3032 O O . ARG A 1 383 ? -29.408 9.087 -9.772 1.00 96.50 383 ARG A O 1
ATOM 3039 N N . ALA A 1 384 ? -30.447 8.072 -8.054 1.00 97.19 384 ALA A N 1
ATOM 3040 C CA . ALA A 1 384 ? -29.250 7.447 -7.489 1.00 97.19 384 ALA A CA 1
ATOM 3041 C C . ALA A 1 384 ? -28.495 6.574 -8.510 1.00 97.19 384 ALA A C 1
ATOM 3043 O O . ALA A 1 384 ? -27.282 6.713 -8.663 1.00 97.19 384 ALA A O 1
ATOM 3044 N N . LEU A 1 385 ? -29.208 5.735 -9.274 1.00 97.69 385 LEU A N 1
ATOM 3045 C CA . LEU A 1 385 ? -28.624 4.930 -10.352 1.00 97.69 385 LEU A CA 1
ATOM 3046 C C . LEU A 1 385 ? -28.023 5.802 -11.466 1.00 97.69 385 LEU A C 1
ATOM 3048 O O . LEU A 1 385 ? -26.959 5.474 -11.989 1.00 97.69 385 LEU A O 1
ATOM 3052 N N . SER A 1 386 ? -28.689 6.896 -11.844 1.00 97.50 386 SER A N 1
ATOM 3053 C CA . SER A 1 386 ? -28.204 7.805 -12.890 1.00 97.50 386 SER A CA 1
ATOM 3054 C C . SER A 1 386 ? -26.936 8.547 -12.462 1.00 97.50 386 SER A C 1
ATOM 3056 O O . SER A 1 386 ? -25.988 8.634 -13.238 1.00 97.50 386 SER A O 1
ATOM 3058 N N . MET A 1 387 ? -26.894 9.036 -11.220 1.00 96.62 387 MET A N 1
ATOM 3059 C CA . MET A 1 387 ? -25.732 9.729 -10.658 1.00 96.62 387 MET A CA 1
ATOM 3060 C C . MET A 1 387 ? -24.543 8.768 -10.502 1.00 96.62 387 MET A C 1
ATOM 3062 O O . MET A 1 387 ? -23.449 9.073 -10.970 1.00 96.62 387 MET A O 1
ATOM 3066 N N . ALA A 1 388 ? -24.769 7.560 -9.972 1.00 97.19 388 ALA A N 1
ATOM 3067 C CA . ALA A 1 388 ? -23.733 6.532 -9.843 1.00 97.19 388 ALA A CA 1
ATOM 3068 C C . ALA A 1 388 ? -23.166 6.065 -11.202 1.00 97.19 388 ALA A C 1
ATOM 3070 O O . ALA A 1 388 ? -21.968 5.801 -11.305 1.00 97.19 388 ALA A O 1
ATOM 3071 N N . LYS A 1 389 ? -23.997 6.004 -12.256 1.00 96.81 389 LYS A N 1
ATOM 3072 C CA . LYS A 1 389 ? -23.538 5.757 -13.635 1.00 96.81 389 LYS A CA 1
ATOM 3073 C C . LYS A 1 389 ? -22.670 6.901 -14.166 1.00 96.81 389 LYS A C 1
ATOM 3075 O O . LYS A 1 389 ? -21.579 6.624 -14.653 1.00 96.81 389 LYS A O 1
ATOM 3080 N N . SER A 1 390 ? -23.126 8.152 -14.040 1.00 95.00 390 SER A N 1
ATOM 3081 C CA . SER A 1 390 ? -22.369 9.335 -14.486 1.00 95.00 390 SER A CA 1
ATOM 3082 C C . SER A 1 390 ? -21.000 9.392 -13.810 1.00 95.00 390 SER A C 1
ATOM 3084 O O . SER A 1 390 ? -19.982 9.490 -14.487 1.00 95.00 390 SER A O 1
ATOM 3086 N N . TYR A 1 391 ? -20.975 9.201 -12.487 1.00 95.81 391 TYR A N 1
ATOM 3087 C CA . TYR A 1 391 ? -19.755 9.144 -11.686 1.00 95.81 391 TYR A CA 1
ATOM 3088 C C . TYR A 1 391 ? -18.761 8.094 -12.200 1.00 95.81 391 TYR A C 1
ATOM 3090 O O . TYR A 1 391 ? -17.593 8.398 -12.421 1.00 95.81 391 TYR A O 1
ATOM 3098 N N . ALA A 1 392 ? -19.222 6.861 -12.435 1.00 95.12 392 ALA A N 1
ATOM 3099 C CA . ALA A 1 392 ? -18.364 5.783 -12.920 1.00 95.12 392 ALA A CA 1
ATOM 3100 C C . ALA A 1 392 ? -17.841 6.031 -14.349 1.00 95.12 392 ALA A C 1
ATOM 3102 O O . ALA A 1 392 ? -16.710 5.662 -14.648 1.00 95.12 392 ALA A O 1
ATOM 3103 N N . GLN A 1 393 ? -18.634 6.681 -15.209 1.00 93.81 393 GLN A N 1
ATOM 3104 C CA . GLN A 1 393 ? -18.257 7.028 -16.587 1.00 93.81 393 GLN A CA 1
ATOM 3105 C C . GLN A 1 393 ? -17.304 8.232 -16.681 1.00 93.81 393 GLN A C 1
ATOM 3107 O O . GLN A 1 393 ? -16.534 8.324 -17.633 1.00 93.81 393 GLN A O 1
ATOM 3112 N N . GLN A 1 394 ? -17.359 9.151 -15.715 1.00 91.44 394 GLN A N 1
ATOM 3113 C CA . GLN A 1 394 ? -16.527 10.362 -15.641 1.00 91.44 394 GLN A CA 1
ATOM 3114 C C . GLN A 1 394 ? -15.284 10.171 -14.748 1.00 91.44 394 GLN A C 1
ATOM 3116 O O . GLN A 1 394 ? -14.479 11.084 -14.575 1.00 91.44 394 GLN A O 1
ATOM 3121 N N . PHE A 1 395 ? -15.104 8.981 -14.171 1.00 92.00 395 PHE A N 1
ATOM 3122 C CA . PHE A 1 395 ? -14.047 8.711 -13.205 1.00 92.00 395 PHE A CA 1
ATOM 3123 C C . PHE A 1 395 ? -12.644 8.931 -13.795 1.00 92.00 395 PHE A C 1
ATOM 3125 O O . PHE A 1 395 ? -12.244 8.284 -14.764 1.00 92.00 395 PHE A O 1
ATOM 3132 N N . GLY A 1 396 ? -11.871 9.821 -13.170 1.00 85.88 396 GLY A N 1
ATOM 3133 C CA . GLY A 1 396 ? -10.530 10.192 -13.622 1.00 85.88 396 GLY A CA 1
ATOM 3134 C C . GLY A 1 396 ? -10.464 11.414 -14.545 1.00 85.88 396 GLY A C 1
ATOM 3135 O O . GLY A 1 396 ? -9.356 11.805 -14.900 1.00 85.88 396 GLY A O 1
ATOM 3136 N N . SER A 1 397 ? -11.588 12.066 -14.884 1.00 84.56 397 SER A N 1
ATOM 3137 C CA . SER A 1 397 ? -11.562 13.461 -15.375 1.00 84.56 397 SER A CA 1
ATOM 3138 C C . SER A 1 397 ? -11.439 14.492 -14.241 1.00 84.56 397 SER A C 1
ATOM 3140 O O . SER A 1 397 ? -11.395 15.690 -14.503 1.00 84.56 397 SER A O 1
ATOM 3142 N N . GLY A 1 398 ? -11.425 14.017 -12.995 1.00 82.38 398 GLY A N 1
ATOM 3143 C CA . GLY A 1 398 ? -11.385 14.768 -11.745 1.00 82.38 398 GLY A CA 1
ATOM 3144 C C . GLY A 1 398 ? -11.195 13.811 -10.559 1.00 82.38 398 GLY A C 1
ATOM 3145 O O . GLY A 1 398 ? -11.004 12.605 -10.750 1.00 82.38 398 GLY A O 1
ATOM 3146 N N . PHE A 1 399 ? -11.260 14.344 -9.342 1.00 83.00 399 PHE A N 1
ATOM 3147 C CA . PHE A 1 399 ? -11.078 13.638 -8.066 1.00 83.00 399 PHE A CA 1
ATOM 3148 C C . PHE A 1 399 ? -12.324 13.673 -7.162 1.00 83.00 399 PHE A C 1
ATOM 3150 O O . PHE A 1 399 ? -12.245 13.303 -5.985 1.00 83.00 399 PHE A O 1
ATOM 3157 N N . ALA A 1 400 ? -13.471 14.085 -7.717 1.00 90.50 400 ALA A N 1
ATOM 3158 C CA . ALA A 1 400 ? -14.784 14.067 -7.078 1.00 90.50 400 ALA A CA 1
ATOM 3159 C C . ALA A 1 400 ? -15.005 12.812 -6.213 1.00 90.50 400 ALA A C 1
ATOM 3161 O O . ALA A 1 400 ? -14.901 11.670 -6.673 1.00 90.50 400 ALA A O 1
ATOM 3162 N N . SER A 1 401 ? -15.327 13.026 -4.942 1.00 95.69 401 SER A N 1
ATOM 3163 C CA . SER A 1 401 ? -15.679 11.961 -3.996 1.00 95.69 401 SER A CA 1
ATOM 3164 C C . SER A 1 401 ? -17.185 11.693 -3.997 1.00 95.69 401 SER A C 1
ATOM 3166 O O . SER A 1 401 ? -17.938 12.386 -4.683 1.00 95.69 401 SER A O 1
ATOM 3168 N N . PHE A 1 402 ? -17.650 10.682 -3.258 1.00 96.94 402 PHE A N 1
ATOM 3169 C CA . PHE A 1 402 ? -19.089 10.462 -3.091 1.00 96.94 402 PHE A CA 1
ATOM 3170 C C . PHE A 1 402 ? -19.496 10.008 -1.692 1.00 96.94 402 PHE A C 1
ATOM 3172 O O . PHE A 1 402 ? -18.750 9.321 -0.998 1.00 96.94 402 PHE A O 1
ATOM 3179 N N . VAL A 1 403 ? -20.724 10.349 -1.303 1.00 97.25 403 VAL A N 1
ATOM 3180 C CA . VAL A 1 403 ? -21.360 9.914 -0.058 1.00 97.25 403 VAL A CA 1
ATOM 3181 C C . VAL A 1 403 ? -22.750 9.360 -0.359 1.00 97.25 403 VAL A C 1
ATOM 3183 O O . VAL A 1 403 ? -23.618 10.063 -0.877 1.00 97.25 403 VAL A O 1
ATOM 3186 N N . PHE A 1 404 ? -22.971 8.097 -0.002 1.00 97.56 404 PHE A N 1
ATOM 3187 C CA . PHE A 1 404 ? -24.278 7.450 -0.008 1.00 97.56 404 PHE A CA 1
ATOM 3188 C C . PHE A 1 404 ? -24.789 7.347 1.436 1.00 97.56 404 PHE A C 1
ATOM 3190 O O . PHE A 1 404 ? -24.237 6.616 2.263 1.00 97.56 404 PHE A O 1
ATOM 3197 N N . SER A 1 405 ? -25.856 8.091 1.724 1.00 95.75 405 SER A N 1
ATOM 3198 C CA . SER A 1 405 ? -26.523 8.213 3.028 1.00 95.75 405 SER A CA 1
ATOM 3199 C C . SER A 1 405 ? -27.894 7.529 2.992 1.00 95.75 405 SER A C 1
ATOM 3201 O O . SER A 1 405 ? -28.513 7.471 1.936 1.00 95.75 405 SER A O 1
ATOM 3203 N N . GLY A 1 406 ? -28.399 7.010 4.115 1.00 93.75 406 GLY A N 1
ATOM 3204 C CA . GLY A 1 406 ? -29.768 6.473 4.234 1.00 93.75 406 GLY A CA 1
ATOM 3205 C C . GLY A 1 406 ? -29.844 5.110 4.924 1.00 93.75 406 GLY A C 1
ATOM 3206 O O . GLY A 1 406 ? -28.841 4.602 5.414 1.00 93.75 406 GLY A O 1
ATOM 3207 N N . ALA A 1 407 ? -31.020 4.480 4.966 1.00 90.81 407 ALA A N 1
ATOM 3208 C CA . ALA A 1 407 ? -31.252 3.289 5.797 1.00 90.81 407 ALA A CA 1
ATOM 3209 C C . ALA A 1 407 ? -30.468 2.018 5.352 1.00 90.81 407 ALA A C 1
ATOM 3211 O O . ALA A 1 407 ? -29.960 1.946 4.223 1.00 90.81 407 ALA A O 1
ATOM 3212 N N . PRO A 1 408 ? -30.357 0.976 6.206 1.00 90.12 408 PRO A N 1
ATOM 3213 C CA . PRO A 1 408 ? -29.787 -0.319 5.824 1.00 90.12 408 PRO A CA 1
ATOM 3214 C C . PRO A 1 408 ? -30.629 -1.092 4.794 1.00 90.12 408 PRO A C 1
ATOM 3216 O O . PRO A 1 408 ? -31.845 -1.239 4.920 1.00 90.12 408 PRO A O 1
ATOM 3219 N N . GLY A 1 409 ? -29.965 -1.683 3.795 1.00 89.38 409 GLY A N 1
ATOM 3220 C CA . GLY A 1 409 ? -30.616 -2.533 2.785 1.00 89.38 409 GLY A CA 1
ATOM 3221 C C . GLY A 1 409 ? -31.344 -1.788 1.658 1.00 89.38 409 GLY A C 1
ATOM 3222 O O . GLY A 1 409 ? -32.061 -2.416 0.887 1.00 89.38 409 GLY A O 1
ATOM 3223 N N . THR A 1 410 ? -31.119 -0.481 1.526 1.00 93.44 410 THR A N 1
ATOM 3224 C CA . THR A 1 410 ? -31.610 0.379 0.429 1.00 93.44 410 THR A CA 1
ATOM 3225 C C . THR A 1 410 ? -30.783 0.282 -0.861 1.00 93.44 410 THR A C 1
ATOM 3227 O O . THR A 1 410 ? -31.153 0.848 -1.887 1.00 93.44 410 THR A O 1
ATOM 3230 N N . GLY A 1 411 ? -29.659 -0.443 -0.837 1.00 93.50 411 GLY A N 1
ATOM 3231 C CA . GLY A 1 411 ? -28.826 -0.701 -2.017 1.00 93.50 411 GLY A CA 1
ATOM 3232 C C . GLY A 1 411 ? -27.592 0.194 -2.178 1.00 93.50 411 GLY A C 1
ATOM 3233 O O . GLY A 1 411 ? -26.955 0.118 -3.226 1.00 93.50 411 GLY A O 1
ATOM 3234 N N . LYS A 1 412 ? -27.204 0.981 -1.160 1.00 95.56 412 LYS A N 1
ATOM 3235 C CA . LYS A 1 412 ? -25.946 1.764 -1.143 1.00 95.56 412 LYS A CA 1
ATOM 3236 C C . LYS A 1 412 ? -24.739 0.942 -1.616 1.00 95.56 412 LYS A C 1
ATOM 3238 O O . LYS A 1 412 ? -24.072 1.300 -2.581 1.00 95.56 412 LYS A O 1
ATOM 3243 N N . ASN A 1 413 ? -24.524 -0.206 -0.974 1.00 94.50 413 ASN A N 1
ATOM 3244 C CA . ASN A 1 413 ? -23.424 -1.136 -1.240 1.00 94.50 413 ASN A CA 1
ATOM 3245 C C . ASN A 1 413 ? -23.515 -1.754 -2.648 1.00 94.50 413 ASN A C 1
ATOM 3247 O O . ASN A 1 413 ? -22.486 -2.003 -3.266 1.00 94.50 413 ASN A O 1
ATOM 3251 N N . HIS A 1 414 ? -24.727 -1.931 -3.197 1.00 94.75 414 HIS A N 1
ATOM 3252 C CA . HIS A 1 414 ? -24.925 -2.411 -4.572 1.00 94.75 414 HIS A CA 1
ATOM 3253 C C . HIS A 1 414 ? -24.465 -1.367 -5.589 1.00 94.75 414 HIS A C 1
ATOM 3255 O O . HIS A 1 414 ? -23.713 -1.711 -6.496 1.00 94.75 414 HIS A O 1
ATOM 3261 N N . LEU A 1 415 ? -24.875 -0.100 -5.452 1.00 97.31 415 LEU A N 1
ATOM 3262 C CA . LEU A 1 415 ? -24.426 0.960 -6.365 1.00 97.31 415 LEU A CA 1
ATOM 3263 C C . LEU A 1 415 ? -22.927 1.248 -6.210 1.00 97.31 415 LEU A C 1
ATOM 3265 O O . LEU A 1 415 ? -22.245 1.441 -7.212 1.00 97.31 415 LEU A O 1
ATOM 3269 N N . ALA A 1 416 ? -22.391 1.188 -4.990 1.00 96.81 416 ALA A N 1
ATOM 3270 C CA . ALA A 1 416 ? -20.958 1.326 -4.736 1.00 96.81 416 ALA A CA 1
ATOM 3271 C C . ALA A 1 416 ? -20.135 0.184 -5.367 1.00 96.81 416 ALA A C 1
ATOM 3273 O O . ALA A 1 416 ? -19.129 0.437 -6.028 1.00 96.81 416 ALA A O 1
ATOM 3274 N N . ALA A 1 417 ? -20.593 -1.066 -5.246 1.00 94.00 417 ALA A N 1
ATOM 3275 C CA . ALA A 1 417 ? -19.980 -2.211 -5.917 1.00 94.00 417 ALA A CA 1
ATOM 3276 C C . ALA A 1 417 ? -20.178 -2.179 -7.443 1.00 94.00 417 ALA A C 1
ATOM 3278 O O . ALA A 1 417 ? -19.298 -2.622 -8.170 1.00 94.00 417 ALA A O 1
ATOM 3279 N N . ALA A 1 418 ? -21.275 -1.606 -7.948 1.00 95.69 418 ALA A N 1
ATOM 3280 C CA . ALA A 1 418 ? -21.490 -1.408 -9.381 1.00 95.69 418 ALA A CA 1
ATOM 3281 C C . ALA A 1 418 ? -20.534 -0.360 -9.982 1.00 95.69 418 ALA A C 1
ATOM 3283 O O . ALA A 1 418 ? -19.987 -0.603 -11.058 1.00 95.69 418 ALA A O 1
ATOM 3284 N N . ILE A 1 419 ? -20.276 0.748 -9.268 1.00 96.44 419 ILE A N 1
ATOM 3285 C CA . ILE A 1 419 ? -19.182 1.684 -9.582 1.00 96.44 419 ILE A CA 1
ATOM 3286 C C . ILE A 1 419 ? -17.857 0.913 -9.574 1.00 96.44 419 ILE A C 1
ATOM 3288 O O . ILE A 1 419 ? -17.146 0.904 -10.576 1.00 96.44 419 ILE A O 1
ATOM 3292 N N . GLY A 1 420 ? -17.552 0.201 -8.484 1.00 92.88 420 GLY A N 1
ATOM 3293 C CA . GLY A 1 420 ? -16.295 -0.533 -8.337 1.00 92.88 420 GLY A CA 1
ATOM 3294 C C . GLY A 1 420 ? -16.041 -1.553 -9.451 1.00 92.88 420 GLY A C 1
ATOM 3295 O O . GLY A 1 420 ? -14.968 -1.553 -10.044 1.00 92.88 420 GLY A O 1
ATOM 3296 N N . ASN A 1 421 ? -17.041 -2.363 -9.801 1.00 90.62 421 ASN A N 1
ATOM 3297 C CA . ASN A 1 421 ? -16.975 -3.332 -10.896 1.00 90.62 421 ASN A CA 1
ATOM 3298 C C . ASN A 1 421 ? -16.776 -2.665 -12.269 1.00 90.62 421 ASN A C 1
ATOM 3300 O O . ASN A 1 421 ? -16.049 -3.206 -13.100 1.00 90.62 421 ASN A O 1
ATOM 3304 N N . HIS A 1 422 ? -17.377 -1.494 -12.518 1.00 93.75 422 HIS A N 1
ATOM 3305 C CA . HIS A 1 422 ? -17.146 -0.739 -13.755 1.00 93.75 422 HIS A CA 1
ATOM 3306 C C . HIS A 1 422 ? -15.698 -0.240 -13.853 1.00 93.75 422 HIS A C 1
ATOM 3308 O O . HIS A 1 422 ? -15.054 -0.404 -14.887 1.00 93.75 422 HIS A O 1
ATOM 3314 N N . LEU A 1 423 ? -15.162 0.305 -12.759 1.00 91.44 423 LEU A N 1
ATOM 3315 C CA . LEU A 1 423 ? -13.791 0.812 -12.698 1.00 91.44 423 LEU A CA 1
ATOM 3316 C C . LEU A 1 423 ? -12.748 -0.316 -12.784 1.00 91.44 423 LEU A C 1
ATOM 3318 O O . LEU A 1 423 ? -11.784 -0.189 -13.537 1.00 91.44 423 LEU A O 1
ATOM 3322 N N . LEU A 1 424 ? -12.979 -1.448 -12.109 1.00 86.81 424 LEU A N 1
ATOM 3323 C CA . LEU A 1 424 ? -12.152 -2.658 -12.223 1.00 86.81 424 LEU A CA 1
ATOM 3324 C C . LEU A 1 424 ? -12.131 -3.202 -13.662 1.00 86.81 424 LEU A C 1
ATOM 3326 O O . LEU A 1 424 ? -11.070 -3.575 -14.158 1.00 86.81 424 LEU A O 1
ATOM 3330 N N . ALA A 1 425 ? -13.271 -3.195 -14.366 1.00 85.69 425 ALA A N 1
ATOM 3331 C CA . ALA A 1 425 ? -13.333 -3.559 -15.785 1.00 85.69 425 ALA A CA 1
ATOM 3332 C C . ALA A 1 425 ? -12.591 -2.554 -16.692 1.00 85.69 425 ALA A C 1
ATOM 3334 O O . ALA A 1 425 ? -12.028 -2.948 -17.710 1.00 85.69 425 ALA A O 1
ATOM 3335 N N . GLY A 1 426 ? -12.535 -1.278 -16.297 1.00 84.50 426 GLY A N 1
ATOM 3336 C CA . GLY A 1 426 ? -11.680 -0.247 -16.897 1.00 84.50 426 GLY A CA 1
ATOM 3337 C C . GLY A 1 426 ? -10.199 -0.317 -16.489 1.00 84.50 426 GLY A C 1
ATOM 3338 O O . GLY A 1 426 ? -9.430 0.565 -16.865 1.00 84.50 426 GLY A O 1
ATOM 3339 N N . GLY A 1 427 ? -9.783 -1.328 -15.717 1.00 81.12 427 GLY A N 1
ATOM 3340 C CA . GLY A 1 427 ? -8.397 -1.511 -15.277 1.00 81.12 427 GLY A CA 1
ATOM 3341 C C . GLY A 1 427 ? -7.945 -0.596 -14.133 1.00 81.12 427 GLY A C 1
ATOM 3342 O O . GLY A 1 427 ? -6.743 -0.479 -13.913 1.00 81.12 427 GLY A O 1
ATOM 3343 N N . ARG A 1 428 ? -8.876 0.049 -13.416 1.00 86.31 428 ARG A N 1
ATOM 3344 C CA . ARG A 1 428 ? -8.607 0.857 -12.213 1.00 86.31 428 ARG A CA 1
ATOM 3345 C C . ARG A 1 428 ? -8.643 0.007 -10.945 1.00 86.31 428 ARG A C 1
ATOM 3347 O O . ARG A 1 428 ? -9.401 -0.956 -10.851 1.00 86.31 428 ARG A O 1
ATOM 3354 N N . SER A 1 429 ? -7.885 0.411 -9.934 1.00 85.38 429 SER A N 1
ATOM 3355 C CA . SER A 1 429 ? -7.839 -0.246 -8.627 1.00 85.38 429 SER A CA 1
ATOM 3356 C C . SER A 1 429 ? -8.927 0.275 -7.675 1.00 85.38 429 SER A C 1
ATOM 3358 O O . SER A 1 429 ? -9.035 1.472 -7.405 1.00 85.38 429 SER A O 1
ATOM 3360 N N . VAL A 1 430 ? -9.747 -0.637 -7.142 1.00 87.88 430 VAL A N 1
ATOM 3361 C CA . VAL A 1 430 ? -10.847 -0.314 -6.216 1.00 87.88 430 VAL A CA 1
ATOM 3362 C C . VAL A 1 430 ? -10.796 -1.210 -4.986 1.00 87.88 430 VAL A C 1
ATOM 3364 O O . VAL A 1 430 ? -10.587 -2.418 -5.105 1.00 87.88 430 VAL A O 1
ATOM 3367 N N . LEU A 1 431 ? -11.026 -0.623 -3.810 1.00 89.00 431 LEU A N 1
ATOM 3368 C CA . LEU A 1 431 ? -11.042 -1.326 -2.529 1.00 89.00 431 LEU A CA 1
ATOM 3369 C C . LEU A 1 431 ? -12.243 -0.899 -1.675 1.00 89.00 431 LEU A C 1
ATOM 3371 O O . LEU A 1 431 ? -12.426 0.286 -1.414 1.00 89.00 431 LEU A O 1
ATOM 3375 N N . VAL A 1 432 ? -13.037 -1.871 -1.222 1.00 89.94 432 VAL A N 1
ATOM 3376 C CA . VAL A 1 432 ? -14.174 -1.708 -0.306 1.00 89.94 432 VAL A CA 1
ATOM 3377 C C . VAL A 1 432 ? -13.811 -2.288 1.062 1.00 89.94 432 VAL A C 1
ATOM 3379 O O . VAL A 1 432 ? -13.561 -3.491 1.198 1.00 89.94 432 VAL A O 1
ATOM 3382 N N . VAL A 1 433 ? -13.815 -1.442 2.090 1.00 89.31 433 VAL A N 1
ATOM 3383 C CA . VAL A 1 433 ? -13.465 -1.812 3.468 1.00 89.31 433 VAL A CA 1
ATOM 3384 C C . VAL A 1 433 ? -14.476 -1.216 4.447 1.00 89.31 433 VAL A C 1
ATOM 3386 O O . VAL A 1 433 ? -14.854 -0.053 4.317 1.00 89.31 433 VAL A O 1
ATOM 3389 N N . THR A 1 434 ? -14.939 -2.005 5.418 1.00 89.06 434 THR A N 1
ATOM 3390 C CA . THR A 1 434 ? -15.777 -1.489 6.512 1.00 89.06 434 THR A CA 1
ATOM 3391 C C . THR A 1 434 ? -14.885 -0.797 7.545 1.00 89.06 434 THR A C 1
ATOM 3393 O O . THR A 1 434 ? -13.716 -1.163 7.701 1.00 89.06 434 THR A O 1
ATOM 3396 N N . ILE A 1 435 ? -15.393 0.191 8.287 1.00 88.75 435 ILE A N 1
ATOM 3397 C CA . ILE A 1 435 ? -14.594 0.774 9.378 1.00 88.75 435 ILE A CA 1
ATOM 3398 C C . ILE A 1 435 ? -14.175 -0.281 10.428 1.00 88.75 435 ILE A C 1
ATOM 3400 O O . ILE A 1 435 ? -13.008 -0.256 10.817 1.00 88.75 435 ILE A O 1
ATOM 3404 N N . PRO A 1 436 ? -15.019 -1.247 10.848 1.00 86.06 436 PRO A N 1
ATOM 3405 C CA . PRO A 1 436 ? -14.574 -2.356 11.696 1.00 86.06 436 PRO A CA 1
ATOM 3406 C C . PRO A 1 436 ? -13.393 -3.161 11.124 1.00 86.06 436 PRO A C 1
ATOM 3408 O O . PRO A 1 436 ? -12.417 -3.366 11.845 1.00 86.06 436 PRO A O 1
ATOM 3411 N N . ASP A 1 437 ? -13.426 -3.550 9.841 1.00 85.38 437 ASP A N 1
ATOM 3412 C CA . ASP A 1 437 ? -12.339 -4.304 9.192 1.00 85.38 437 ASP A CA 1
ATOM 3413 C C . ASP A 1 437 ? -11.030 -3.491 9.175 1.00 85.38 437 ASP A C 1
ATOM 3415 O O . ASP A 1 437 ? -9.953 -4.007 9.480 1.00 85.38 437 ASP A O 1
ATOM 3419 N N . LEU A 1 438 ? -11.123 -2.192 8.862 1.00 87.50 438 LEU A N 1
ATOM 3420 C CA . LEU A 1 438 ? -9.989 -1.265 8.874 1.00 87.50 438 LEU A CA 1
ATOM 3421 C C . LEU A 1 438 ? -9.369 -1.150 10.277 1.00 87.50 438 LEU A C 1
ATOM 3423 O O . LEU A 1 438 ? -8.153 -1.238 10.428 1.00 87.50 438 LEU A O 1
ATOM 3427 N N . MET A 1 439 ? -10.196 -0.987 11.311 1.00 85.81 439 MET A N 1
ATOM 3428 C CA . MET A 1 439 ? -9.743 -0.766 12.691 1.00 85.81 439 MET A CA 1
ATOM 3429 C C . MET A 1 439 ? -9.320 -2.056 13.409 1.00 85.81 439 MET A C 1
ATOM 3431 O O . MET A 1 439 ? -8.690 -1.991 14.469 1.00 85.81 439 MET A O 1
ATOM 3435 N N . LEU A 1 440 ? -9.649 -3.225 12.854 1.00 84.69 440 LEU A N 1
ATOM 3436 C CA . LEU A 1 440 ? -9.006 -4.492 13.193 1.00 84.69 440 LEU A CA 1
ATOM 3437 C C . LEU A 1 440 ? -7.605 -4.549 12.567 1.00 84.69 440 LEU A C 1
ATOM 3439 O O . LEU A 1 440 ? -6.625 -4.753 13.278 1.00 84.69 440 LEU A O 1
ATOM 3443 N N . ARG A 1 441 ? -7.491 -4.256 11.265 1.00 83.62 441 ARG A N 1
ATOM 3444 C CA . ARG A 1 441 ? -6.216 -4.320 10.532 1.00 83.62 441 ARG A CA 1
ATOM 3445 C C . ARG A 1 441 ? -5.157 -3.339 11.048 1.00 83.62 441 ARG A C 1
ATOM 3447 O O . ARG A 1 441 ? -3.978 -3.669 11.054 1.00 83.62 441 ARG A O 1
ATOM 3454 N N . VAL A 1 442 ? -5.571 -2.170 11.541 1.00 83.75 442 VAL A N 1
ATOM 3455 C CA . VAL A 1 442 ? -4.689 -1.207 12.231 1.00 83.75 442 VAL A CA 1
ATOM 3456 C C . VAL A 1 442 ? -4.117 -1.785 13.532 1.00 83.75 442 VAL A C 1
ATOM 3458 O O . VAL A 1 442 ? -2.941 -1.576 13.816 1.00 83.75 442 VAL A O 1
ATOM 3461 N N . ARG A 1 443 ? -4.908 -2.543 14.306 1.00 82.31 443 ARG A N 1
ATOM 3462 C CA . ARG A 1 443 ? -4.427 -3.204 15.534 1.00 82.31 443 ARG A CA 1
ATOM 3463 C C . ARG A 1 443 ? -3.424 -4.310 15.224 1.00 82.31 443 ARG A C 1
ATOM 3465 O O . ARG A 1 443 ? -2.337 -4.308 15.791 1.00 82.31 443 ARG A O 1
ATOM 3472 N N . GLU A 1 444 ? -3.719 -5.143 14.226 1.00 81.56 444 GLU A N 1
ATOM 3473 C CA . GLU A 1 444 ? -2.791 -6.173 13.738 1.00 81.56 444 GLU A CA 1
ATOM 3474 C C . GLU A 1 444 ? -1.428 -5.605 13.294 1.00 81.56 444 GLU A C 1
ATOM 3476 O O . GLU A 1 444 ? -0.420 -6.307 13.377 1.00 81.56 444 GLU A O 1
ATOM 3481 N N . CYS A 1 445 ? -1.358 -4.344 12.842 1.00 77.50 445 CYS A N 1
ATOM 3482 C CA . CYS A 1 445 ? -0.078 -3.685 12.572 1.00 77.50 445 CYS A CA 1
ATOM 3483 C C . CYS A 1 445 ? 0.740 -3.464 13.853 1.00 77.50 445 CYS A C 1
ATOM 3485 O O . CYS A 1 445 ? 1.916 -3.829 13.872 1.00 77.50 445 CYS A O 1
ATOM 3487 N N . TYR A 1 446 ? 0.135 -2.917 14.916 1.00 72.00 446 TYR A N 1
ATOM 3488 C CA . TYR A 1 446 ? 0.820 -2.714 16.199 1.00 72.00 446 TYR A CA 1
ATOM 3489 C C . TYR A 1 446 ? 1.272 -4.051 16.808 1.00 72.00 446 TYR A C 1
ATOM 3491 O O . TYR A 1 446 ? 2.449 -4.199 17.136 1.00 72.00 446 TYR A O 1
ATOM 3499 N N . ASP A 1 447 ? 0.374 -5.038 16.872 1.00 69.94 447 ASP A N 1
ATOM 3500 C CA . ASP A 1 447 ? 0.642 -6.350 17.478 1.00 69.94 447 ASP A CA 1
ATOM 3501 C C . ASP A 1 447 ? 1.664 -7.167 16.662 1.00 69.94 447 ASP A C 1
ATOM 3503 O O . ASP A 1 447 ? 2.522 -7.862 17.209 1.00 69.94 447 ASP A O 1
ATOM 3507 N N . GLY A 1 448 ? 1.602 -7.068 15.329 1.00 60.22 448 GLY A N 1
ATOM 3508 C CA . GLY A 1 448 ? 2.484 -7.770 14.393 1.00 60.22 448 GLY A CA 1
ATOM 3509 C C . GLY A 1 448 ? 3.810 -7.064 14.089 1.00 60.22 448 GLY A C 1
ATOM 3510 O O . GLY A 1 448 ? 4.575 -7.555 13.255 1.00 60.22 448 GLY A O 1
ATOM 3511 N N . GLY A 1 449 ? 4.082 -5.905 14.699 1.00 59.00 449 GLY A N 1
ATOM 3512 C CA . GLY A 1 449 ? 5.294 -5.114 14.456 1.00 59.00 449 GLY A CA 1
ATOM 3513 C C . GLY A 1 449 ? 5.417 -4.547 13.033 1.00 59.00 449 GLY A C 1
ATOM 3514 O O . GLY A 1 449 ? 6.525 -4.240 12.589 1.00 59.00 449 GLY A O 1
ATOM 3515 N N . GLN A 1 450 ? 4.307 -4.417 12.299 1.00 63.06 450 GLN A N 1
ATOM 3516 C CA . GLN A 1 450 ? 4.277 -3.751 10.994 1.00 63.06 450 GLN A CA 1
ATOM 3517 C C . GLN A 1 450 ? 3.938 -2.270 11.162 1.00 63.06 450 GLN A C 1
ATOM 3519 O O . GLN A 1 450 ? 3.169 -1.883 12.038 1.00 63.06 450 GLN A O 1
ATOM 3524 N N . SER A 1 451 ? 4.491 -1.408 10.310 1.00 69.94 451 SER A N 1
ATOM 3525 C CA . SER A 1 451 ? 4.176 0.013 10.397 1.00 69.94 451 SER A CA 1
ATOM 3526 C C . SER A 1 451 ? 2.741 0.281 9.936 1.00 69.94 451 SER A C 1
ATOM 3528 O O . SER A 1 451 ? 2.376 0.004 8.795 1.00 69.94 451 SER A O 1
ATOM 3530 N N . GLU A 1 452 ? 1.954 0.923 10.803 1.00 75.94 452 GLU A N 1
ATOM 3531 C CA . GLU A 1 452 ? 0.672 1.567 10.469 1.00 75.94 452 GLU A CA 1
ATOM 3532 C C . GLU A 1 452 ? 0.795 2.410 9.184 1.00 75.94 452 GLU A C 1
ATOM 3534 O O . GLU A 1 452 ? -0.073 2.387 8.315 1.00 75.94 452 GLU A O 1
ATOM 3539 N N . ALA A 1 453 ? 1.942 3.079 9.011 1.00 75.81 453 ALA A N 1
ATOM 3540 C CA . ALA A 1 453 ? 2.289 3.824 7.808 1.00 75.81 453 ALA A CA 1
ATOM 3541 C C . ALA A 1 453 ? 2.201 2.996 6.511 1.00 75.81 453 ALA A C 1
ATOM 3543 O O . ALA A 1 453 ? 1.772 3.547 5.503 1.00 75.81 453 ALA A O 1
ATOM 3544 N N . SER A 1 454 ? 2.552 1.702 6.521 1.00 76.50 454 SER A N 1
ATOM 3545 C CA . SER A 1 454 ? 2.426 0.831 5.341 1.00 76.50 454 SER A CA 1
ATOM 3546 C C . SER A 1 454 ? 0.965 0.531 5.003 1.00 76.50 454 SER A C 1
ATOM 3548 O O . SER A 1 454 ? 0.614 0.517 3.829 1.00 76.50 454 SER A O 1
ATOM 3550 N N . LEU A 1 455 ? 0.109 0.325 6.011 1.00 81.69 455 LEU A N 1
ATOM 3551 C CA . LEU A 1 455 ? -1.330 0.126 5.809 1.00 81.69 455 LEU A CA 1
ATOM 3552 C C . LEU A 1 455 ? -1.991 1.406 5.278 1.00 81.69 455 LEU A C 1
ATOM 3554 O O . LEU A 1 455 ? -2.783 1.355 4.340 1.00 81.69 455 LEU A O 1
ATOM 3558 N N . LEU A 1 456 ? -1.634 2.563 5.845 1.00 81.81 456 LEU A N 1
ATOM 3559 C CA . LEU A 1 456 ? -2.099 3.867 5.369 1.00 81.81 456 LEU A CA 1
ATOM 3560 C C . LEU A 1 456 ? -1.638 4.155 3.933 1.00 81.81 456 LEU A C 1
ATOM 3562 O O . LEU A 1 456 ? -2.408 4.722 3.160 1.00 81.81 456 LEU A O 1
ATOM 3566 N N . ASP A 1 457 ? -0.417 3.764 3.564 1.00 80.94 457 ASP A N 1
ATOM 3567 C CA . ASP A 1 457 ? 0.119 3.936 2.210 1.00 80.94 457 ASP A CA 1
ATOM 3568 C C . ASP A 1 457 ? -0.578 3.027 1.182 1.00 80.94 457 ASP A C 1
ATOM 3570 O O . ASP A 1 457 ? -1.011 3.505 0.132 1.00 80.94 457 ASP A O 1
ATOM 3574 N N . ASP A 1 458 ? -0.796 1.750 1.513 1.00 79.50 458 ASP A N 1
ATOM 3575 C CA . ASP A 1 458 ? -1.580 0.810 0.699 1.00 79.50 458 ASP A CA 1
ATOM 3576 C C . ASP A 1 458 ? -3.026 1.323 0.472 1.00 79.50 458 ASP A C 1
ATOM 3578 O O . ASP A 1 458 ? -3.542 1.280 -0.648 1.00 79.50 458 ASP A O 1
ATOM 3582 N N . LEU A 1 459 ? -3.665 1.901 1.502 1.00 85.19 459 LEU A N 1
ATOM 3583 C CA . LEU A 1 459 ? -4.989 2.544 1.405 1.00 85.19 459 LEU A CA 1
ATOM 3584 C C . LEU A 1 459 ? -4.980 3.842 0.575 1.00 85.19 459 LEU A C 1
ATOM 3586 O O . LEU A 1 459 ? -5.998 4.206 -0.026 1.00 85.19 459 LEU A O 1
ATOM 3590 N N . CYS A 1 460 ? -3.851 4.551 0.509 1.00 84.19 460 CYS A N 1
ATOM 3591 C CA . CYS A 1 460 ? -3.694 5.720 -0.357 1.00 84.19 460 CYS A CA 1
ATOM 3592 C C . CYS A 1 460 ? -3.454 5.327 -1.824 1.00 84.19 460 CYS A C 1
ATOM 3594 O O . CYS A 1 460 ? -3.898 6.045 -2.717 1.00 84.19 460 CYS A O 1
ATOM 3596 N N . HIS A 1 461 ? -2.827 4.180 -2.093 1.00 82.75 461 HIS A N 1
ATOM 3597 C CA . HIS A 1 461 ? -2.397 3.795 -3.440 1.00 82.75 461 HIS A CA 1
ATOM 3598 C C . HIS A 1 461 ? -3.494 3.294 -4.395 1.00 82.75 461 HIS A C 1
ATOM 3600 O O . HIS A 1 461 ? -3.255 3.283 -5.604 1.00 82.75 461 HIS A O 1
ATOM 3606 N N . VAL A 1 462 ? -4.700 2.956 -3.922 1.00 86.56 462 VAL A N 1
ATOM 3607 C CA . VAL A 1 462 ? -5.828 2.593 -4.811 1.00 86.56 462 VAL A CA 1
ATOM 3608 C C . VAL A 1 462 ? -6.458 3.818 -5.496 1.00 86.56 462 VAL A C 1
ATOM 3610 O O . VAL A 1 462 ? -6.482 4.907 -4.911 1.00 86.56 462 VAL A O 1
ATOM 3613 N N . ASP A 1 463 ? -6.983 3.676 -6.717 1.00 89.88 463 ASP A N 1
ATOM 3614 C CA . ASP A 1 463 ? -7.669 4.762 -7.438 1.00 89.88 463 ASP A CA 1
ATOM 3615 C C . ASP A 1 463 ? -8.919 5.203 -6.664 1.00 89.88 463 ASP A C 1
ATOM 3617 O O . ASP A 1 463 ? -9.068 6.386 -6.361 1.00 89.88 463 ASP A O 1
ATOM 3621 N N . LEU A 1 464 ? -9.763 4.251 -6.246 1.00 93.00 464 LEU A N 1
ATOM 3622 C CA . LEU A 1 464 ? -10.952 4.499 -5.424 1.00 93.00 464 LEU A CA 1
ATOM 3623 C C . LEU A 1 464 ? -10.951 3.636 -4.153 1.00 93.00 464 LEU A C 1
ATOM 3625 O O . LEU A 1 464 ? -10.966 2.406 -4.215 1.00 93.00 464 LEU A O 1
ATOM 3629 N N . LEU A 1 465 ? -11.010 4.294 -2.994 1.00 94.56 465 LEU A N 1
ATOM 3630 C CA . LEU A 1 465 ? -11.280 3.656 -1.704 1.00 94.56 465 LEU A CA 1
ATOM 3631 C C . LEU A 1 465 ? -12.739 3.908 -1.318 1.00 94.56 465 LEU A C 1
ATOM 3633 O O . LEU A 1 465 ? -13.173 5.058 -1.284 1.00 94.56 465 LEU A O 1
ATOM 3637 N N . ILE A 1 466 ? -13.484 2.848 -1.014 1.00 95.38 466 ILE A N 1
ATOM 3638 C CA . ILE A 1 466 ? -14.867 2.901 -0.539 1.00 95.38 466 ILE A CA 1
ATOM 3639 C C . ILE A 1 466 ? -14.878 2.468 0.928 1.00 95.38 466 ILE A C 1
ATOM 3641 O O . ILE A 1 466 ? -14.557 1.325 1.257 1.00 95.38 466 ILE A O 1
ATOM 3645 N N . LEU A 1 467 ? -15.251 3.402 1.797 1.00 94.12 467 LEU A N 1
ATOM 3646 C CA . LEU A 1 467 ? -15.359 3.236 3.238 1.00 94.12 467 LEU A CA 1
ATOM 3647 C C . LEU A 1 467 ? -16.818 2.937 3.592 1.00 94.12 467 LEU A C 1
ATOM 3649 O O . LEU A 1 467 ? -17.700 3.776 3.405 1.00 94.12 467 LEU A O 1
ATOM 3653 N N . ASP A 1 468 ? -17.065 1.725 4.072 1.00 92.62 468 ASP A N 1
ATOM 3654 C CA . ASP A 1 468 ? -18.387 1.211 4.429 1.00 92.62 468 ASP A CA 1
ATOM 3655 C C . ASP A 1 468 ? -18.618 1.256 5.948 1.00 92.62 468 ASP A C 1
ATOM 3657 O O . ASP A 1 468 ? -17.675 1.286 6.743 1.00 92.62 468 ASP A O 1
ATOM 3661 N N . GLU A 1 469 ? -19.884 1.276 6.358 1.00 88.56 469 GLU A N 1
ATOM 3662 C CA . GLU A 1 469 ? -20.313 1.368 7.763 1.00 88.56 469 GLU A CA 1
ATOM 3663 C C . GLU A 1 469 ? -19.749 2.585 8.535 1.00 88.56 469 GLU A C 1
ATOM 3665 O O . GLU A 1 469 ? -19.606 2.572 9.763 1.00 88.56 469 GLU A O 1
ATOM 3670 N N . VAL A 1 470 ? -19.471 3.688 7.829 1.00 88.69 470 VAL A N 1
ATOM 3671 C CA . VAL A 1 470 ? -19.017 4.940 8.453 1.00 88.69 470 VAL A CA 1
ATOM 3672 C C . VAL A 1 470 ? -20.107 5.460 9.393 1.00 88.69 470 VAL A C 1
ATOM 3674 O O . VAL A 1 470 ? -21.244 5.680 8.975 1.00 88.69 470 VAL A O 1
ATOM 3677 N N . GLY A 1 471 ? -19.759 5.647 10.669 1.00 77.31 471 GLY A N 1
ATOM 3678 C CA . GLY A 1 471 ? -20.693 6.038 11.731 1.00 77.31 471 GLY A CA 1
ATOM 3679 C C . GLY A 1 471 ? -21.130 4.919 12.687 1.00 77.31 471 GLY A C 1
ATOM 3680 O O . GLY A 1 471 ? -21.764 5.226 13.687 1.00 77.31 471 GLY A O 1
ATOM 3681 N N . ILE A 1 472 ? -20.763 3.649 12.450 1.00 68.69 472 ILE A N 1
ATOM 3682 C CA . ILE A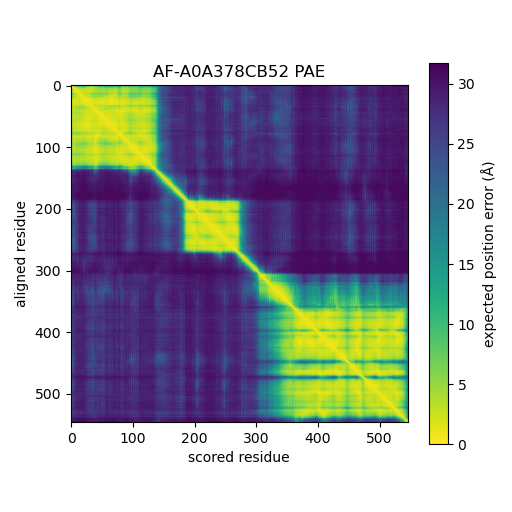 1 472 ? -21.025 2.519 13.384 1.00 68.69 472 ILE A CA 1
ATOM 3683 C C . ILE A 1 472 ? -19.858 2.333 14.396 1.00 68.69 472 ILE A C 1
ATOM 3685 O O . ILE A 1 472 ? -19.741 1.334 15.100 1.00 68.69 472 ILE A O 1
ATOM 3689 N N . GLN A 1 473 ? -18.957 3.316 14.472 1.00 64.25 473 GLN A N 1
ATOM 3690 C CA . GLN A 1 473 ? -17.776 3.335 15.346 1.00 64.25 473 GLN A CA 1
ATOM 3691 C C . GLN A 1 473 ? -18.147 3.302 16.832 1.00 64.25 473 GLN A C 1
ATOM 3693 O O . GLN A 1 473 ? -19.166 3.860 17.236 1.00 64.25 473 GLN A O 1
ATOM 3698 N N . ARG A 1 474 ? -17.261 2.757 17.678 1.00 57.06 474 ARG A N 1
ATOM 3699 C CA . ARG A 1 474 ? -17.443 2.789 19.146 1.00 57.06 474 ARG A CA 1
ATOM 3700 C C . ARG A 1 474 ? -17.060 4.140 19.769 1.00 57.06 474 ARG A C 1
ATOM 3702 O O . ARG A 1 474 ? -17.022 4.268 20.987 1.00 57.06 474 ARG A O 1
ATOM 3709 N N . GLY A 1 475 ? -16.780 5.144 18.937 1.00 59.22 475 GLY A N 1
ATOM 3710 C CA . GLY A 1 475 ? -16.541 6.526 19.351 1.00 59.22 475 GLY A CA 1
ATOM 3711 C C . GLY A 1 475 ? -15.143 6.803 19.905 1.00 59.22 475 GLY A C 1
ATOM 3712 O O . GLY A 1 475 ? -14.922 7.893 20.428 1.00 59.22 475 GLY A O 1
ATOM 3713 N N . SER A 1 476 ? -14.196 5.863 19.793 1.00 67.44 476 SER A N 1
ATOM 3714 C CA . SER A 1 476 ? -12.831 6.090 20.278 1.00 67.44 476 SER A CA 1
ATOM 3715 C C . SER A 1 476 ? -12.123 7.183 19.465 1.00 67.44 476 SER A C 1
ATOM 3717 O O . SER A 1 476 ? -12.312 7.322 18.252 1.00 67.44 476 SER A O 1
ATOM 3719 N N . SER A 1 477 ? -11.287 7.977 20.135 1.00 73.50 477 SER A N 1
ATOM 3720 C CA . SER A 1 477 ? -10.520 9.055 19.498 1.00 73.50 477 SER A CA 1
ATOM 3721 C C . SER A 1 477 ? -9.569 8.525 18.419 1.00 73.50 477 SER A C 1
ATOM 3723 O O . SER A 1 477 ? -9.448 9.139 17.360 1.00 73.50 477 SER A O 1
ATOM 3725 N N . GLY A 1 478 ? -8.961 7.354 18.645 1.00 78.19 478 GLY A N 1
ATOM 3726 C CA . GLY A 1 478 ? -8.096 6.674 17.678 1.00 78.19 478 GLY A CA 1
ATOM 3727 C C . GLY A 1 478 ? -8.811 6.304 16.374 1.00 78.19 478 GLY A C 1
ATOM 3728 O O . GLY A 1 478 ? -8.303 6.624 15.300 1.00 78.19 478 GLY A O 1
ATOM 3729 N N . GLU A 1 479 ? -10.016 5.718 16.445 1.00 79.50 479 GLU A N 1
ATOM 3730 C CA . GLU A 1 479 ? -10.814 5.372 15.253 1.00 79.50 479 GLU A CA 1
ATOM 3731 C C . GLU A 1 479 ? -11.080 6.606 14.376 1.00 79.50 479 GLU A C 1
ATOM 3733 O O . GLU A 1 479 ? -10.898 6.559 13.155 1.00 79.50 479 GLU A O 1
ATOM 3738 N N . LYS A 1 480 ? -11.436 7.740 14.998 1.00 81.62 480 LYS A N 1
ATOM 3739 C CA . LYS A 1 480 ? -11.634 9.012 14.288 1.00 81.62 480 LYS A CA 1
ATOM 3740 C C . LYS A 1 480 ? -10.332 9.561 13.699 1.00 81.62 480 LYS A C 1
ATOM 3742 O O . LYS A 1 480 ? -10.334 10.005 12.554 1.00 81.62 480 LYS A O 1
ATOM 3747 N N . VAL A 1 481 ? -9.216 9.516 14.432 1.00 84.88 481 VAL A N 1
ATOM 3748 C CA . VAL A 1 481 ? -7.910 10.006 13.947 1.00 84.88 481 VAL A CA 1
ATOM 3749 C C . VAL A 1 481 ? -7.438 9.228 12.717 1.00 84.88 481 VAL A C 1
ATOM 3751 O O . VAL A 1 481 ? -7.058 9.852 11.727 1.00 84.88 481 VAL A O 1
ATOM 3754 N N . ILE A 1 482 ? -7.497 7.893 12.739 1.00 86.00 482 ILE A N 1
ATOM 3755 C CA . ILE A 1 482 ? -7.084 7.057 11.602 1.00 86.00 482 ILE A CA 1
ATOM 3756 C C . ILE A 1 482 ? -7.970 7.316 10.380 1.00 86.00 482 ILE A C 1
ATOM 3758 O O . ILE A 1 482 ? -7.455 7.569 9.289 1.00 86.00 482 ILE A O 1
ATOM 3762 N N . LEU A 1 483 ? -9.295 7.312 10.555 1.00 87.88 483 LEU A N 1
ATOM 3763 C CA . LEU A 1 483 ? -10.240 7.580 9.469 1.00 87.88 483 LEU A CA 1
ATOM 3764 C C . LEU A 1 483 ? -9.994 8.957 8.836 1.00 87.88 483 LEU A C 1
ATOM 3766 O O . LEU A 1 483 ? -9.918 9.083 7.612 1.00 87.88 483 LEU A O 1
ATOM 3770 N N . ASN A 1 484 ? -9.797 9.973 9.673 1.00 87.94 484 ASN A N 1
ATOM 3771 C CA . ASN A 1 484 ? -9.539 11.330 9.219 1.00 87.94 484 ASN A CA 1
ATOM 3772 C C . ASN A 1 484 ? -8.193 11.439 8.486 1.00 87.94 484 ASN A C 1
ATOM 3774 O O . ASN A 1 484 ? -8.128 12.117 7.463 1.00 87.94 484 ASN A O 1
ATOM 3778 N N . GLN A 1 485 ? -7.145 10.731 8.929 1.00 88.31 485 GLN A N 1
ATOM 3779 C CA . GLN A 1 485 ? -5.869 10.660 8.208 1.00 88.31 485 GLN A CA 1
ATOM 3780 C C . GLN A 1 485 ? -5.994 9.980 6.837 1.00 88.31 485 GLN A C 1
ATOM 3782 O O . GLN A 1 485 ? -5.429 10.486 5.868 1.00 88.31 485 GLN A O 1
ATOM 3787 N N . VAL A 1 486 ? -6.724 8.862 6.731 1.00 90.81 486 VAL A N 1
ATOM 3788 C CA . VAL A 1 486 ? -6.933 8.155 5.451 1.00 90.81 486 VAL A CA 1
ATOM 3789 C C . VAL A 1 486 ? -7.640 9.062 4.442 1.00 90.81 486 VAL A C 1
ATOM 3791 O O . VAL A 1 486 ? -7.197 9.169 3.298 1.00 90.81 486 VAL A O 1
ATOM 3794 N N . ILE A 1 487 ? -8.703 9.754 4.863 1.00 91.25 487 ILE A N 1
ATOM 3795 C CA . ILE A 1 487 ? -9.445 10.665 3.983 1.00 91.25 487 ILE A CA 1
ATOM 3796 C C . ILE A 1 487 ? -8.592 11.897 3.626 1.00 91.25 487 ILE A C 1
ATOM 3798 O O . ILE A 1 487 ? -8.500 12.243 2.450 1.00 91.25 487 ILE A O 1
ATOM 3802 N N . ASP A 1 488 ? -7.914 12.528 4.595 1.00 88.62 488 ASP A N 1
ATOM 3803 C CA . ASP A 1 488 ? -7.074 13.714 4.351 1.00 88.62 488 ASP A CA 1
ATOM 3804 C C . ASP A 1 488 ? -5.937 13.417 3.357 1.00 88.62 488 ASP A C 1
ATOM 3806 O O . ASP A 1 488 ? -5.778 14.142 2.374 1.00 88.62 488 ASP A O 1
ATOM 3810 N N . ARG A 1 489 ? -5.193 12.315 3.547 1.00 90.25 489 ARG A N 1
ATOM 3811 C CA . ARG A 1 489 ? -4.088 11.931 2.650 1.00 90.25 489 ARG A CA 1
ATOM 3812 C C . ARG A 1 489 ? -4.568 11.653 1.226 1.00 90.25 489 ARG A C 1
ATOM 3814 O O . ARG A 1 489 ? -3.928 12.113 0.281 1.00 90.25 489 ARG A O 1
ATOM 3821 N N . ARG A 1 490 ? -5.687 10.935 1.060 1.00 92.25 490 ARG A N 1
ATOM 3822 C CA . ARG A 1 490 ? -6.252 10.623 -0.263 1.00 92.25 490 ARG A CA 1
ATOM 3823 C C . ARG A 1 490 ? -6.710 11.880 -0.996 1.00 92.25 490 ARG A C 1
ATOM 3825 O O . ARG A 1 490 ? -6.256 12.114 -2.113 1.00 92.25 490 ARG A O 1
ATOM 3832 N N . LEU A 1 491 ? -7.520 12.723 -0.354 1.00 89.25 491 LEU A N 1
ATOM 3833 C CA . LEU A 1 491 ? -8.032 13.947 -0.979 1.00 89.25 491 LEU A CA 1
ATOM 3834 C C . LEU A 1 491 ? -6.911 14.963 -1.251 1.00 89.25 491 LEU A C 1
ATOM 3836 O O . LEU A 1 491 ? -6.880 15.557 -2.324 1.00 89.25 491 LEU A O 1
ATOM 3840 N N . SER A 1 492 ? -5.926 15.086 -0.354 1.00 88.19 492 SER A N 1
ATOM 3841 C CA . SER A 1 492 ? -4.725 15.910 -0.584 1.00 88.19 492 SER A CA 1
ATOM 3842 C C . SER A 1 492 ? -3.807 15.357 -1.687 1.00 88.19 492 SER A C 1
ATOM 3844 O O . SER A 1 492 ? -3.002 16.101 -2.238 1.00 88.19 492 SER A O 1
ATOM 3846 N N . SER A 1 493 ? -3.945 14.073 -2.039 1.00 87.25 493 SER A N 1
ATOM 3847 C CA . SER A 1 493 ? -3.267 13.426 -3.175 1.00 87.25 493 SER A CA 1
ATOM 3848 C C . SER A 1 493 ? -4.149 13.348 -4.431 1.00 87.25 493 SER A C 1
ATOM 3850 O O . SER A 1 493 ? -3.850 12.562 -5.328 1.00 87.25 493 SER A O 1
ATOM 3852 N N . MET A 1 494 ? -5.244 14.119 -4.496 1.00 89.06 494 MET A N 1
ATOM 3853 C CA . MET A 1 494 ? -6.206 14.139 -5.612 1.00 89.06 494 MET A CA 1
ATOM 3854 C C . MET A 1 494 ? -6.824 12.759 -5.923 1.00 89.06 494 MET A C 1
ATOM 3856 O O . MET A 1 494 ? -7.111 12.437 -7.075 1.00 89.06 494 MET A O 1
ATOM 3860 N N . ARG A 1 495 ? -7.022 11.917 -4.899 1.00 91.44 495 ARG A N 1
ATOM 3861 C CA . ARG A 1 495 ? -7.606 10.572 -5.026 1.00 91.44 495 ARG A CA 1
ATOM 3862 C C . ARG A 1 495 ? -8.976 10.496 -4.340 1.00 91.44 495 ARG A C 1
ATOM 3864 O O . ARG A 1 495 ? -9.048 10.738 -3.133 1.00 91.44 495 ARG A O 1
ATOM 3871 N N . PRO A 1 496 ? -10.051 10.106 -5.049 1.00 94.44 496 PRO A N 1
ATOM 3872 C CA . PRO A 1 496 ? -11.408 10.121 -4.510 1.00 94.44 496 PRO A CA 1
ATOM 3873 C C . PRO A 1 496 ? -11.635 9.102 -3.388 1.00 94.44 496 PRO A C 1
ATOM 3875 O O . PRO A 1 496 ? -10.942 8.081 -3.275 1.00 94.44 496 PRO A O 1
ATOM 3878 N N . VAL A 1 497 ? -12.661 9.365 -2.579 1.00 96.00 497 VAL A N 1
ATOM 3879 C CA . VAL A 1 497 ? -13.184 8.461 -1.548 1.00 96.00 497 VAL A CA 1
ATOM 3880 C C . VAL A 1 497 ? -14.692 8.287 -1.743 1.00 96.00 497 VAL A C 1
ATOM 3882 O O . VAL A 1 497 ? -15.420 9.259 -1.930 1.00 96.00 497 VAL A O 1
ATOM 3885 N N . GLY A 1 498 ? -15.171 7.048 -1.679 1.00 96.81 498 GLY A N 1
ATOM 3886 C CA . GLY A 1 498 ? -16.588 6.738 -1.504 1.00 96.81 498 GLY A CA 1
ATOM 3887 C C . GLY A 1 498 ? -16.898 6.503 -0.028 1.00 96.81 498 GLY A C 1
ATOM 3888 O O . GLY A 1 498 ? -16.163 5.777 0.635 1.00 96.81 498 GLY A O 1
ATOM 3889 N N . ILE A 1 499 ? -17.979 7.073 0.496 1.00 96.56 499 ILE A N 1
ATOM 3890 C CA . ILE A 1 499 ? -18.459 6.833 1.864 1.00 96.56 499 ILE A CA 1
ATOM 3891 C C . ILE A 1 499 ? -19.862 6.239 1.818 1.00 96.56 499 ILE A C 1
ATOM 3893 O O . ILE A 1 499 ? -20.765 6.811 1.210 1.00 96.56 499 ILE A O 1
ATOM 3897 N N . LEU A 1 500 ? -20.060 5.113 2.503 1.00 96.12 500 LEU A N 1
ATOM 3898 C CA . LEU A 1 500 ? -21.370 4.511 2.734 1.00 96.12 500 LEU A CA 1
ATOM 3899 C C . LEU A 1 500 ? -21.712 4.654 4.219 1.00 96.12 500 LEU A C 1
ATOM 3901 O O . LEU A 1 500 ? -20.957 4.218 5.090 1.00 96.12 500 LEU A O 1
ATOM 3905 N N . THR A 1 501 ? -22.854 5.271 4.518 1.00 94.75 501 THR A N 1
ATOM 3906 C CA . THR A 1 501 ? -23.274 5.534 5.900 1.00 94.75 501 THR A CA 1
ATOM 3907 C C . THR A 1 501 ? -24.772 5.314 6.111 1.00 94.75 501 THR A C 1
ATOM 3909 O O . THR A 1 501 ? -25.571 5.339 5.172 1.00 94.75 501 THR A O 1
ATOM 3912 N N . ASN A 1 502 ? -25.153 5.083 7.368 1.00 92.94 502 ASN A N 1
ATOM 3913 C CA . ASN A 1 502 ? -26.543 5.144 7.823 1.00 92.94 502 ASN A CA 1
ATOM 3914 C C . ASN A 1 502 ? -26.873 6.479 8.526 1.00 92.94 502 ASN A C 1
ATOM 3916 O O . ASN A 1 502 ? -28.013 6.678 8.935 1.00 92.94 502 ASN A O 1
ATOM 3920 N N . LEU A 1 503 ? -25.891 7.377 8.674 1.00 91.81 503 LEU A N 1
ATOM 3921 C CA . LEU A 1 503 ? -26.052 8.703 9.268 1.00 91.81 503 LEU A CA 1
ATOM 3922 C C . LEU A 1 503 ? -26.598 9.709 8.247 1.00 91.81 503 LEU A C 1
ATOM 3924 O O . LEU A 1 503 ? -26.305 9.617 7.057 1.00 91.81 503 LEU A O 1
ATOM 3928 N N . ASN A 1 504 ? -27.347 10.702 8.731 1.00 90.19 504 ASN A N 1
ATOM 3929 C CA . ASN A 1 504 ? -27.693 11.885 7.942 1.00 90.19 504 ASN A CA 1
ATOM 3930 C C . ASN A 1 504 ? -26.490 12.853 7.838 1.00 90.19 504 ASN A C 1
ATOM 3932 O O . ASN A 1 504 ? -25.424 12.599 8.401 1.00 90.19 504 ASN A O 1
ATOM 3936 N N . TYR A 1 505 ? -26.667 13.971 7.127 1.00 89.69 505 TYR A N 1
ATOM 3937 C CA . TYR A 1 505 ? -25.610 14.964 6.907 1.00 89.69 505 TYR A CA 1
ATOM 3938 C C . TYR A 1 505 ? -24.983 15.502 8.206 1.00 89.69 505 TYR A C 1
ATOM 3940 O O . TYR A 1 505 ? -23.762 15.481 8.349 1.00 89.69 505 TYR A O 1
ATOM 3948 N N . GLU A 1 506 ? -25.799 15.931 9.173 1.00 89.62 506 GLU A N 1
ATOM 3949 C CA . GLU A 1 506 ? -25.309 16.553 10.409 1.00 89.62 506 GLU A CA 1
ATOM 3950 C C . GLU A 1 506 ? -24.677 15.525 11.360 1.00 89.62 506 GLU A C 1
ATOM 3952 O O . GLU A 1 506 ? -23.589 15.754 11.881 1.00 89.62 506 GLU A O 1
ATOM 3957 N N . SER A 1 507 ? -25.248 14.326 11.496 1.00 89.62 507 SER A N 1
ATOM 3958 C CA . SER A 1 507 ? -24.606 13.261 12.281 1.00 89.62 507 SER A CA 1
ATOM 3959 C C . SER A 1 507 ? -23.287 12.783 11.649 1.00 89.62 507 SER A C 1
ATOM 3961 O O . SER A 1 507 ? -22.345 12.419 12.359 1.00 89.62 507 SER A O 1
ATOM 3963 N N . LEU A 1 508 ? -23.156 12.818 10.314 1.00 89.00 508 LEU A N 1
ATOM 3964 C CA . LEU A 1 508 ? -21.873 12.558 9.649 1.00 89.00 508 LEU A CA 1
ATOM 3965 C C . LEU A 1 508 ? -20.876 13.717 9.859 1.00 89.00 508 LEU A C 1
ATOM 3967 O O . LEU A 1 508 ? -19.681 13.464 10.025 1.00 89.00 508 LEU A O 1
ATOM 3971 N N . ARG A 1 509 ? -21.352 14.969 9.930 1.00 89.50 509 ARG A N 1
ATOM 3972 C CA . ARG A 1 509 ? -20.560 16.174 10.253 1.00 89.50 509 ARG A CA 1
ATOM 3973 C C . ARG A 1 509 ? -19.987 16.125 11.668 1.00 89.50 509 ARG A C 1
ATOM 3975 O O . ARG A 1 509 ? -18.816 16.443 11.846 1.00 89.50 509 ARG A O 1
ATOM 3982 N N . GLU A 1 510 ? -20.770 15.679 12.647 1.00 86.81 510 GLU A N 1
ATOM 3983 C CA . GLU A 1 510 ? -20.330 15.418 14.030 1.00 86.81 510 GLU A CA 1
ATOM 3984 C C . GLU A 1 510 ? -19.338 14.241 14.117 1.00 86.81 510 GLU A C 1
ATOM 3986 O O . GLU A 1 510 ? -18.452 14.195 14.978 1.00 86.81 510 GLU A O 1
ATOM 3991 N N . THR A 1 511 ? -19.461 13.273 13.205 1.00 84.75 511 THR A N 1
ATOM 3992 C CA . THR A 1 511 ? -18.594 12.089 13.161 1.00 84.75 511 THR A CA 1
ATOM 3993 C C . THR A 1 511 ? -17.219 12.404 12.569 1.00 84.75 511 THR A C 1
ATOM 3995 O O . THR A 1 511 ? -16.214 12.121 13.223 1.00 84.75 511 THR A O 1
ATOM 3998 N N . LEU A 1 512 ? -17.173 12.992 11.366 1.00 86.31 512 LEU A N 1
ATOM 3999 C CA . LEU A 1 512 ? -15.947 13.237 10.586 1.00 86.31 512 LEU A CA 1
ATOM 4000 C C . LEU A 1 512 ? -15.340 14.635 10.800 1.00 86.31 512 LEU A C 1
ATOM 4002 O O . LEU A 1 512 ? -14.144 14.833 10.589 1.00 86.31 512 LEU A O 1
ATOM 4006 N N . GLY A 1 513 ? -16.147 15.611 11.220 1.00 87.44 513 GLY A N 1
ATOM 4007 C CA . GLY A 1 513 ? -15.769 17.021 11.299 1.00 87.44 513 GLY A CA 1
ATOM 4008 C C . GLY A 1 513 ? -15.973 17.780 9.981 1.00 87.44 513 GLY A C 1
ATOM 4009 O O . GLY A 1 513 ? -15.815 17.247 8.881 1.00 87.44 513 GLY A O 1
ATOM 4010 N N . ILE A 1 514 ? -16.295 19.073 10.096 1.00 87.19 514 ILE A N 1
ATOM 4011 C CA . ILE A 1 514 ? -16.677 19.937 8.963 1.00 87.19 514 ILE A CA 1
ATOM 4012 C C . ILE A 1 514 ? -15.621 19.993 7.844 1.00 87.19 514 ILE A C 1
ATOM 4014 O O . ILE A 1 514 ? -15.977 19.914 6.672 1.00 87.19 514 ILE A O 1
ATOM 4018 N N . ARG A 1 515 ? -14.324 20.022 8.196 1.00 87.44 515 ARG A N 1
ATOM 4019 C CA . ARG A 1 515 ? -13.193 20.055 7.246 1.00 87.44 515 ARG A CA 1
ATOM 4020 C C . ARG A 1 515 ? -13.152 18.839 6.313 1.00 87.44 515 ARG A C 1
ATOM 4022 O O . ARG A 1 515 ? -12.596 18.940 5.227 1.00 87.44 515 ARG A O 1
ATOM 4029 N N . ILE A 1 516 ? -13.695 17.689 6.720 1.00 88.00 516 ILE A N 1
ATOM 4030 C CA . ILE A 1 516 ? -13.725 16.492 5.869 1.00 88.00 516 ILE A CA 1
ATOM 4031 C C . ILE A 1 516 ? -14.953 16.483 4.960 1.00 88.00 516 ILE A C 1
ATOM 4033 O O . ILE A 1 516 ? -14.809 16.137 3.793 1.00 88.00 516 ILE A O 1
ATOM 4037 N N . LEU A 1 517 ? -16.126 16.920 5.433 1.00 88.88 517 LEU A N 1
ATOM 4038 C CA . LEU A 1 517 ? -17.302 17.051 4.562 1.00 88.88 517 LEU A CA 1
ATOM 4039 C C . LEU A 1 517 ? -17.096 18.082 3.447 1.00 88.88 517 LEU A C 1
ATOM 4041 O O . LEU A 1 517 ? -17.419 17.790 2.301 1.00 88.88 517 LEU A O 1
ATOM 4045 N N . ASP A 1 518 ? -16.503 19.230 3.772 1.00 87.88 518 ASP A N 1
ATOM 4046 C CA . ASP A 1 518 ? -16.097 20.264 2.811 1.00 87.88 518 ASP A CA 1
ATOM 4047 C C . ASP A 1 518 ? -15.223 19.673 1.686 1.00 87.88 518 ASP A C 1
ATOM 4049 O O . ASP A 1 518 ? -15.564 19.730 0.504 1.00 87.88 518 ASP A O 1
ATOM 4053 N N . ARG A 1 519 ? -14.161 18.950 2.062 1.00 87.00 519 ARG A N 1
ATOM 4054 C CA . ARG A 1 519 ? -13.269 18.267 1.114 1.00 87.00 519 ARG A CA 1
ATOM 4055 C C . ARG A 1 519 ? -13.930 17.141 0.318 1.00 87.00 519 ARG A C 1
ATOM 4057 O O . ARG A 1 519 ? -13.542 16.907 -0.821 1.00 87.00 519 ARG A O 1
ATOM 4064 N N . LEU A 1 520 ? -14.919 16.446 0.881 1.00 90.19 520 LEU A N 1
ATOM 4065 C CA . LEU A 1 520 ? -15.698 15.425 0.168 1.00 90.19 520 LEU A CA 1
ATOM 4066 C C . LEU A 1 520 ? -16.672 16.028 -0.859 1.00 90.19 520 LEU A C 1
ATOM 4068 O O . LEU A 1 520 ? -17.131 15.294 -1.733 1.00 90.19 520 LEU A O 1
ATOM 4072 N N . GLN A 1 521 ? -16.975 17.329 -0.769 1.00 88.12 521 GLN A N 1
ATOM 4073 C CA . GLN A 1 521 ? -17.794 18.084 -1.729 1.00 88.12 521 GLN A CA 1
ATOM 4074 C C . GLN A 1 521 ? -16.963 18.805 -2.808 1.00 88.12 521 GLN A C 1
ATOM 4076 O O . GLN A 1 521 ? -17.526 19.257 -3.809 1.00 88.12 521 GLN A O 1
ATOM 4081 N N . MET A 1 522 ? -15.633 18.881 -2.656 1.00 85.88 522 MET A N 1
ATOM 4082 C CA . MET A 1 522 ? -14.732 19.421 -3.683 1.00 85.88 522 MET A CA 1
ATOM 4083 C C . MET A 1 522 ? -14.902 18.700 -5.029 1.00 85.88 522 MET A C 1
ATOM 4085 O O . MET A 1 522 ? -15.277 17.528 -5.084 1.00 85.88 522 MET A O 1
ATOM 4089 N N . ASP A 1 523 ? -14.610 19.423 -6.115 1.00 84.88 523 ASP A N 1
ATOM 4090 C CA . ASP A 1 523 ? -14.649 18.915 -7.497 1.00 84.88 523 ASP A CA 1
ATOM 4091 C C . ASP A 1 523 ? -16.024 18.365 -7.939 1.00 84.88 523 ASP A C 1
ATOM 4093 O O . ASP A 1 523 ? -16.126 17.506 -8.807 1.00 84.88 523 ASP A O 1
ATOM 4097 N N . GLY A 1 524 ? -17.109 18.860 -7.328 1.00 83.38 524 GLY A N 1
ATOM 4098 C CA . GLY A 1 524 ? -18.471 18.386 -7.600 1.00 83.38 524 GLY A CA 1
ATOM 4099 C C . GLY A 1 524 ? -18.823 17.087 -6.869 1.00 83.38 524 GLY A C 1
ATOM 4100 O O . GLY A 1 524 ? -19.544 16.251 -7.414 1.00 83.38 524 GLY A O 1
ATOM 4101 N N . GLY A 1 525 ? -18.310 16.908 -5.647 1.00 88.75 525 GLY A N 1
ATOM 4102 C CA . GLY A 1 525 ? -18.500 15.705 -4.839 1.00 88.75 525 GLY A CA 1
ATOM 4103 C C . GLY A 1 525 ? -19.967 15.279 -4.689 1.00 88.75 525 GLY A C 1
ATOM 4104 O O . GLY A 1 525 ? -20.841 16.052 -4.295 1.00 88.75 525 GLY A O 1
ATOM 4105 N N . MET A 1 526 ? -20.241 14.015 -5.012 1.00 94.12 526 MET A N 1
ATOM 4106 C CA . MET A 1 526 ? -21.587 13.469 -5.171 1.00 94.12 526 MET A CA 1
ATOM 4107 C C . MET A 1 526 ? -22.203 13.055 -3.827 1.00 94.12 526 MET A C 1
ATOM 4109 O O . MET A 1 526 ? -21.850 12.016 -3.273 1.00 94.12 526 MET A O 1
ATOM 4113 N N . TRP A 1 527 ? -23.201 13.793 -3.340 1.00 94.88 527 TRP A N 1
ATOM 4114 C CA . TRP A 1 527 ? -24.039 13.359 -2.214 1.00 94.88 527 TRP A CA 1
ATOM 4115 C C . TRP A 1 527 ? -25.365 12.755 -2.706 1.00 94.88 527 TRP A C 1
ATOM 4117 O O . TRP A 1 527 ? -26.059 13.361 -3.523 1.00 94.88 527 TRP A O 1
ATOM 4127 N N . VAL A 1 528 ? -25.747 11.575 -2.199 1.00 95.81 528 VAL A N 1
ATOM 4128 C CA . VAL A 1 528 ? -27.020 10.905 -2.532 1.00 95.81 528 VAL A CA 1
ATOM 4129 C C . VAL A 1 528 ? -27.680 10.326 -1.278 1.00 95.81 528 VAL A C 1
ATOM 4131 O O . VAL A 1 528 ? -27.081 9.515 -0.569 1.00 95.81 528 VAL A O 1
ATOM 4134 N N . ASN A 1 529 ? -28.945 10.689 -1.047 1.00 95.50 529 ASN A N 1
ATOM 4135 C CA . ASN A 1 529 ? -29.785 10.107 0.001 1.00 95.50 529 ASN A CA 1
ATOM 4136 C C . ASN A 1 529 ? -30.599 8.908 -0.523 1.00 95.50 529 ASN A C 1
ATOM 4138 O O . ASN A 1 529 ? -31.181 8.949 -1.608 1.00 95.50 529 ASN A O 1
ATOM 4142 N N . PHE A 1 530 ? -30.670 7.854 0.289 1.00 96.00 530 PHE A N 1
ATOM 4143 C CA . PHE A 1 530 ? -31.364 6.593 0.032 1.00 96.00 530 PHE A CA 1
ATOM 4144 C C . PHE A 1 530 ? -32.589 6.494 0.958 1.00 96.00 530 PHE A C 1
ATOM 4146 O O . PHE A 1 530 ? -32.595 5.760 1.949 1.00 96.00 530 PHE A O 1
ATOM 4153 N N . GLU A 1 531 ? -33.607 7.297 0.645 1.00 93.12 531 GLU A N 1
ATOM 4154 C CA . GLU A 1 531 ? -34.831 7.537 1.433 1.00 93.12 531 GLU A CA 1
ATOM 4155 C C . GLU A 1 531 ? -35.984 6.593 1.032 1.00 93.12 531 GLU A C 1
ATOM 4157 O O . GLU A 1 531 ? -37.095 7.023 0.732 1.00 93.12 531 GLU A O 1
ATOM 4162 N N . TRP A 1 532 ? -35.718 5.288 0.966 1.00 94.31 532 TRP A N 1
ATOM 4163 C CA . TRP A 1 532 ? -36.720 4.273 0.613 1.00 94.31 532 TRP A CA 1
ATOM 4164 C C . TRP A 1 532 ? -36.587 3.008 1.466 1.00 94.31 532 TRP A C 1
ATOM 4166 O O . TRP A 1 532 ? -35.638 2.852 2.233 1.00 94.31 532 TRP A O 1
ATOM 4176 N N . ASP A 1 533 ? -37.558 2.105 1.339 1.00 92.56 533 ASP A N 1
ATOM 4177 C CA . ASP A 1 533 ? -37.640 0.879 2.130 1.00 92.56 533 ASP A CA 1
ATOM 4178 C C . ASP A 1 533 ? -36.513 -0.134 1.862 1.00 92.56 533 ASP A C 1
ATOM 4180 O O . ASP A 1 533 ? -35.835 -0.141 0.830 1.00 92.56 533 ASP A O 1
ATOM 4184 N N . SER A 1 534 ? -36.317 -1.038 2.825 1.00 91.81 534 SER A N 1
ATOM 4185 C CA . SER A 1 534 ? -35.271 -2.061 2.764 1.00 91.81 534 SER A CA 1
ATOM 4186 C C . SER A 1 534 ? -35.638 -3.198 1.799 1.00 91.81 534 SER A C 1
ATOM 4188 O O . SER A 1 534 ? -36.445 -4.076 2.121 1.00 91.81 534 SER A O 1
ATOM 4190 N N . TYR A 1 535 ? -34.967 -3.244 0.644 1.00 88.81 535 TYR A N 1
ATOM 4191 C CA . TYR A 1 535 ? -35.161 -4.258 -0.403 1.00 88.81 535 TYR A CA 1
ATOM 4192 C C . TYR A 1 535 ? -34.795 -5.690 0.051 1.00 88.81 535 TYR A C 1
ATOM 4194 O O . TYR A 1 535 ? -35.148 -6.669 -0.604 1.00 88.81 535 TYR A O 1
ATOM 4202 N N . ARG A 1 536 ? -34.131 -5.859 1.208 1.00 85.00 536 ARG A N 1
ATOM 4203 C CA . ARG A 1 536 ? -33.681 -7.163 1.748 1.00 85.00 536 ARG A CA 1
ATOM 4204 C C . ARG A 1 536 ? -34.772 -8.249 1.768 1.00 85.00 536 ARG A C 1
ATOM 4206 O O . ARG A 1 536 ? -34.449 -9.415 1.563 1.00 85.00 536 ARG A O 1
ATOM 4213 N N . LYS A 1 537 ? -36.051 -7.883 1.935 1.00 83.50 537 LYS A N 1
ATOM 4214 C CA . LYS A 1 537 ? -37.208 -8.808 1.891 1.00 83.50 537 LYS A CA 1
ATOM 4215 C C . LYS A 1 537 ? -37.373 -9.531 0.538 1.00 83.50 537 LYS A C 1
ATOM 4217 O O . LYS A 1 537 ? -37.908 -10.636 0.500 1.00 83.50 537 LYS A O 1
ATOM 4222 N N . ASN A 1 538 ? -36.882 -8.941 -0.554 1.00 79.06 538 ASN A N 1
ATOM 4223 C CA . ASN A 1 538 ? -37.002 -9.462 -1.919 1.00 79.06 538 ASN A CA 1
ATOM 4224 C C . ASN A 1 538 ? -35.815 -10.362 -2.331 1.00 79.06 538 ASN A C 1
ATOM 4226 O O . ASN A 1 538 ? -35.855 -11.013 -3.378 1.00 79.06 538 ASN A O 1
ATOM 4230 N N . VAL A 1 539 ? -34.754 -10.443 -1.518 1.00 75.06 539 VAL A N 1
ATOM 4231 C CA . VAL A 1 539 ? -33.505 -11.150 -1.854 1.00 75.06 539 VAL A CA 1
ATOM 4232 C C . VAL A 1 539 ? -33.636 -12.660 -1.609 1.00 75.06 539 VAL A C 1
ATOM 4234 O O . VAL A 1 539 ? -33.273 -13.188 -0.562 1.00 75.06 539 VAL A O 1
ATOM 4237 N N . ARG A 1 540 ? -34.161 -13.386 -2.604 1.00 63.31 540 ARG A N 1
ATOM 4238 C CA . ARG A 1 540 ? -34.453 -14.833 -2.496 1.00 63.31 540 ARG A CA 1
ATOM 4239 C C . ARG A 1 540 ? -33.246 -15.771 -2.669 1.00 63.31 540 ARG A C 1
ATOM 4241 O O . ARG A 1 540 ? -33.366 -16.951 -2.352 1.00 63.31 540 ARG A O 1
ATOM 4248 N N . HIS A 1 541 ? -32.114 -15.281 -3.181 1.00 59.31 541 HIS A N 1
ATOM 4249 C CA . HIS A 1 541 ? -30.999 -16.120 -3.654 1.00 59.31 541 HIS A CA 1
ATOM 4250 C C . HIS A 1 541 ? -29.841 -16.311 -2.656 1.00 59.31 541 HIS A C 1
ATOM 4252 O O . HIS A 1 541 ? -28.965 -17.128 -2.912 1.00 59.31 541 HIS A O 1
ATOM 4258 N N . LEU A 1 542 ? -29.835 -15.631 -1.502 1.00 53.22 542 LEU A N 1
ATOM 4259 C CA . LEU A 1 542 ? -28.782 -15.770 -0.476 1.00 53.22 542 LEU A CA 1
ATOM 4260 C C . LEU A 1 542 ? -28.996 -16.966 0.475 1.00 53.22 542 LEU A C 1
ATOM 4262 O O . LEU A 1 542 ? -28.592 -16.937 1.636 1.00 53.22 542 LEU A O 1
ATOM 4266 N N . ARG A 1 543 ? -29.640 -18.039 -0.002 1.00 46.06 543 ARG A N 1
ATOM 4267 C CA . ARG A 1 543 ? -29.656 -19.315 0.723 1.00 46.06 543 ARG A CA 1
ATOM 4268 C C . ARG A 1 543 ? -28.303 -19.985 0.520 1.00 46.06 543 ARG A C 1
ATOM 4270 O O . ARG A 1 543 ? -28.051 -20.532 -0.548 1.00 46.06 543 ARG A O 1
ATOM 4277 N N . VAL A 1 544 ? -27.457 -19.924 1.546 1.00 41.28 544 VAL A N 1
ATOM 4278 C CA . VAL A 1 544 ? -26.187 -20.659 1.605 1.00 41.28 544 VAL A CA 1
ATOM 4279 C C . VAL A 1 544 ? -26.451 -22.130 1.271 1.00 41.28 544 VAL A C 1
ATOM 4281 O O . VAL A 1 544 ? -27.335 -22.752 1.867 1.00 41.28 544 VAL A O 1
ATOM 4284 N N . VAL A 1 545 ? -25.713 -22.666 0.297 1.00 38.44 545 VAL A N 1
ATOM 4285 C CA . VAL A 1 545 ? -25.702 -24.106 0.012 1.00 38.44 545 VAL A CA 1
ATOM 4286 C C . VAL A 1 545 ? -25.076 -24.793 1.226 1.00 38.44 545 VAL A C 1
ATOM 4288 O O . VAL A 1 545 ? -23.986 -24.405 1.640 1.00 38.44 545 VAL A O 1
ATOM 4291 N N . LYS A 1 546 ? -25.815 -25.732 1.825 1.00 35.72 546 LYS A N 1
ATOM 4292 C CA . LYS A 1 546 ? -25.367 -26.522 2.980 1.00 35.72 546 LYS A CA 1
ATOM 4293 C C . LYS A 1 546 ? -24.244 -27.485 2.613 1.00 35.72 546 LYS A C 1
ATOM 4295 O O . LYS A 1 546 ? -24.315 -28.027 1.489 1.00 35.72 546 LYS A O 1
#

Foldseek 3Di:
DQPFFDDDPVCVVDPLNVPDDPLLSVVLVCLRTPPQQDLLSKGADDLVVVCVVVVDDSVSSVVSQVSCVVSVQWDAFPVRRMIHGPCSCVVRADDALVSLLVLVVVLVPDDPPGPCSVVSVVSSCVRCVVPPVVSNPDDDDDDDDDDDPPPVPPPPPPPPDDDDDDDDDDDDDDDDDDDDDDDDPDDDDDPLLVLLVVLAAAAADDADSVLLSVLQVVCVVVVHDSVLLSQLRNLLSVLCVLVVVHHYNPRDRSNVCSHPVVSSNDRSDRDDDDDDDDPPDDDDDDDDDDDDDDDDDDDDDDDDDDVVRVVVVVDDPPDDDPDPDPVRVVVVCVVVVVVVVLVVVLVVLQVLQCVLQVDGQADPVQLPQALVPQDDPDPLSVVLSVVLVVCLVCQPVFLAAEEEEADPQLCLSSSVSNSVNSVVVVSFRHHEDELVSLVVSCVCCVVVVHDSVVSLVSLLPGLEYEYEAQLVDPPDPVSQVSVLSSQCSNLVVRGYYHYYYHDDPVSSCVRNNPVSVVSNPPPNHYYGYSYDDRCVVVPPPPPDDD

InterPro domains:
  IPR002611 IstB-like ATP-binding domain [PF01695] (365-539)
  IPR027417 P-loop containing nucleoside triphosphate hydrolase [G3DSA:3.40.50.300] (362-543)
  IPR027417 P-loop containing nucleoside triphosphate hydrolase [SSF52540] (365-530)

Nearest PDB structures (foldseek):
  6qem-assembly1_H  TM=8.089E-01  e=2.778E-20  Escherichia coli
  6qel-assembly1_H  TM=7.210E-01  e=1.980E-17  Escherichia coli
  1l8q-assembly1_A  TM=8.823E-01  e=3.988E-08  Aquifex aeolicus
  2z4r-assembly2_B  TM=8.249E-01  e=2.981E-06  Thermotoga maritima
  8btg-assembly1_E  TM=8.324E-01  e=2.225E-05  Bacillus subtilis

Secondary structure (DSSP, 8-state):
--------THHHH-HHHHTS-HHHHHHHHHHHHSTT--TTSEEE--HHHHHHHTT--HHHHHHHHHHHHHTTSEEE-TTT-EEEETTHHHHS---SHHHHHHHHHHHTTS-TT-TTHHHHHHHHHHHTTTS-GGGG--S-----------STTSSSSTTS--------------------PPPPP-----HHHHHHHHHSPP-SS---HHHHHHHHHHHHHTT--HHHHHHHHHHHHHHHHHT--TTSTTSPPHHHHTSTT-GGGS--PPPP---PPPTT-PPPPP--PPP------------S--HHHHHHTTSPTT---S-SSHHHHHHHHHHHHHHHHHHHHHHHHHHHHHHHHSS-SS-HHHHT--SSS----SHHHHHHHHHHHHHHHHTTSS---EEEEE-TTSSHHHHHHHHHHHHHHTT--EEEEEHHHHHHHHHHHHHTT--HHHHHHHHHHSSEEEEEEET-S---HHHHHHHHHHHHHHHHTT--EEEEESS-HHHHHHHH-HHHHHHHHTTT-EEEEE-S--GGGG--------

Sequence (546 aa):
MRDYGKVHTSFWISDGMRRVSDDARLLALYLLTGQHTNMIGCFRLPDGYVSEDLAWTPERVSKGFDELSANGFATRDSSSKWVLIRNFLTWNSVENPNQGIAALRLFDQVPDTSTVKPELARVLASAISHIGIAKLKGSERVLEPFLNQEQDQEQEQDQEEDSSGHGFATPPDHQTQDEGDKPDPQKIYPNDFEQVWSVYPKRAGGNSKSDAFKAWNARIRDGTTTAEILTGVERYAAFVKAEGILNTQYVKQAKTFFGPGMHFSEPWAIQQTSGSRDPNQISEPDKKNPIGIQGVAMKNMIGTGNALERLKKIIPPGVQPKFGSVDEWRAWQAEEGRKRCEELEKQNQRARAEKIFGRAGIQDLHRGCTFANYQVESDGQRRALSMAKSYAQQFGSGFASFVFSGAPGTGKNHLAAAIGNHLLAGGRSVLVVTIPDLMLRVRECYDGGQSEASLLDDLCHVDLLILDEVGIQRGSSGEKVILNQVIDRRLSSMRPVGILTNLNYESLRETLGIRILDRLQMDGGMWVNFEWDSYRKNVRHLRVVK

Organism: Klebsiella pneumoniae (NCBI:txid573)

pLDDT: mean 77.43, std 21.91, range [23.75, 97.69]

Radius of gyration: 33.22 Å; Cα contacts (8 Å, |Δi|>4): 561; chains: 1; bounding box: 92×59×107 Å

Mean predicted aligned error: 22.01 Å

Solvent-accessible surface area (backbone atoms only — not comparable to full-atom values): 33161 Å² total; per-residue (Å²): 133,71,90,73,49,79,78,64,77,61,55,82,72,30,72,63,55,68,72,47,53,74,61,29,46,51,51,53,47,45,62,50,43,36,87,69,55,50,86,65,32,53,39,76,58,57,67,65,57,56,23,60,80,67,74,38,56,71,67,57,53,48,51,28,52,53,49,28,39,74,65,60,50,29,51,69,25,88,83,83,23,37,35,32,42,53,67,36,45,75,80,45,62,58,88,48,48,70,52,44,43,53,44,50,63,50,54,70,70,50,54,90,88,39,78,48,46,69,60,48,50,57,52,50,53,60,46,42,61,88,51,59,65,80,65,51,69,86,83,80,84,72,97,70,86,82,71,88,85,88,69,92,79,76,79,86,65,89,83,82,84,91,81,89,83,87,88,88,90,84,90,93,83,90,81,90,84,88,88,78,82,88,76,74,84,80,79,82,71,58,67,73,56,52,54,45,53,71,56,44,68,61,49,45,67,92,64,59,64,71,54,20,48,58,22,40,59,45,38,48,74,73,70,46,54,72,65,61,48,36,57,16,34,52,38,44,33,52,30,36,58,72,73,60,42,64,50,30,70,80,42,75,42,51,35,59,36,39,21,96,77,41,53,29,75,54,79,49,78,76,80,83,85,82,74,88,79,74,91,80,77,78,80,81,85,82,93,72,82,87,84,86,84,82,86,83,87,80,75,92,82,88,88,79,77,60,68,69,59,61,49,61,74,70,55,61,93,88,72,69,76,96,54,96,45,72,66,57,45,48,53,50,49,55,53,53,46,50,55,50,48,57,50,50,47,52,51,50,54,51,52,44,38,29,66,75,70,76,39,60,32,55,56,77,93,41,61,83,30,36,83,84,78,59,82,70,93,46,71,63,50,46,49,51,54,50,52,48,48,51,51,53,76,50,65,75,84,58,43,42,17,34,37,40,28,28,57,78,54,51,47,62,66,39,55,53,30,18,33,40,51,52,38,44,74,72,70,44,46,46,38,58,44,39,49,71,59,51,61,48,53,52,48,51,18,66,78,69,74,44,60,55,66,57,58,54,47,58,62,50,71,37,57,36,36,32,40,28,60,46,85,74,66,93,74,52,68,63,64,49,51,53,53,49,49,55,52,50,55,21,54,75,64,62,29,27,45,35,39,36,28,66,43,56,73,65,61,43,35,73,64,67,34,62,76,49,57,54,61,41,43,40,80,75,22,45,76,46,74,38,91,59,72,55,53,62,87,74,62,79,78,82,67,75,84,129